Protein AF-0000000079539119 (afdb_homodimer)

pLDDT: mean 82.51, std 23.02, range [19.97, 98.88]

Secondary structure (DSSP, 8-state):
-----------------TT---------------HHHHT-PPPTTEEEEEPP-HHHHTTSSSGGGTTPPPP-----------GGGTT----TTEEEEEEEEEEEEESEEEEEEEP------STT-EEEEEEEEEES-TTS-EEEEEEEEE-HHHHSS---EEEEEEESSTTSS--EETTSSSS-EE--SS--BTPBP-SPPPTTSPPPEEEEEEEE-TTT--EEEEETTTEEEEEE-GGG-SSTTS-EEEEEEEEEEE-TTTTSSSPP---BTTSS-GGGGGGSEEEEEEEEE-SSSSEE--SS-EEEESSTTTSEEEEE---SSS-EEEEEB-SSBTTB-/-----------------TT---------------HHHHT-PPPTTEEEEEPP-HHHHTTSSSGGGTTPPPP-----------GGGTT----TTEEEEEEEEEEEEE-EEEEEEE-------STT-EEEEEEEEEES-TTS-EEEEEEEEE-HHHHSS---EEEEEEESSTTSS--EETTSSSS-EE--SS--BTPBP-SPPPTTSPPPEEEEEEEE-TTT--EEEEETTTEEEEEE-GGG-SSTTS-EEEEEEEEEEE-TTTTSSSPP---BTTSS-GGGGGGSEEEEEEEEE-SSSSEE--SS-EEEESSTTTSEEEEE--SSSS-EEEEEB-SSBTTB-

Sequence (682 aa):
MAPTHNSAKKDLTVGSRTSRYGKKMNESLIVTSQVWQKSGKCAEGTIPVRRIRKRELLKADSVEEYGRKKPSFSHHEHGEVNKNLDSFVQLKNHSKAILFTVGYRYLGGKADLRVCNPFVEKDDEYSTTQVALLTGPHNDFECVQSGWAVNPSVYGDRQTRLFVYWTADGSKETGCFDLTCPGFIQTNNEIALGAAIYPISIPGGLPYVITIYIFKDPCTNNWWMQYGEKTNIGYWPPELFETILYNAQSVEWGGEVYSARVAQTPHTATQMGNGQFASVLDYSSAITRMRIHDNSEALKIPEWTYDFSDEYNCYDVWYMSEYIYDPQFYYGGPGRNPKCPMAPTHNSAKKDLTVGSRTSRYGKKMNESLIVTSQVWQKSGKCAEGTIPVRRIRKRELLKADSVEEYGRKKPSFSHHEHGEVNKNLDSFVQLKNHSKAILFTVGYRYLGGKADLRVCNPFVEKDDEYSTTQVALLTGPHNDFECVQSGWAVNPSVYGDRQTRLFVYWTADGSKETGCFDLTCPGFIQTNNEIALGAAIYPISIPGGLPYVITIYIFKDPCTNNWWMQYGEKTNIGYWPPELFETILYNAQSVEWGGEVYSARVAQTPHTATQMGNGQFASVLDYSSAITRMRIHDNSEALKIPEWTYDFSDEYNCYDVWYMSEYIYDPQFYYGGPGRNPKCP

Organism: Vigna unguiculata (NCBI:txid3917)

Structure (mmCIF, N/CA/C/O backbone):
data_AF-0000000079539119-model_v1
#
loop_
_entity.id
_entity.type
_entity.pdbx_description
1 polymer 'Neprosin PEP catalytic domain-containing protein'
#
loop_
_atom_site.group_PDB
_atom_site.id
_atom_site.type_symbol
_atom_site.label_atom_id
_atom_site.label_alt_id
_atom_site.label_comp_id
_atom_site.label_asym_id
_atom_site.label_entity_id
_atom_site.label_seq_id
_atom_site.pdbx_PDB_ins_code
_atom_site.Cartn_x
_atom_site.Cartn_y
_atom_site.Cartn_z
_atom_site.occupancy
_atom_site.B_iso_or_equiv
_atom_site.auth_seq_id
_atom_site.auth_comp_id
_atom_site.auth_asym_id
_atom_site.auth_atom_id
_atom_site.pdbx_PDB_model_num
ATOM 1 N N . MET A 1 1 ? -31.578 -82.812 -32.719 1 23.38 1 MET A N 1
ATOM 2 C CA . MET A 1 1 ? -31.719 -82.938 -31.281 1 23.38 1 MET A CA 1
ATOM 3 C C . MET A 1 1 ? -30.391 -82.688 -30.578 1 23.38 1 MET A C 1
ATOM 5 O O . MET A 1 1 ? -29.656 -83.625 -30.266 1 23.38 1 MET A O 1
ATOM 9 N N . ALA A 1 2 ? -29.672 -81.625 -31.047 1 27.28 2 ALA A N 1
ATOM 10 C CA . ALA A 1 2 ? -28.281 -81.188 -30.859 1 27.28 2 ALA A CA 1
ATOM 11 C C . ALA A 1 2 ? -28.031 -80.812 -29.406 1 27.28 2 ALA A C 1
ATOM 13 O O . ALA A 1 2 ? -28.734 -79.938 -28.859 1 27.28 2 ALA A O 1
ATOM 14 N N . PRO A 1 3 ? -27.297 -81.75 -28.719 1 23.34 3 PRO A N 1
ATOM 15 C CA . PRO A 1 3 ? -27.297 -81.812 -27.25 1 23.34 3 PRO A CA 1
ATOM 16 C C . PRO A 1 3 ? -26.891 -80.5 -26.594 1 23.34 3 PRO A C 1
ATOM 18 O O . PRO A 1 3 ? -27.75 -79.75 -26.125 1 23.34 3 PRO A O 1
ATOM 21 N N . THR A 1 4 ? -25.688 -80.438 -26.031 1 21.92 4 THR A N 1
ATOM 22 C CA . THR A 1 4 ? -25.281 -80.562 -24.641 1 21.92 4 THR A CA 1
ATOM 23 C C . THR A 1 4 ? -24.891 -79.188 -24.078 1 21.92 4 THR A C 1
ATOM 25 O O . THR A 1 4 ? -25.188 -78.875 -22.938 1 21.92 4 THR A O 1
ATOM 28 N N . HIS A 1 5 ? -23.828 -78.5 -24.609 1 24.95 5 HIS A N 1
ATOM 29 C CA . HIS A 1 5 ? -22.75 -78.062 -23.688 1 24.95 5 HIS A CA 1
ATOM 30 C C . HIS A 1 5 ? -23.156 -76.875 -22.859 1 24.95 5 HIS A C 1
ATOM 32 O O . HIS A 1 5 ? -23.516 -75.812 -23.422 1 24.95 5 HIS A O 1
ATOM 38 N N . ASN A 1 6 ? -23.688 -77.125 -21.656 1 22.7 6 ASN A N 1
ATOM 39 C CA . ASN A 1 6 ? -24.25 -76.25 -20.641 1 22.7 6 ASN A CA 1
ATOM 40 C C . ASN A 1 6 ? -23.219 -75.25 -20.109 1 22.7 6 ASN A C 1
ATOM 42 O O . ASN A 1 6 ? -22.375 -75.625 -19.281 1 22.7 6 ASN A O 1
ATOM 46 N N . SER A 1 7 ? -22.5 -74.5 -20.875 1 25.55 7 SER A N 1
ATOM 47 C CA . SER A 1 7 ? -21.344 -73.688 -20.453 1 25.55 7 SER A CA 1
ATOM 48 C C . SER A 1 7 ? -21.703 -72.75 -19.344 1 25.55 7 SER A C 1
ATOM 50 O O . SER A 1 7 ? -21.125 -71.625 -19.25 1 25.55 7 SER A O 1
ATOM 52 N N . ALA A 1 8 ? -22.766 -73.062 -18.516 1 19.97 8 ALA A N 1
ATOM 53 C CA . ALA A 1 8 ? -23.281 -71.938 -17.797 1 19.97 8 ALA A CA 1
ATOM 54 C C . ALA A 1 8 ? -22.172 -71.188 -17.031 1 19.97 8 ALA A C 1
ATOM 56 O O . ALA A 1 8 ? -21.109 -71.812 -16.781 1 19.97 8 ALA A O 1
ATOM 57 N N . LYS A 1 9 ? -22.75 -70.25 -16.203 1 25.45 9 LYS A N 1
ATOM 58 C CA . LYS A 1 9 ? -22.656 -68.875 -15.578 1 25.45 9 LYS A CA 1
ATOM 59 C C . LYS A 1 9 ? -21.953 -69 -14.234 1 25.45 9 LYS A C 1
ATOM 61 O O . LYS A 1 9 ? -22.125 -68.125 -13.383 1 25.45 9 LYS A O 1
ATOM 66 N N . LYS A 1 10 ? -21.094 -70.125 -14.062 1 22.41 10 LYS A N 1
ATOM 67 C CA . LYS A 1 10 ? -20.828 -70.125 -12.625 1 22.41 10 LYS A CA 1
ATOM 68 C C . LYS A 1 10 ? -20.453 -68.75 -12.094 1 22.41 10 LYS A C 1
ATOM 70 O O . LYS A 1 10 ? -19.766 -68 -12.766 1 22.41 10 LYS A O 1
ATOM 75 N N . ASP A 1 11 ? -21.156 -68.375 -11 1 24.05 11 ASP A N 1
ATOM 76 C CA . ASP A 1 11 ? -21.281 -67.312 -10.016 1 24.05 11 ASP A CA 1
ATOM 77 C C . ASP A 1 11 ? -19.938 -67 -9.336 1 24.05 11 ASP A C 1
ATOM 79 O O . ASP A 1 11 ? -19.578 -67.688 -8.367 1 24.05 11 ASP A O 1
ATOM 83 N N . LEU A 1 12 ? -18.812 -67.25 -10.008 1 23.23 12 LEU A N 1
ATOM 84 C CA . LEU A 1 12 ? -17.672 -67.125 -9.102 1 23.23 12 LEU A CA 1
ATOM 85 C C . LEU A 1 12 ? -17.781 -65.812 -8.312 1 23.23 12 LEU A C 1
ATOM 87 O O . LEU A 1 12 ? -17.812 -64.75 -8.898 1 23.23 12 LEU A O 1
ATOM 91 N N . THR A 1 13 ? -18.531 -65.812 -7.164 1 24.41 13 THR A N 1
ATOM 92 C CA . THR A 1 13 ? -18.578 -64.875 -6.047 1 24.41 13 THR A CA 1
ATOM 93 C C . THR A 1 13 ? -17.172 -64.438 -5.676 1 24.41 13 THR A C 1
ATOM 95 O O . THR A 1 13 ? -16.406 -65.188 -5.055 1 24.41 13 THR A O 1
ATOM 98 N N . VAL A 1 14 ? -16.328 -64.125 -6.617 1 23.69 14 VAL A N 1
ATOM 99 C CA . VAL A 1 14 ? -15.047 -63.625 -6.137 1 23.69 14 VAL A CA 1
ATOM 100 C C . VAL A 1 14 ? -15.273 -62.594 -5.023 1 23.69 14 VAL A C 1
ATOM 102 O O . VAL A 1 14 ? -15.891 -61.531 -5.246 1 23.69 14 VAL A O 1
ATOM 105 N N . GLY A 1 15 ? -15.547 -63.062 -3.768 1 26.33 15 GLY A N 1
ATOM 106 C CA . GLY A 1 15 ? -15.484 -62.312 -2.537 1 26.33 15 GLY A CA 1
ATOM 107 C C . GLY A 1 15 ? -14.32 -61.344 -2.496 1 26.33 15 GLY A C 1
ATOM 108 O O . GLY A 1 15 ? -13.164 -61.75 -2.383 1 26.33 15 GLY A O 1
ATOM 109 N N . SER A 1 16 ? -14.242 -60.406 -3.482 1 25.31 16 SER A N 1
ATOM 110 C CA . SER A 1 16 ? -13.125 -59.469 -3.465 1 25.31 16 SER A CA 1
ATOM 111 C C . SER A 1 16 ? -12.898 -58.906 -2.07 1 25.31 16 SER A C 1
ATOM 113 O O . SER A 1 16 ? -13.797 -58.25 -1.503 1 25.31 16 SER A O 1
ATOM 115 N N . ARG A 1 17 ? -12.148 -59.5 -1.136 1 25.81 17 ARG A N 1
ATOM 116 C CA . ARG A 1 17 ? -11.57 -59.156 0.158 1 25.81 17 ARG A CA 1
ATOM 117 C C . ARG A 1 17 ? -10.914 -57.781 0.118 1 25.81 17 ARG A C 1
ATOM 119 O O . ARG A 1 17 ? -9.773 -57.625 0.551 1 25.81 17 ARG A O 1
ATOM 126 N N . THR A 1 18 ? -11.062 -57.031 -0.873 1 24.89 18 THR A N 1
ATOM 127 C CA . THR A 1 18 ? -10.258 -55.844 -0.815 1 24.89 18 THR A CA 1
ATOM 128 C C . THR A 1 18 ? -10.633 -55 0.406 1 24.89 18 THR A C 1
ATOM 130 O O . THR A 1 18 ? -10.43 -53.781 0.416 1 24.89 18 THR A O 1
ATOM 133 N N . SER A 1 19 ? -11.242 -55.594 1.445 1 25.66 19 SER A N 1
ATOM 134 C CA . SER A 1 19 ? -11.602 -54.781 2.604 1 25.66 19 SER A CA 1
ATOM 135 C C . SER A 1 19 ? -10.375 -54.062 3.191 1 25.66 19 SER A C 1
ATOM 137 O O . SER A 1 19 ? -10.445 -53.5 4.273 1 25.66 19 SER A O 1
ATOM 139 N N . ARG A 1 20 ? -9.219 -54.719 3.027 1 25.58 20 ARG A N 1
ATOM 140 C CA . ARG A 1 20 ? -8.273 -54.531 4.121 1 25.58 20 ARG A CA 1
ATOM 141 C C . ARG A 1 20 ? -8.117 -53.062 4.477 1 25.58 20 ARG A C 1
ATOM 143 O O . ARG A 1 20 ? -9.109 -52.344 4.629 1 25.58 20 ARG A O 1
ATOM 150 N N . TYR A 1 21 ? -6.801 -52.625 4.523 1 24.88 21 TYR A N 1
ATOM 151 C CA . TYR A 1 21 ? -6.184 -51.594 5.344 1 24.88 21 TYR A CA 1
ATOM 152 C C . TYR A 1 21 ? -6.605 -50.219 4.871 1 24.88 21 TYR A C 1
ATOM 154 O O . TYR A 1 21 ? -6.117 -49.719 3.852 1 24.88 21 TYR A O 1
ATOM 162 N N . GLY A 1 22 ? -7.828 -49.969 4.883 1 27.69 22 GLY A N 1
ATOM 163 C CA . GLY A 1 22 ? -8.172 -48.531 4.801 1 27.69 22 GLY A CA 1
ATOM 164 C C . GLY A 1 22 ? -7.316 -47.656 5.707 1 27.69 22 GLY A C 1
ATOM 165 O O . GLY A 1 22 ? -7.68 -47.438 6.859 1 27.69 22 GLY A O 1
ATOM 166 N N . LYS A 1 23 ? -5.969 -47.812 5.688 1 28.41 23 LYS A N 1
ATOM 167 C CA . LYS A 1 23 ? -5.164 -46.906 6.492 1 28.41 23 LYS A CA 1
ATOM 168 C C . LYS A 1 23 ? -5.703 -45.469 6.395 1 28.41 23 LYS A C 1
ATOM 170 O O . LYS A 1 23 ? -5.887 -44.938 5.293 1 28.41 23 LYS A O 1
ATOM 175 N N . LYS A 1 24 ? -6.352 -45.188 7.379 1 32.22 24 LYS A N 1
ATOM 176 C CA . LYS A 1 24 ? -6.582 -43.812 7.789 1 32.22 24 LYS A CA 1
ATOM 177 C C . LYS A 1 24 ? -5.344 -42.969 7.539 1 32.22 24 LYS A C 1
ATOM 179 O O . LYS A 1 24 ? -4.371 -43.031 8.289 1 32.22 24 LYS A O 1
ATOM 184 N N . MET A 1 25 ? -4.812 -42.938 6.309 1 27.56 25 MET A N 1
ATOM 185 C CA . MET A 1 25 ? -3.85 -41.844 6.176 1 27.56 25 MET A CA 1
ATOM 186 C C . MET A 1 25 ? -4.332 -40.625 6.91 1 27.56 25 MET A C 1
ATOM 188 O O . MET A 1 25 ? -5.316 -40 6.508 1 27.56 25 MET A O 1
ATOM 192 N N . ASN A 1 26 ? -4.418 -40.656 8.18 1 29.84 26 ASN A N 1
ATOM 193 C CA . ASN A 1 26 ? -4.391 -39.375 8.914 1 29.84 26 ASN A CA 1
ATOM 194 C C . ASN A 1 26 ? -3.508 -38.344 8.227 1 29.84 26 ASN A C 1
ATOM 196 O O . ASN A 1 26 ? -2.283 -38.375 8.367 1 29.84 26 ASN A O 1
ATOM 200 N N . GLU A 1 27 ? -3.699 -38.094 7.012 1 32.94 27 GLU A N 1
ATOM 201 C CA . GLU A 1 27 ? -3.057 -36.938 6.406 1 32.94 27 GLU A CA 1
ATOM 202 C C . GLU A 1 27 ? -3.047 -35.75 7.367 1 32.94 27 GLU A C 1
ATOM 204 O O . GLU A 1 27 ? -4.078 -35.094 7.582 1 32.94 27 GLU A O 1
ATOM 209 N N . SER A 1 28 ? -2.438 -35.906 8.516 1 33.03 28 SER A N 1
ATOM 210 C CA . SER A 1 28 ? -2.08 -34.75 9.297 1 33.03 28 SER A CA 1
ATOM 211 C C . SER A 1 28 ? -1.723 -33.562 8.398 1 33.03 28 SER A C 1
ATOM 213 O O . SER A 1 28 ? -0.647 -33.531 7.793 1 33.03 28 SER A O 1
ATOM 215 N N . LEU A 1 29 ? -2.623 -33.156 7.617 1 35.28 29 LEU A N 1
ATOM 216 C CA . LEU A 1 29 ? -2.4 -31.844 7.047 1 35.28 29 LEU A CA 1
ATOM 217 C C . LEU A 1 29 ? -1.775 -30.906 8.078 1 35.28 29 LEU A C 1
ATOM 219 O O . LEU A 1 29 ? -2.4 -30.578 9.086 1 35.28 29 LEU A O 1
ATOM 223 N N . ILE A 1 30 ? -0.538 -31.125 8.43 1 34.34 30 ILE A N 1
ATOM 224 C CA . ILE A 1 30 ? 0.166 -30.125 9.227 1 34.34 30 ILE A CA 1
ATOM 225 C C . ILE A 1 30 ? -0.223 -28.734 8.75 1 34.34 30 ILE A C 1
ATOM 227 O O . ILE A 1 30 ? 0.074 -28.344 7.617 1 34.34 30 ILE A O 1
ATOM 231 N N . VAL A 1 31 ? -1.37 -28.328 9.164 1 38.41 31 VAL A N 1
ATOM 232 C CA . VAL A 1 31 ? -1.657 -26.906 9.039 1 38.41 31 VAL A CA 1
ATOM 233 C C . VAL A 1 31 ? -0.436 -26.094 9.461 1 38.41 31 VAL A C 1
ATOM 235 O O . VAL A 1 31 ? -0.007 -26.156 10.617 1 38.41 31 VAL A O 1
ATOM 238 N N . THR A 1 32 ? 0.512 -25.875 8.641 1 38.19 32 THR A N 1
ATOM 239 C CA . THR A 1 32 ? 1.791 -25.203 8.789 1 38.19 32 THR A CA 1
ATOM 240 C C . THR A 1 32 ? 1.591 -23.797 9.359 1 38.19 32 THR A C 1
ATOM 242 O O . THR A 1 32 ? 0.889 -22.969 8.766 1 38.19 32 THR A O 1
ATOM 245 N N . SER A 1 33 ? 1.474 -23.734 10.68 1 42.72 33 SER A N 1
ATOM 246 C CA . SER A 1 33 ? 1.683 -22.422 11.266 1 42.72 33 SER A CA 1
ATOM 247 C C . SER A 1 33 ? 2.887 -21.719 10.641 1 42.72 33 SER A C 1
ATOM 249 O O . SER A 1 33 ? 3.977 -22.297 10.578 1 42.72 33 SER A O 1
ATOM 251 N N . GLN A 1 34 ? 2.686 -21.016 9.648 1 48 34 GLN A N 1
ATOM 252 C CA . GLN A 1 34 ? 3.789 -20.25 9.078 1 48 34 GLN A CA 1
ATOM 253 C C . GLN A 1 34 ? 4.547 -19.484 10.156 1 48 34 GLN A C 1
ATOM 255 O O . GLN A 1 34 ? 3.977 -19.141 11.188 1 48 34 GLN A O 1
ATOM 260 N N . VAL A 1 35 ? 5.773 -19.609 10.188 1 44.38 35 VAL A N 1
ATOM 261 C CA . VAL A 1 35 ? 6.684 -18.984 11.148 1 44.38 35 VAL A CA 1
ATOM 262 C C . VAL A 1 35 ? 6.191 -17.594 11.508 1 44.38 35 VAL A C 1
ATOM 264 O O . VAL A 1 35 ? 6.25 -17.188 12.672 1 44.38 35 VAL A O 1
ATOM 267 N N . TRP A 1 36 ? 5.688 -16.891 10.523 1 45.06 36 TRP A N 1
ATOM 268 C CA . TRP A 1 36 ? 5.273 -15.531 10.867 1 45.06 36 TRP A CA 1
ATOM 269 C C . TRP A 1 36 ? 4.047 -15.555 11.773 1 45.06 36 TRP A C 1
ATOM 271 O O . TRP A 1 36 ? 3.738 -14.555 12.43 1 45.06 36 TRP A O 1
ATOM 281 N N . GLN A 1 37 ? 3.309 -16.656 11.766 1 50.69 37 GLN A N 1
ATOM 282 C CA . GLN A 1 37 ? 2.164 -16.781 12.664 1 50.69 37 GLN A CA 1
ATOM 283 C C . GLN A 1 37 ? 2.617 -16.938 14.117 1 50.69 37 GLN A C 1
ATOM 285 O O . GLN A 1 37 ? 1.853 -16.656 15.039 1 50.69 37 GLN A O 1
ATOM 290 N N . LYS A 1 38 ? 3.812 -17.469 14.172 1 46.75 38 LYS A N 1
ATOM 291 C CA . LYS A 1 38 ? 4.223 -17.781 15.539 1 46.75 38 LYS A CA 1
ATOM 292 C C . LYS A 1 38 ? 4.516 -16.5 16.328 1 46.75 38 LYS A C 1
ATOM 294 O O . LYS A 1 38 ? 4.57 -16.531 17.562 1 46.75 38 LYS A O 1
ATOM 299 N N . SER A 1 39 ? 4.816 -15.469 15.539 1 50.91 39 SER A N 1
ATOM 300 C CA . SER A 1 39 ? 5.453 -14.391 16.297 1 50.91 39 SER A CA 1
ATOM 301 C C . SER A 1 39 ? 4.438 -13.344 16.719 1 50.91 39 SER A C 1
ATOM 303 O O . SER A 1 39 ? 4.805 -12.297 17.266 1 50.91 39 SER A O 1
ATOM 305 N N . GLY A 1 40 ? 3.064 -13.664 16.641 1 64.12 40 GLY A N 1
ATOM 306 C CA . GLY A 1 40 ? 2.066 -12.781 17.234 1 64.12 40 GLY A CA 1
ATOM 307 C C . GLY A 1 40 ? 1.123 -12.18 16.203 1 64.12 40 GLY A C 1
ATOM 308 O O . GLY A 1 40 ? 1.286 -12.398 15.008 1 64.12 40 GLY A O 1
ATOM 309 N N . LYS A 1 41 ? -0.035 -11.859 16.672 1 77.38 41 LYS A N 1
ATOM 310 C CA . LYS A 1 41 ? -1.086 -11.203 15.906 1 77.38 41 LYS A CA 1
ATOM 311 C C . LYS A 1 41 ? -1.035 -9.688 16.078 1 77.38 41 LYS A C 1
ATOM 313 O O . LYS A 1 41 ? -0.591 -9.188 17.109 1 77.38 41 LYS A O 1
ATOM 318 N N . CYS A 1 42 ? -1.268 -9.023 14.93 1 85.38 42 CYS A N 1
ATOM 319 C CA . CYS A 1 42 ? -1.373 -7.574 15.055 1 85.38 42 CYS A CA 1
ATOM 320 C C . CYS A 1 42 ? -2.633 -7.184 15.812 1 85.38 42 CYS A C 1
ATOM 322 O O . CYS A 1 42 ? -3.549 -7.992 15.969 1 85.38 42 CYS A O 1
ATOM 324 N N . ALA A 1 43 ? -2.594 -6 16.312 1 82.75 43 ALA A N 1
ATOM 325 C CA . ALA A 1 43 ? -3.711 -5.477 17.109 1 82.75 43 ALA A CA 1
ATOM 326 C C . ALA A 1 43 ? -4.988 -5.43 16.266 1 82.75 43 ALA A C 1
ATOM 328 O O . ALA A 1 43 ? -4.934 -5.355 15.039 1 82.75 43 ALA A O 1
ATOM 329 N N . GLU A 1 44 ? -6.125 -5.512 17 1 83.62 44 GLU A N 1
ATOM 330 C CA . GLU A 1 44 ? -7.406 -5.355 16.312 1 83.62 44 GLU A CA 1
ATOM 331 C C . GLU A 1 44 ? -7.457 -4.051 15.531 1 83.62 44 GLU A C 1
ATOM 333 O O . GLU A 1 44 ? -6.988 -3.014 16.016 1 83.62 44 GLU A O 1
ATOM 338 N N . GLY A 1 45 ? -7.977 -4.129 14.367 1 85.94 45 GLY A N 1
ATOM 339 C CA . GLY A 1 45 ? -8.07 -2.951 13.523 1 85.94 45 GLY A CA 1
ATOM 340 C C . GLY A 1 45 ? -6.848 -2.746 12.648 1 85.94 45 GLY A C 1
ATOM 341 O O . GLY A 1 45 ? -6.848 -1.891 11.758 1 85.94 45 GLY A O 1
ATOM 342 N N . THR A 1 46 ? -5.781 -3.617 12.977 1 88.56 46 THR A N 1
ATOM 343 C CA . THR A 1 46 ? -4.582 -3.555 12.148 1 88.56 46 THR A CA 1
ATOM 344 C C . THR A 1 46 ? -4.305 -4.906 11.492 1 88.56 46 THR A C 1
ATOM 346 O O . THR A 1 46 ? -4.883 -5.922 11.891 1 88.56 46 THR A O 1
ATOM 349 N N . ILE A 1 47 ? -3.576 -4.914 10.477 1 87.81 47 ILE A N 1
ATOM 350 C CA . ILE A 1 47 ? -3.15 -6.133 9.797 1 87.81 47 ILE A CA 1
ATOM 351 C C . ILE A 1 47 ? -1.627 -6.164 9.703 1 87.81 47 ILE A C 1
ATOM 353 O O . ILE A 1 47 ? -0.983 -5.117 9.617 1 87.81 47 ILE A O 1
ATOM 357 N N . PRO A 1 48 ? -1.085 -7.383 9.766 1 88.25 48 PRO A N 1
ATOM 358 C CA . PRO A 1 48 ? 0.356 -7.488 9.531 1 88.25 48 PRO A CA 1
ATOM 359 C C . PRO A 1 48 ? 0.716 -7.398 8.047 1 88.25 48 PRO A C 1
ATOM 361 O O . PRO A 1 48 ? 0.073 -8.039 7.211 1 88.25 48 PRO A O 1
ATOM 364 N N . VAL A 1 49 ? 1.593 -6.59 7.707 1 89.5 49 VAL A N 1
ATOM 365 C CA . VAL A 1 49 ? 2.145 -6.527 6.355 1 89.5 49 VAL A CA 1
ATOM 366 C C . VAL A 1 49 ? 3.656 -6.727 6.406 1 89.5 49 VAL A C 1
ATOM 368 O O . VAL A 1 49 ? 4.324 -6.234 7.316 1 89.5 49 VAL A O 1
ATOM 371 N N . ARG A 1 50 ? 4.172 -7.484 5.484 1 87.75 50 ARG A N 1
ATOM 372 C CA . ARG A 1 50 ? 5.625 -7.625 5.418 1 87.75 50 ARG A CA 1
ATOM 373 C C . ARG A 1 50 ? 6.297 -6.262 5.258 1 87.75 50 ARG A C 1
ATOM 375 O O . ARG A 1 50 ? 5.871 -5.445 4.438 1 87.75 50 ARG A O 1
ATOM 382 N N . ARG A 1 51 ? 7.34 -6.09 6.016 1 88.62 51 ARG A N 1
ATOM 383 C CA . ARG A 1 51 ? 8.102 -4.848 5.914 1 88.62 51 ARG A CA 1
ATOM 384 C C . ARG A 1 51 ? 8.875 -4.785 4.598 1 88.62 51 ARG A C 1
ATOM 386 O O . ARG A 1 51 ? 9.617 -5.711 4.262 1 88.62 51 ARG A O 1
ATOM 393 N N . ILE A 1 52 ? 8.672 -3.707 3.881 1 89.5 52 ILE A N 1
ATOM 394 C CA . ILE A 1 52 ? 9.422 -3.492 2.648 1 89.5 52 ILE A CA 1
ATOM 395 C C . ILE A 1 52 ? 10.727 -2.764 2.957 1 89.5 52 ILE A C 1
ATOM 397 O O . ILE A 1 52 ? 10.773 -1.929 3.863 1 89.5 52 ILE A O 1
ATOM 401 N N . ARG A 1 53 ? 11.781 -3.09 2.176 1 89.75 53 ARG A N 1
ATOM 402 C CA . ARG A 1 53 ? 13.07 -2.412 2.312 1 89.75 53 ARG A CA 1
ATOM 403 C C . ARG A 1 53 ? 13.32 -1.479 1.135 1 89.75 53 ARG A C 1
ATOM 405 O O . ARG A 1 53 ? 12.812 -1.704 0.035 1 89.75 53 ARG A O 1
ATOM 412 N N . LYS A 1 54 ? 14.188 -0.522 1.431 1 92.19 54 LYS A N 1
ATOM 413 C CA . LYS A 1 54 ? 14.516 0.485 0.427 1 92.19 54 LYS A CA 1
ATOM 414 C C . LYS A 1 54 ? 15.031 -0.165 -0.856 1 92.19 54 LYS A C 1
ATOM 416 O O . LYS A 1 54 ? 14.609 0.206 -1.954 1 92.19 54 LYS A O 1
ATOM 421 N N . ARG A 1 55 ? 15.828 -1.158 -0.782 1 89.38 55 ARG A N 1
ATOM 422 C CA . ARG A 1 55 ? 16.438 -1.8 -1.943 1 89.38 55 ARG A CA 1
ATOM 423 C C . ARG A 1 55 ? 15.375 -2.449 -2.826 1 89.38 55 ARG A C 1
ATOM 425 O O . ARG A 1 55 ? 15.508 -2.463 -4.051 1 89.38 55 ARG A O 1
ATOM 432 N N . GLU A 1 56 ? 14.398 -2.977 -2.207 1 89.88 56 GLU A N 1
ATOM 433 C CA . GLU A 1 56 ? 13.32 -3.607 -2.963 1 89.88 56 GLU A CA 1
ATOM 434 C C . GLU A 1 56 ? 12.508 -2.572 -3.738 1 89.88 56 GLU A C 1
ATOM 436 O O . GLU A 1 56 ? 12.219 -2.766 -4.918 1 89.88 56 GLU A O 1
ATOM 441 N N . LEU A 1 57 ? 12.242 -1.491 -3.031 1 90.19 57 LEU A N 1
ATOM 442 C CA . LEU A 1 57 ? 11.461 -0.417 -3.641 1 90.19 57 LEU A CA 1
ATOM 443 C C . LEU A 1 57 ? 12.188 0.156 -4.855 1 90.19 57 LEU A C 1
ATOM 445 O O . LEU A 1 57 ? 11.562 0.445 -5.875 1 90.19 57 LEU A O 1
ATOM 449 N N . LEU A 1 58 ? 13.453 0.194 -4.809 1 89.5 58 LEU A N 1
ATOM 450 C CA . LEU A 1 58 ? 14.234 0.877 -5.836 1 89.5 58 LEU A CA 1
ATOM 451 C C . LEU A 1 58 ? 14.562 -0.07 -6.984 1 89.5 58 LEU A C 1
ATOM 453 O O . LEU A 1 58 ? 15.109 0.353 -8.008 1 89.5 58 LEU A O 1
ATOM 457 N N . LYS A 1 59 ? 14.219 -1.348 -6.914 1 85.12 59 LYS A N 1
ATOM 458 C CA . LYS A 1 59 ? 14.422 -2.309 -7.996 1 85.12 59 LYS A CA 1
ATOM 459 C C . LYS A 1 59 ? 13.391 -2.123 -9.094 1 85.12 59 LYS A C 1
ATOM 461 O O . LYS A 1 59 ? 13.586 -2.57 -10.227 1 85.12 59 LYS A O 1
ATOM 466 N N . ALA A 1 60 ? 12.312 -1.519 -8.766 1 86.25 60 ALA A N 1
ATOM 467 C CA . ALA A 1 60 ? 11.273 -1.268 -9.758 1 86.25 60 ALA A CA 1
ATOM 468 C C . ALA A 1 60 ? 11.695 -0.167 -10.727 1 86.25 60 ALA A C 1
ATOM 470 O O . ALA A 1 60 ? 12.562 0.654 -10.406 1 86.25 60 ALA A O 1
ATOM 471 N N . ASP A 1 61 ? 11.148 -0.223 -11.961 1 82.19 61 ASP A N 1
ATOM 472 C CA . ASP A 1 61 ? 11.445 0.817 -12.938 1 82.19 61 ASP A CA 1
ATOM 473 C C . ASP A 1 61 ? 11.016 2.191 -12.43 1 82.19 61 ASP A C 1
ATOM 475 O O . ASP A 1 61 ? 11.664 3.197 -12.727 1 82.19 61 ASP A O 1
ATOM 479 N N . SER A 1 62 ? 9.898 2.23 -11.734 1 85.69 62 SER A N 1
ATOM 480 C CA . SER A 1 62 ? 9.422 3.408 -11.016 1 85.69 62 SER A CA 1
ATOM 481 C C . SER A 1 62 ? 8.742 3.023 -9.711 1 85.69 62 SER A C 1
ATOM 483 O O . SER A 1 62 ? 8.289 1.889 -9.547 1 85.69 62 SER A O 1
ATOM 485 N N . VAL A 1 63 ? 8.672 3.92 -8.812 1 86.19 63 VAL A N 1
ATOM 486 C CA . VAL A 1 63 ? 8.086 3.652 -7.504 1 86.19 63 VAL A CA 1
ATOM 487 C C . VAL A 1 63 ? 6.613 3.268 -7.664 1 86.19 63 VAL A C 1
ATOM 489 O O . VAL A 1 63 ? 6.105 2.414 -6.934 1 86.19 63 VAL A O 1
ATOM 492 N N . GLU A 1 64 ? 5.961 3.852 -8.703 1 83 64 GLU A N 1
ATOM 493 C CA . GLU A 1 64 ? 4.547 3.58 -8.953 1 83 64 GLU A CA 1
ATOM 494 C C . GLU A 1 64 ? 4.344 2.168 -9.484 1 83 64 GLU A C 1
ATOM 496 O O . GLU A 1 64 ? 3.262 1.592 -9.336 1 83 64 GLU A O 1
ATOM 501 N N . GLU A 1 65 ? 5.383 1.679 -10.055 1 87.12 65 GLU A N 1
ATOM 502 C CA . GLU A 1 65 ? 5.273 0.365 -10.68 1 87.12 65 GLU A CA 1
ATOM 503 C C . GLU A 1 65 ? 5.707 -0.742 -9.727 1 87.12 65 GLU A C 1
ATOM 505 O O . GLU A 1 65 ? 5.594 -1.927 -10.047 1 87.12 65 GLU A O 1
ATOM 510 N N . TYR A 1 66 ? 6.223 -0.327 -8.555 1 91 66 TYR A N 1
ATOM 511 C CA . TYR A 1 66 ? 6.613 -1.334 -7.574 1 91 66 TYR A CA 1
ATOM 512 C C . TYR A 1 66 ? 5.457 -2.281 -7.273 1 91 66 TYR A C 1
ATOM 514 O O . TYR A 1 66 ? 4.34 -1.84 -6.992 1 91 66 TYR A O 1
ATOM 522 N N . GLY A 1 67 ? 5.652 -3.594 -7.406 1 92.25 67 GLY A N 1
ATOM 523 C CA . GLY A 1 67 ? 4.684 -4.6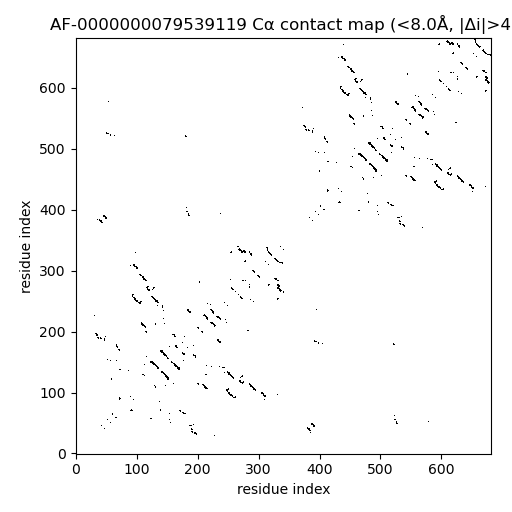17 -7.051 1 92.25 67 GLY A CA 1
ATOM 524 C C . GLY A 1 67 ? 3.777 -5.004 -8.203 1 92.25 67 GLY A C 1
ATOM 525 O O . GLY A 1 67 ? 2.941 -5.898 -8.07 1 92.25 67 GLY A O 1
ATOM 526 N N . ARG A 1 68 ? 3.922 -4.363 -9.305 1 92.25 68 ARG A N 1
ATOM 527 C CA . ARG A 1 68 ? 3.09 -4.695 -10.453 1 92.25 68 ARG A CA 1
ATOM 528 C C . ARG A 1 68 ? 3.822 -5.637 -11.406 1 92.25 68 ARG A C 1
ATOM 530 O O . ARG A 1 68 ? 5.012 -5.461 -11.672 1 92.25 68 ARG A O 1
ATOM 537 N N . LYS A 1 69 ? 3.021 -6.648 -11.844 1 89.44 69 LYS A N 1
ATOM 538 C CA . LYS A 1 69 ? 3.578 -7.488 -12.898 1 89.44 69 LYS A CA 1
ATOM 539 C C . LYS A 1 69 ? 3.814 -6.68 -14.172 1 89.44 69 LYS A C 1
ATOM 541 O O . LYS A 1 69 ? 3.064 -5.75 -14.469 1 89.44 69 LYS A O 1
ATOM 546 N N . LYS A 1 70 ? 4.867 -6.965 -14.883 1 83.06 70 LYS A N 1
ATOM 547 C CA . LYS A 1 70 ? 5.125 -6.277 -16.141 1 83.06 70 LYS A CA 1
ATOM 548 C C . LYS A 1 70 ? 4.148 -6.727 -17.234 1 83.06 70 LYS A C 1
ATOM 550 O O . LYS A 1 70 ? 3.857 -7.918 -17.359 1 83.06 70 LYS A O 1
ATOM 555 N N . PRO A 1 71 ? 3.639 -5.594 -17.875 1 77.06 71 PRO A N 1
ATOM 556 C CA . PRO A 1 71 ? 2.598 -5.934 -18.859 1 77.06 71 PRO A CA 1
ATOM 557 C C . PRO A 1 71 ? 3.125 -6.781 -20.016 1 77.06 71 PRO A C 1
ATOM 559 O O . PRO A 1 71 ? 4.316 -6.73 -20.328 1 77.06 71 PRO A O 1
ATOM 562 N N . SER A 1 72 ? 2.221 -7.648 -20.578 1 60.69 72 SER A N 1
ATOM 563 C CA . SER A 1 72 ? 2.486 -8.578 -21.672 1 60.69 72 SER A CA 1
ATOM 564 C C . SER A 1 72 ? 2.289 -7.906 -23.016 1 60.69 72 SER A C 1
ATOM 566 O O . SER A 1 72 ? 1.2 -7.41 -23.328 1 60.69 72 SER A O 1
ATOM 568 N N . PHE A 1 73 ? 3.17 -6.98 -23.531 1 54.88 73 PHE A N 1
ATOM 569 C CA . PHE A 1 73 ? 2.842 -6.504 -24.875 1 54.88 73 PHE A CA 1
ATOM 570 C C . PHE A 1 73 ? 3.17 -7.559 -25.922 1 54.88 73 PHE A C 1
ATOM 572 O O . PHE A 1 73 ? 4.219 -8.203 -25.859 1 54.88 73 PHE A O 1
ATOM 579 N N . SER A 1 74 ? 2.217 -8.164 -26.453 1 45.62 74 SER A N 1
ATOM 580 C CA . SER A 1 74 ? 2.355 -9.188 -27.484 1 45.62 74 SER A CA 1
ATOM 581 C C . SER A 1 74 ? 2.979 -8.617 -28.75 1 45.62 74 SER A C 1
ATOM 583 O O . SER A 1 74 ? 2.445 -7.672 -29.344 1 45.62 74 SER A O 1
ATOM 585 N N . HIS A 1 75 ? 4.227 -8.414 -28.969 1 38.72 75 HIS A N 1
ATOM 586 C CA . HIS A 1 75 ? 4.605 -8.211 -30.375 1 38.72 75 HIS A CA 1
ATOM 587 C C . HIS A 1 75 ? 4.051 -9.32 -31.266 1 38.72 75 HIS A C 1
ATOM 589 O O . HIS A 1 75 ? 4.195 -9.266 -32.469 1 38.72 75 HIS A O 1
ATOM 595 N N . HIS A 1 76 ? 4.309 -10.633 -30.922 1 37.88 76 HIS A N 1
ATOM 596 C CA . HIS A 1 76 ? 4.449 -11.633 -31.969 1 37.88 76 HIS A CA 1
ATOM 597 C C . HIS A 1 76 ? 3.129 -11.859 -32.688 1 37.88 76 HIS A C 1
ATOM 599 O O . HIS A 1 76 ? 2.059 -11.773 -32.094 1 37.88 76 HIS A O 1
ATOM 605 N N . GLU A 1 77 ? 3.234 -11.82 -34.125 1 36.56 77 GLU A N 1
ATOM 606 C CA . GLU A 1 77 ? 2.578 -12.438 -35.281 1 36.56 77 GLU A CA 1
ATOM 607 C C . GLU A 1 77 ? 2.143 -13.867 -34.969 1 36.56 77 GLU A C 1
ATOM 609 O O . GLU A 1 77 ? 2.908 -14.641 -34.375 1 36.56 77 GLU A O 1
ATOM 614 N N . HIS A 1 78 ? 0.928 -14.242 -34.844 1 34.97 78 HIS A N 1
ATOM 615 C CA . HIS A 1 78 ? 0.225 -15.516 -34.781 1 34.97 78 HIS A CA 1
ATOM 616 C C . HIS A 1 78 ? 0.91 -16.562 -35.656 1 34.97 78 HIS A C 1
ATOM 618 O O . HIS A 1 78 ? 1.018 -16.391 -36.875 1 34.97 78 HIS A O 1
ATOM 624 N N . GLY A 1 79 ? 1.998 -17.172 -35.406 1 32.59 79 GLY A N 1
ATOM 625 C CA . GLY A 1 79 ? 1.989 -18.406 -36.188 1 32.59 79 GLY A CA 1
ATOM 626 C C . GLY A 1 79 ? 0.719 -19.219 -36 1 32.59 79 GLY A C 1
ATOM 627 O O . GLY A 1 79 ? -0.072 -18.938 -35.094 1 32.59 79 GLY A O 1
ATOM 628 N N . GLU A 1 80 ? 0.317 -20.188 -36.969 1 33.16 80 GLU A N 1
ATOM 629 C CA . GLU A 1 80 ? -0.807 -21.062 -37.281 1 33.16 80 GLU A CA 1
ATOM 630 C C . GLU A 1 80 ? -1.183 -21.938 -36.094 1 33.16 80 GLU A C 1
ATOM 632 O O . GLU A 1 80 ? -1.213 -23.156 -36.188 1 33.16 80 GLU A O 1
ATOM 637 N N . VAL A 1 81 ? -0.709 -21.797 -34.906 1 36.59 81 VAL A N 1
ATOM 638 C CA . VAL A 1 81 ? -1.175 -22.938 -34.125 1 36.59 81 VAL A CA 1
ATOM 639 C C . VAL A 1 81 ? -2.699 -23 -34.156 1 36.59 81 VAL A C 1
ATOM 641 O O . VAL A 1 81 ? -3.365 -22.016 -34.469 1 36.59 81 VAL A O 1
ATOM 644 N N . ASN A 1 82 ? -3.363 -24.25 -33.688 1 34 82 ASN A N 1
ATOM 645 C CA . ASN A 1 82 ? -4.754 -24.672 -33.844 1 34 82 ASN A CA 1
ATOM 646 C C . ASN A 1 82 ? -5.715 -23.594 -33.312 1 34 82 ASN A C 1
ATOM 648 O O . ASN A 1 82 ? -5.434 -22.953 -32.281 1 34 82 ASN A O 1
ATOM 652 N N . LYS A 1 83 ? -6.637 -23.047 -34.062 1 39.06 83 LYS A N 1
ATOM 653 C CA . LYS A 1 83 ? -7.727 -22.078 -34.031 1 39.06 83 LYS A CA 1
ATOM 654 C C . LYS A 1 83 ? -8.359 -22.016 -32.656 1 39.06 83 LYS A C 1
ATOM 656 O O . LYS A 1 83 ? -8.836 -20.953 -32.219 1 39.06 83 LYS A O 1
ATOM 661 N N . ASN A 1 84 ? -8.727 -23.094 -32.156 1 36.91 84 ASN A N 1
ATOM 662 C CA . ASN A 1 84 ? -9.57 -23.125 -30.953 1 36.91 84 ASN A CA 1
ATOM 663 C C . ASN A 1 84 ? -8.82 -22.609 -29.734 1 36.91 84 ASN A C 1
ATOM 665 O O . ASN A 1 84 ? -9.438 -22.281 -28.719 1 36.91 84 ASN A O 1
ATOM 669 N N . LEU A 1 85 ? -7.508 -22.922 -29.594 1 41.31 85 LEU A N 1
ATOM 670 C CA . LEU A 1 85 ? -6.691 -22.406 -28.5 1 41.31 85 LEU A CA 1
ATOM 671 C C . LEU A 1 85 ? -6.113 -21.047 -28.859 1 41.31 85 LEU A C 1
ATOM 673 O O . LEU A 1 85 ? -4.992 -20.719 -28.469 1 41.31 85 LEU A O 1
ATOM 677 N N . ASP A 1 86 ? -6.406 -20.5 -29.953 1 39.22 86 ASP A N 1
ATOM 678 C CA . ASP A 1 86 ? -5.98 -19.219 -30.5 1 39.22 86 ASP A CA 1
ATOM 679 C C . ASP A 1 86 ? -5.738 -18.203 -29.391 1 39.22 86 ASP A C 1
ATOM 681 O O . ASP A 1 86 ? -5.094 -17.172 -29.609 1 39.22 86 ASP A O 1
ATOM 685 N N . SER A 1 87 ? -6.453 -18.359 -28.391 1 39.72 87 SER A N 1
ATOM 686 C CA . SER A 1 87 ? -6.605 -17.266 -27.422 1 39.72 87 SER A CA 1
ATOM 687 C C . SER A 1 87 ? -5.41 -17.203 -26.484 1 39.72 87 SER A C 1
ATOM 689 O O . SER A 1 87 ? -5.34 -16.312 -25.625 1 39.72 87 SER A O 1
ATOM 691 N N . PHE A 1 88 ? -4.621 -18.344 -26.406 1 43.59 88 PHE A N 1
ATOM 692 C CA . PHE A 1 88 ? -3.674 -18.141 -25.312 1 43.59 88 PHE A CA 1
ATOM 693 C C . PHE A 1 88 ? -2.42 -17.438 -25.812 1 43.59 88 PHE A C 1
ATOM 695 O O . PHE A 1 88 ? -1.651 -18 -26.594 1 43.59 88 PHE A O 1
ATOM 702 N N . VAL A 1 89 ? -2.5 -16.25 -26.25 1 45.03 89 VAL A N 1
ATOM 703 C CA . VAL A 1 89 ? -1.413 -15.344 -26.609 1 45.03 89 VAL A CA 1
ATOM 704 C C . VAL A 1 89 ? -0.334 -15.383 -25.531 1 45.03 89 VAL A C 1
ATOM 706 O O . VAL A 1 89 ? -0.641 -15.336 -24.328 1 45.03 89 VAL A O 1
ATOM 709 N N . GLN A 1 90 ? 0.858 -15.883 -25.938 1 56.03 90 GLN A N 1
ATOM 710 C CA . GLN A 1 90 ? 2.043 -15.789 -25.094 1 56.03 90 GLN A CA 1
ATOM 711 C C . GLN A 1 90 ? 2.293 -14.344 -24.656 1 56.03 90 GLN A C 1
ATOM 713 O O . GLN A 1 90 ? 2.299 -13.438 -25.484 1 56.03 90 GLN A O 1
ATOM 718 N N . LEU A 1 91 ? 2.174 -14.148 -23.375 1 68.88 91 LEU A N 1
ATOM 719 C CA . LEU A 1 91 ? 2.541 -12.859 -22.797 1 68.88 91 LEU A CA 1
ATOM 720 C C . LEU A 1 91 ? 4.043 -12.617 -22.906 1 68.88 91 LEU A C 1
ATOM 722 O O . LEU A 1 91 ? 4.84 -13.531 -22.672 1 68.88 91 LEU A O 1
ATOM 726 N N . LYS A 1 92 ? 4.34 -11.461 -23.547 1 79.94 92 LYS A N 1
ATOM 727 C CA . LYS A 1 92 ? 5.754 -11.125 -23.672 1 79.94 92 LYS A CA 1
ATOM 728 C C . LYS A 1 92 ? 6.469 -11.273 -22.328 1 79.94 92 LYS A C 1
ATOM 730 O O . LYS A 1 92 ? 5.926 -10.898 -21.281 1 79.94 92 LYS A O 1
ATOM 735 N N . ASN A 1 93 ? 7.586 -12 -22.344 1 91.19 93 ASN A N 1
ATOM 736 C CA . ASN A 1 93 ? 8.516 -12.156 -21.219 1 91.19 93 ASN A CA 1
ATOM 737 C C . ASN A 1 93 ? 7.938 -13.055 -20.141 1 91.19 93 ASN A C 1
ATOM 739 O O . ASN A 1 93 ? 8.461 -13.102 -19.016 1 91.19 93 ASN A O 1
ATOM 743 N N . HIS A 1 94 ? 6.812 -13.617 -20.453 1 92.81 94 HIS A N 1
ATOM 744 C CA . HIS A 1 94 ? 6.23 -14.578 -19.531 1 92.81 94 HIS A CA 1
ATOM 745 C C . HIS A 1 94 ? 6.199 -15.977 -20.125 1 92.81 94 HIS A C 1
ATOM 747 O O . HIS A 1 94 ? 5.973 -16.141 -21.328 1 92.81 94 HIS A O 1
ATOM 753 N N . SER A 1 95 ? 6.473 -16.938 -19.391 1 94.88 95 SER A N 1
ATOM 754 C CA . SER A 1 95 ? 6.293 -18.328 -19.75 1 94.88 95 SER A CA 1
ATOM 755 C C . SER A 1 95 ? 5.41 -19.062 -18.75 1 94.88 95 SER A C 1
ATOM 757 O O . SER A 1 95 ? 5.723 -19.094 -17.547 1 94.88 95 SER A O 1
ATOM 759 N N . LYS A 1 96 ? 4.402 -19.688 -19.25 1 95.12 96 LYS A N 1
ATOM 760 C CA . LYS A 1 96 ? 3.447 -20.359 -18.391 1 95.12 96 LYS A CA 1
ATOM 761 C C . LYS A 1 96 ? 3.453 -21.875 -18.641 1 95.12 96 LYS A C 1
ATOM 763 O O . LYS A 1 96 ? 3.688 -22.312 -19.766 1 95.12 96 LYS A O 1
ATOM 768 N N . ALA A 1 97 ? 3.27 -22.625 -17.641 1 97 97 ALA A N 1
ATOM 769 C CA . ALA A 1 97 ? 2.91 -24.031 -17.625 1 97 97 ALA A CA 1
ATOM 770 C C . ALA A 1 97 ? 1.686 -24.281 -16.75 1 97 97 ALA A C 1
ATOM 772 O O . ALA A 1 97 ? 1.795 -24.344 -15.523 1 97 97 ALA A O 1
ATOM 773 N N . ILE A 1 98 ? 0.512 -24.516 -17.5 1 97 98 ILE A N 1
ATOM 774 C CA . ILE A 1 98 ? -0.717 -24.406 -16.719 1 97 98 ILE A CA 1
ATOM 775 C C . ILE A 1 98 ? -1.69 -25.5 -17.156 1 97 98 ILE A C 1
ATOM 777 O O . ILE A 1 98 ? -1.573 -26.062 -18.25 1 97 98 ILE A O 1
ATOM 781 N N . LEU A 1 99 ? -2.494 -25.875 -16.234 1 96.06 99 LEU A N 1
ATOM 782 C CA . LEU A 1 99 ? -3.773 -26.531 -16.484 1 96.06 99 LEU A CA 1
ATOM 783 C C . LEU A 1 99 ? -4.926 -25.531 -16.375 1 96.06 99 LEU A C 1
ATOM 785 O O . LEU A 1 99 ? -4.934 -24.688 -15.484 1 96.06 99 LEU A O 1
ATOM 789 N N . PHE A 1 100 ? -5.867 -25.594 -17.328 1 95.06 100 PHE A N 1
ATOM 790 C CA . PHE A 1 100 ? -6.941 -24.609 -17.219 1 95.06 100 PHE A CA 1
ATOM 791 C C . PHE A 1 100 ? -8.25 -25.203 -17.75 1 95.06 100 PHE A C 1
ATOM 793 O O . PHE A 1 100 ? -8.258 -26.219 -18.438 1 95.06 100 PHE A O 1
ATOM 800 N N . THR A 1 101 ? -9.289 -24.703 -17.312 1 93 101 THR A N 1
ATOM 801 C CA . THR A 1 101 ? -10.625 -24.969 -17.828 1 93 101 THR A CA 1
ATOM 802 C C . THR A 1 101 ? -11.297 -23.672 -18.281 1 93 101 THR A C 1
ATOM 804 O O . THR A 1 101 ? -10.977 -22.594 -17.797 1 93 101 THR A O 1
ATOM 807 N N . VAL A 1 102 ? -12.094 -23.766 -19.359 1 89.44 102 VAL A N 1
ATOM 808 C CA . VAL A 1 102 ? -12.75 -22.594 -19.938 1 89.44 102 VAL A CA 1
ATOM 809 C C . VAL A 1 102 ? -14.164 -22.953 -20.375 1 89.44 102 VAL A C 1
ATOM 811 O O . VAL A 1 102 ? -14.5 -24.125 -20.516 1 89.44 102 VAL A O 1
ATOM 814 N N . GLY A 1 103 ? -15 -21.906 -20.594 1 81.94 103 GLY A N 1
ATOM 815 C CA . GLY A 1 103 ? -16.25 -22.109 -21.312 1 81.94 103 GLY A CA 1
ATOM 816 C C . GLY A 1 103 ? -17.469 -22.078 -20.406 1 81.94 103 GLY A C 1
ATOM 817 O O . GLY A 1 103 ? -18.594 -22.156 -20.891 1 81.94 103 GLY A O 1
ATOM 818 N N . TYR A 1 104 ? -17.234 -22 -19.141 1 85.88 104 TYR A N 1
ATOM 819 C CA . TYR A 1 104 ? -18.375 -21.938 -18.219 1 85.88 104 TYR A CA 1
ATOM 820 C C . TYR A 1 104 ? -18.25 -20.734 -17.297 1 85.88 104 TYR A C 1
ATOM 822 O O . TYR A 1 104 ? -17.422 -19.844 -17.516 1 85.88 104 TYR A O 1
ATOM 830 N N . ARG A 1 105 ? -19.312 -20.656 -16.438 1 91.38 105 ARG A N 1
ATOM 831 C CA . ARG A 1 105 ? -19.312 -19.625 -15.406 1 91.38 105 ARG A CA 1
ATOM 832 C C . ARG A 1 105 ? -18.688 -20.141 -14.109 1 91.38 105 ARG A C 1
ATOM 834 O O . ARG A 1 105 ? -19.281 -20.984 -13.43 1 91.38 105 ARG A O 1
ATOM 841 N N . TYR A 1 106 ? -17.547 -19.609 -13.789 1 95.31 106 TYR A N 1
ATOM 842 C CA . TYR A 1 106 ? -16.859 -20.094 -12.602 1 95.31 106 TYR A CA 1
ATOM 843 C C . TYR A 1 106 ? -16.938 -19.078 -11.469 1 95.31 106 TYR A C 1
ATOM 845 O O . TYR A 1 106 ? -16.672 -17.891 -11.656 1 95.31 106 TYR A O 1
ATOM 853 N N . LEU A 1 107 ? -17.281 -19.594 -10.305 1 96.38 107 LEU A N 1
ATOM 854 C CA . LEU A 1 107 ? -17.422 -18.75 -9.117 1 96.38 107 LEU A CA 1
ATOM 855 C C . LEU A 1 107 ? -16.312 -19.031 -8.109 1 96.38 107 LEU A C 1
ATOM 857 O O . LEU A 1 107 ? -16.344 -18.516 -6.996 1 96.38 107 LEU A O 1
ATOM 861 N N . GLY A 1 108 ? -15.367 -19.844 -8.477 1 97.31 108 GLY A N 1
ATOM 862 C CA . GLY A 1 108 ? -14.234 -20.078 -7.598 1 97.31 108 GLY A CA 1
ATOM 863 C C . GLY A 1 108 ? -13.297 -21.156 -8.125 1 97.31 108 GLY A C 1
ATOM 864 O O . GLY A 1 108 ? -13.656 -21.922 -9.016 1 97.31 108 GLY A O 1
ATOM 865 N N . GLY A 1 109 ? -12.133 -21.156 -7.684 1 97.88 109 GLY A N 1
ATOM 866 C CA . GLY A 1 109 ? -11.094 -22.141 -7.926 1 97.88 109 GLY A CA 1
ATOM 867 C C . GLY A 1 109 ? -10.273 -22.469 -6.691 1 97.88 109 GLY A C 1
ATOM 868 O O . GLY A 1 109 ? -9.961 -21.578 -5.898 1 97.88 109 GLY A O 1
ATOM 869 N N . LYS A 1 110 ? -10.016 -23.75 -6.516 1 98 110 LYS A N 1
ATOM 870 C CA . LYS A 1 110 ? -9.281 -24.234 -5.352 1 98 110 LYS A CA 1
ATOM 871 C C . LYS A 1 110 ? -8.18 -25.203 -5.766 1 98 110 LYS A C 1
ATOM 873 O O . LYS A 1 110 ? -8.297 -25.891 -6.789 1 98 110 LYS A O 1
ATOM 878 N N . ALA A 1 111 ? -7.121 -25.266 -4.988 1 98.31 111 ALA A N 1
ATOM 879 C CA . ALA A 1 111 ? -6.109 -26.297 -5.219 1 98.31 111 ALA A CA 1
ATOM 880 C C . ALA A 1 111 ? -5.137 -26.391 -4.043 1 98.31 111 ALA A C 1
ATOM 882 O O . ALA A 1 111 ? -5.047 -25.453 -3.236 1 98.31 111 ALA A O 1
ATOM 883 N N . ASP A 1 112 ? -4.512 -27.516 -3.953 1 96.69 112 ASP A N 1
ATOM 884 C CA . ASP A 1 112 ? -3.334 -27.703 -3.111 1 96.69 112 ASP A CA 1
ATOM 885 C C . ASP A 1 112 ? -2.051 -27.516 -3.914 1 96.69 112 ASP A C 1
ATOM 887 O O . ASP A 1 112 ? -1.803 -28.234 -4.883 1 96.69 112 ASP A O 1
ATOM 891 N N . LEU A 1 113 ? -1.299 -26.578 -3.508 1 97.94 113 LEU A N 1
ATOM 892 C CA . LEU A 1 113 ? -0.057 -26.266 -4.203 1 97.94 113 LEU A CA 1
ATOM 893 C C . LEU A 1 113 ? 1.147 -26.797 -3.439 1 97.94 113 LEU A C 1
ATOM 895 O O . LEU A 1 113 ? 1.394 -26.406 -2.299 1 97.94 113 LEU A O 1
ATOM 899 N N . ARG A 1 114 ? 1.865 -27.703 -4.031 1 96.75 114 ARG A N 1
ATOM 900 C CA . ARG A 1 114 ? 3.133 -28.109 -3.434 1 96.75 114 ARG A CA 1
ATOM 901 C C . ARG A 1 114 ? 4.086 -26.938 -3.311 1 96.75 114 ARG A C 1
ATOM 903 O O . ARG A 1 114 ? 4.309 -26.203 -4.281 1 96.75 114 ARG A O 1
ATOM 910 N N . VAL A 1 115 ? 4.625 -26.766 -2.119 1 96.94 115 VAL A N 1
ATOM 911 C CA . VAL A 1 115 ? 5.496 -25.609 -1.887 1 96.94 115 VAL A CA 1
ATOM 912 C C . VAL A 1 115 ? 6.914 -25.938 -2.355 1 96.94 115 VAL A C 1
ATOM 914 O O . VAL A 1 115 ? 7.527 -26.891 -1.88 1 96.94 115 VAL A O 1
ATOM 917 N N . CYS A 1 116 ? 7.371 -25.188 -3.324 1 97.88 116 CYS A N 1
ATOM 918 C CA . CYS A 1 116 ? 8.719 -25.312 -3.865 1 97.88 116 CYS A CA 1
ATOM 919 C C . CYS A 1 116 ? 9.484 -24 -3.727 1 97.88 116 CYS A C 1
ATOM 921 O O . CYS A 1 116 ? 8.938 -23 -3.266 1 97.88 116 CYS A O 1
ATOM 923 N N . ASN A 1 117 ? 10.742 -24.078 -3.953 1 97.75 117 ASN A N 1
ATOM 924 C CA . ASN A 1 117 ? 11.602 -22.906 -3.969 1 97.75 117 ASN A CA 1
ATOM 925 C C . ASN A 1 117 ? 12.516 -22.891 -5.195 1 97.75 117 ASN A C 1
ATOM 927 O O . ASN A 1 117 ? 13.68 -23.281 -5.113 1 97.75 117 ASN A O 1
ATOM 931 N N . PRO A 1 118 ? 11.977 -22.438 -6.293 1 98.75 118 PRO A N 1
ATOM 932 C CA . PRO A 1 118 ? 12.766 -22.406 -7.531 1 98.75 118 PRO A CA 1
ATOM 933 C C . PRO A 1 118 ? 13.945 -21.453 -7.461 1 98.75 118 PRO A C 1
ATOM 935 O O . PRO A 1 118 ? 13.867 -20.406 -6.801 1 98.75 118 PRO A O 1
ATOM 938 N N . PHE A 1 119 ? 15.031 -21.875 -8.195 1 98.56 119 PHE A N 1
ATOM 939 C CA . PHE A 1 119 ? 16.125 -20.953 -8.438 1 98.56 119 PHE A CA 1
ATOM 940 C C . PHE A 1 119 ? 15.688 -19.812 -9.344 1 98.56 119 PHE A C 1
ATOM 942 O O . PHE A 1 119 ? 15.125 -20.047 -10.414 1 98.56 119 PHE A O 1
ATOM 949 N N . VAL A 1 120 ? 15.828 -18.547 -8.953 1 98.69 120 VAL A N 1
ATOM 950 C CA . VAL A 1 120 ? 15.562 -17.359 -9.766 1 98.69 120 VAL A CA 1
ATOM 951 C C . VAL A 1 120 ? 16.875 -16.656 -10.094 1 98.69 120 VAL A C 1
ATOM 953 O O . VAL A 1 120 ? 17.578 -16.172 -9.203 1 98.69 120 VAL A O 1
ATOM 956 N N . GLU A 1 121 ? 17.094 -16.516 -11.352 1 98.62 121 GLU A N 1
ATOM 957 C CA . GLU A 1 121 ? 18.422 -16.141 -11.82 1 98.62 121 GLU A CA 1
ATOM 958 C C . GLU A 1 121 ? 18.703 -14.672 -11.539 1 98.62 121 GLU A C 1
ATOM 960 O O . GLU A 1 121 ? 19.766 -14.336 -11 1 98.62 121 GLU A O 1
ATOM 965 N N . LYS A 1 122 ? 17.828 -13.789 -11.938 1 97.12 122 LYS A N 1
ATOM 966 C CA . LYS A 1 122 ? 18.047 -12.359 -11.781 1 97.12 122 LYS A CA 1
ATOM 967 C C . LYS A 1 122 ? 17.016 -11.742 -10.844 1 97.12 122 LYS A C 1
ATOM 969 O O . LYS A 1 122 ? 15.93 -12.289 -10.672 1 97.12 122 LYS A O 1
ATOM 974 N N . ASP A 1 123 ? 17.312 -10.523 -10.344 1 94.12 123 ASP A N 1
ATOM 975 C CA . ASP A 1 123 ? 16.453 -9.867 -9.367 1 94.12 123 ASP A CA 1
ATOM 976 C C . ASP A 1 123 ? 15.18 -9.336 -10.016 1 94.12 123 ASP A C 1
ATOM 978 O O . ASP A 1 123 ? 14.172 -9.109 -9.344 1 94.12 123 ASP A O 1
ATOM 982 N N . ASP A 1 124 ? 15.242 -9.102 -11.273 1 92.69 124 ASP A N 1
ATOM 983 C CA . ASP A 1 124 ? 14.062 -8.555 -11.945 1 92.69 124 ASP A CA 1
ATOM 984 C C . ASP A 1 124 ? 13.234 -9.672 -12.594 1 92.69 124 ASP A C 1
ATOM 986 O O . ASP A 1 124 ? 12.414 -9.406 -13.469 1 92.69 124 ASP A O 1
ATOM 990 N N . GLU A 1 125 ? 13.523 -10.914 -12.219 1 96.25 125 GLU A N 1
ATOM 991 C CA . GLU A 1 125 ? 12.742 -12.078 -12.633 1 96.25 125 GLU A CA 1
ATOM 992 C C . GLU A 1 125 ? 11.93 -12.633 -11.461 1 96.25 125 GLU A C 1
ATOM 994 O O . GLU A 1 125 ? 12.18 -12.289 -10.305 1 96.25 125 GLU A O 1
ATOM 999 N N . TYR A 1 126 ? 10.891 -13.453 -11.812 1 97.5 126 TYR A N 1
ATOM 1000 C CA . TYR A 1 126 ? 10.18 -14.133 -10.742 1 97.5 126 TYR A CA 1
ATOM 1001 C C . TYR A 1 126 ? 9.578 -15.445 -11.227 1 97.5 126 TYR A C 1
ATOM 1003 O O . TYR A 1 126 ? 9.508 -15.688 -12.43 1 97.5 126 TYR A O 1
ATOM 1011 N N . SER A 1 127 ? 9.25 -16.312 -10.328 1 98.75 127 SER A N 1
ATOM 1012 C CA . SER A 1 127 ? 8.57 -17.578 -10.531 1 98.75 127 SER A CA 1
ATOM 1013 C C . SER A 1 127 ? 7.406 -17.75 -9.555 1 98.75 127 SER A C 1
ATOM 1015 O O . SER A 1 127 ? 7.566 -17.531 -8.352 1 98.75 127 SER A O 1
ATOM 1017 N N . THR A 1 128 ? 6.254 -18.062 -10.109 1 98.69 128 THR A N 1
ATOM 1018 C CA . THR A 1 128 ? 5.074 -18.203 -9.266 1 98.69 128 THR A CA 1
ATOM 1019 C C . THR A 1 128 ? 4.367 -19.531 -9.547 1 98.69 128 THR A C 1
ATOM 1021 O O . THR A 1 128 ? 4.539 -20.109 -10.617 1 98.69 128 THR A O 1
ATOM 1024 N N . THR A 1 129 ? 3.707 -20.047 -8.578 1 98.75 129 THR A N 1
ATOM 1025 C CA . THR A 1 129 ? 2.654 -21.047 -8.672 1 98.75 129 THR A CA 1
ATOM 1026 C C . THR A 1 129 ? 1.341 -20.516 -8.109 1 98.75 129 THR A C 1
ATOM 1028 O O . THR A 1 129 ? 1.318 -19.922 -7.027 1 98.75 129 THR A O 1
ATOM 1031 N N . GLN A 1 130 ? 0.239 -20.75 -8.898 1 98.56 130 GLN A N 1
ATOM 1032 C CA . GLN A 1 130 ? -0.944 -20.016 -8.453 1 98.56 130 GLN A CA 1
ATOM 1033 C C . GLN A 1 130 ? -2.223 -20.703 -8.938 1 98.56 130 GLN A C 1
ATOM 1035 O O . GLN A 1 130 ? -2.186 -21.516 -9.852 1 98.56 130 GLN A O 1
ATOM 1040 N N . VAL A 1 131 ? -3.305 -20.375 -8.25 1 98.62 131 VAL A N 1
ATOM 1041 C CA . VAL A 1 131 ? -4.68 -20.469 -8.727 1 98.62 131 VAL A CA 1
ATOM 1042 C C . VAL A 1 131 ? -5.141 -19.109 -9.25 1 98.62 131 VAL A C 1
ATOM 1044 O O . VAL A 1 131 ? -4.977 -18.094 -8.578 1 98.62 131 VAL A O 1
ATOM 1047 N N . ALA A 1 132 ? -5.68 -19.109 -10.492 1 97.81 132 ALA A N 1
ATOM 1048 C CA . ALA A 1 132 ? -6.094 -17.844 -11.086 1 97.81 132 ALA A CA 1
ATOM 1049 C C . ALA A 1 132 ? -7.488 -17.953 -11.695 1 97.81 132 ALA A C 1
ATOM 1051 O O . ALA A 1 132 ? -7.832 -18.969 -12.305 1 97.81 132 ALA A O 1
ATOM 1052 N N . LEU A 1 133 ? -8.281 -17.016 -11.469 1 96.94 133 LEU A N 1
ATOM 1053 C CA . LEU A 1 133 ? -9.562 -16.828 -12.148 1 96.94 133 LEU A CA 1
ATOM 1054 C C . LEU A 1 133 ? -9.516 -15.633 -13.094 1 96.94 133 LEU A C 1
ATOM 1056 O O . LEU A 1 133 ? -9.086 -14.547 -12.703 1 96.94 133 LEU A O 1
ATOM 1060 N N . LEU A 1 134 ? -9.938 -15.859 -14.344 1 94.19 134 LEU A N 1
ATOM 1061 C CA . LEU A 1 134 ? -9.734 -14.828 -15.352 1 94.19 134 LEU A CA 1
ATOM 1062 C C . LEU A 1 134 ? -10.969 -14.656 -16.219 1 94.19 134 LEU A C 1
ATOM 1064 O O . LEU A 1 134 ? -11.758 -15.594 -16.391 1 94.19 134 LEU A O 1
ATOM 1068 N N . THR A 1 135 ? -11.094 -13.422 -16.688 1 91.94 135 THR A N 1
ATOM 1069 C CA . THR A 1 135 ? -12.016 -13.094 -17.766 1 91.94 135 THR A CA 1
ATOM 1070 C C . THR A 1 135 ? -11.359 -12.141 -18.766 1 91.94 135 THR A C 1
ATOM 1072 O O . THR A 1 135 ? -10.562 -11.281 -18.391 1 91.94 135 THR A O 1
ATOM 1075 N N . GLY A 1 136 ? -11.703 -12.305 -20.062 1 81.06 136 GLY A N 1
ATOM 1076 C CA . GLY A 1 136 ? -11.289 -11.336 -21.062 1 81.06 136 GLY A CA 1
ATOM 1077 C C . GLY A 1 136 ? -10.125 -11.82 -21.906 1 81.06 136 GLY A C 1
ATOM 1078 O O . GLY A 1 136 ? -9.602 -12.914 -21.688 1 81.06 136 GLY A O 1
ATOM 1079 N N . PRO A 1 137 ? -9.844 -10.922 -22.922 1 73.88 137 PRO A N 1
ATOM 1080 C CA . PRO A 1 137 ? -8.75 -11.289 -23.828 1 73.88 137 PRO A CA 1
ATOM 1081 C C . PRO A 1 137 ? -7.379 -11.219 -23.172 1 73.88 137 PRO A C 1
ATOM 1083 O O . PRO A 1 137 ? -7.258 -10.688 -22.062 1 73.88 137 PRO A O 1
ATOM 1086 N N . HIS A 1 138 ? -6.445 -11.625 -23.891 1 66.25 138 HIS A N 1
ATOM 1087 C CA . HIS A 1 138 ? -5.105 -11.82 -23.359 1 66.25 138 HIS A CA 1
ATOM 1088 C C . HIS A 1 138 ? -4.461 -10.492 -22.984 1 66.25 138 HIS A C 1
ATOM 1090 O O . HIS A 1 138 ? -3.672 -10.422 -22.031 1 66.25 138 HIS A O 1
ATOM 1096 N N . ASN A 1 139 ? -4.785 -9.516 -23.641 1 70.88 139 ASN A N 1
ATOM 1097 C CA . ASN A 1 139 ? -4.07 -8.266 -23.422 1 70.88 139 ASN A CA 1
ATOM 1098 C C . ASN A 1 139 ? -4.852 -7.332 -22.5 1 70.88 139 ASN A C 1
ATOM 1100 O O . ASN A 1 139 ? -4.34 -6.285 -22.078 1 70.88 139 ASN A O 1
ATOM 1104 N N . ASP A 1 140 ? -5.977 -7.656 -22.156 1 82.81 140 ASP A N 1
ATOM 1105 C CA . ASP A 1 140 ? -6.797 -6.789 -21.312 1 82.81 140 ASP A CA 1
ATOM 1106 C C . ASP A 1 140 ? -7.66 -7.609 -20.359 1 82.81 140 ASP A C 1
ATOM 1108 O O . ASP A 1 140 ? -8.82 -7.273 -20.125 1 82.81 140 ASP A O 1
ATOM 1112 N N . PHE A 1 141 ? -7.035 -8.641 -19.906 1 87.75 141 PHE A N 1
ATOM 1113 C CA . PHE A 1 141 ? -7.812 -9.547 -19.078 1 87.75 141 PHE A CA 1
ATOM 1114 C C . PHE A 1 141 ? -7.902 -9.016 -17.641 1 87.75 141 PHE A C 1
ATOM 1116 O O . PHE A 1 141 ? -7.055 -8.234 -17.219 1 87.75 141 PHE A O 1
ATOM 1123 N N . GLU A 1 142 ? -8.984 -9.375 -17.016 1 93.5 142 GLU A N 1
ATOM 1124 C CA . GLU A 1 142 ? -9.141 -9.195 -15.578 1 93.5 142 GLU A CA 1
ATOM 1125 C C . GLU A 1 142 ? -8.859 -10.492 -14.828 1 93.5 142 GLU A C 1
ATOM 1127 O O . GLU A 1 142 ? -9.203 -11.578 -15.297 1 93.5 142 GLU A O 1
ATOM 1132 N N . CYS A 1 143 ? -8.164 -10.352 -13.727 1 94.94 143 CYS A N 1
ATOM 1133 C CA . CYS A 1 143 ? -7.691 -11.562 -13.07 1 94.94 143 CYS A CA 1
ATOM 1134 C C . CYS A 1 143 ? -7.52 -11.344 -11.57 1 94.94 143 CYS A C 1
ATOM 1136 O O . CYS A 1 143 ? -7.102 -1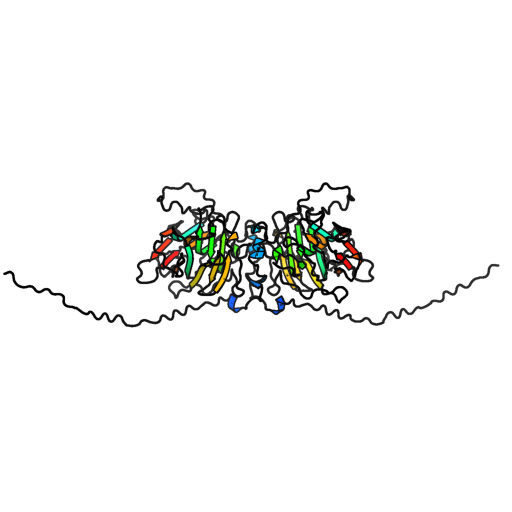0.273 -11.141 1 94.94 143 CYS A O 1
ATOM 1138 N N . VAL A 1 144 ? -7.922 -12.336 -10.805 1 97.81 144 VAL A N 1
ATOM 1139 C CA . VAL A 1 144 ? -7.508 -12.469 -9.414 1 97.81 144 VAL A CA 1
ATOM 1140 C C . VAL A 1 144 ? -6.746 -13.781 -9.234 1 97.81 144 VAL A C 1
ATOM 1142 O O . VAL A 1 144 ? -7.125 -14.812 -9.797 1 97.81 144 VAL A O 1
ATOM 1145 N N . GLN A 1 145 ? -5.648 -13.742 -8.516 1 98.56 145 GLN A N 1
ATOM 1146 C CA . GLN A 1 145 ? -4.848 -14.953 -8.359 1 98.56 145 GLN A CA 1
ATOM 1147 C C . GLN A 1 145 ? -4.129 -14.961 -7.012 1 98.56 145 GLN A C 1
ATOM 1149 O O . GLN A 1 145 ? -3.938 -13.914 -6.395 1 98.56 145 GLN A O 1
ATOM 1154 N N . SER A 1 146 ? -3.783 -16.141 -6.57 1 98.75 146 SER A N 1
ATOM 1155 C CA . SER A 1 146 ? -3.02 -16.328 -5.34 1 98.75 146 SER A CA 1
ATOM 1156 C C . SER A 1 146 ? -2.244 -17.641 -5.371 1 98.75 146 SER A C 1
ATOM 1158 O O . SER A 1 146 ? -2.609 -18.562 -6.102 1 98.75 146 SER A O 1
ATOM 1160 N N . GLY A 1 147 ? -1.221 -17.75 -4.621 1 98.62 147 GLY A N 1
ATOM 1161 C CA . GLY A 1 147 ? -0.307 -18.875 -4.484 1 98.62 147 GLY A CA 1
ATOM 1162 C C . GLY A 1 147 ? 0.992 -18.516 -3.795 1 98.62 147 GLY A C 1
ATOM 1163 O O . GLY A 1 147 ? 0.987 -17.781 -2.793 1 98.62 147 GLY A O 1
ATOM 1164 N N . TRP A 1 148 ? 2.029 -19.125 -4.273 1 98.12 148 TRP A N 1
ATOM 1165 C CA . TRP A 1 148 ? 3.326 -18.719 -3.74 1 98.12 148 TRP A CA 1
ATOM 1166 C C . TRP A 1 148 ? 4.227 -18.188 -4.848 1 98.12 148 TRP A C 1
ATOM 1168 O O . TRP A 1 148 ? 4.07 -18.547 -6.016 1 98.12 148 TRP A O 1
ATOM 1178 N N . ALA A 1 149 ? 5.105 -17.297 -4.5 1 98.44 149 ALA A N 1
ATOM 1179 C CA . ALA A 1 149 ? 5.992 -16.625 -5.449 1 98.44 149 ALA A CA 1
ATOM 1180 C C . ALA A 1 149 ? 7.414 -16.531 -4.898 1 98.44 149 ALA A C 1
ATOM 1182 O O . ALA A 1 149 ? 7.609 -16.359 -3.693 1 98.44 149 ALA A O 1
ATOM 1183 N N . VAL A 1 150 ? 8.359 -16.781 -5.684 1 98.38 150 VAL A N 1
ATOM 1184 C CA . VAL A 1 150 ? 9.727 -16.297 -5.488 1 98.38 150 VAL A CA 1
ATOM 1185 C C . VAL A 1 150 ? 9.984 -15.094 -6.379 1 98.38 150 VAL A C 1
ATOM 1187 O O . VAL A 1 150 ? 10.109 -15.227 -7.598 1 98.38 150 VAL A O 1
ATOM 1190 N N . ASN A 1 151 ? 10.055 -13.93 -5.781 1 97.31 151 ASN A N 1
ATOM 1191 C CA . ASN A 1 151 ? 10.109 -12.656 -6.484 1 97.31 151 ASN A CA 1
ATOM 1192 C C . ASN A 1 151 ? 11.023 -11.664 -5.77 1 97.31 151 ASN A C 1
ATOM 1194 O O . ASN A 1 151 ? 10.555 -10.82 -5 1 97.31 151 ASN A O 1
ATOM 1198 N N . PRO A 1 152 ? 12.305 -11.688 -6.125 1 95.31 152 PRO A N 1
ATOM 1199 C CA . PRO A 1 152 ? 13.242 -10.82 -5.41 1 95.31 152 PRO A CA 1
ATOM 1200 C C . PRO A 1 152 ? 12.953 -9.336 -5.621 1 95.31 152 PRO A C 1
ATOM 1202 O O . PRO A 1 152 ? 13.297 -8.508 -4.773 1 95.31 152 PRO A O 1
ATOM 1205 N N . SER A 1 153 ? 12.305 -9.008 -6.703 1 92.75 153 SER A N 1
ATOM 1206 C CA . SER A 1 153 ? 12.008 -7.602 -6.965 1 92.75 153 SER A CA 1
ATOM 1207 C C . SER A 1 153 ? 10.984 -7.059 -5.973 1 92.75 153 SER A C 1
ATOM 1209 O O . SER A 1 153 ? 11.023 -5.879 -5.617 1 92.75 153 SER A O 1
ATOM 1211 N N . VAL A 1 154 ? 10.078 -7.871 -5.531 1 94.31 154 VAL A N 1
ATOM 1212 C CA . VAL A 1 154 ? 9 -7.441 -4.645 1 94.31 154 VAL A CA 1
ATOM 1213 C C . VAL A 1 154 ? 9.383 -7.719 -3.193 1 94.31 154 VAL A C 1
ATOM 1215 O O . VAL A 1 154 ? 9.109 -6.902 -2.309 1 94.31 154 VAL A O 1
ATOM 1218 N N . TYR A 1 155 ? 10.117 -8.828 -2.953 1 93.19 155 TYR A N 1
ATOM 1219 C CA . TYR A 1 155 ? 10.281 -9.281 -1.577 1 93.19 155 TYR A CA 1
ATOM 1220 C C . TYR A 1 155 ? 11.719 -9.086 -1.102 1 93.19 155 TYR A C 1
ATOM 1222 O O . TYR A 1 155 ? 12.008 -9.211 0.09 1 93.19 155 TYR A O 1
ATOM 1230 N N . GLY A 1 156 ? 12.672 -8.859 -2.027 1 91.56 156 GLY A N 1
ATOM 1231 C CA . GLY A 1 156 ? 14.039 -8.508 -1.665 1 91.56 156 GLY A CA 1
ATOM 1232 C C . GLY A 1 156 ? 14.93 -9.711 -1.452 1 91.56 156 GLY A C 1
ATOM 1233 O O . GLY A 1 156 ? 16.109 -9.57 -1.125 1 91.56 156 GLY A O 1
ATOM 1234 N N . ASP A 1 157 ? 14.328 -10.844 -1.518 1 93.81 157 ASP A N 1
ATOM 1235 C CA . ASP A 1 157 ? 15.094 -12.086 -1.393 1 93.81 157 ASP A CA 1
ATOM 1236 C C . ASP A 1 157 ? 14.477 -13.195 -2.242 1 93.81 157 ASP A C 1
ATOM 1238 O O . ASP A 1 157 ? 13.641 -12.93 -3.105 1 93.81 157 ASP A O 1
ATOM 1242 N N . ARG A 1 158 ? 15.008 -14.383 -2.107 1 97.19 158 ARG A N 1
ATOM 1243 C CA . ARG A 1 158 ? 14.57 -15.484 -2.965 1 97.19 158 ARG A CA 1
ATOM 1244 C C . ARG A 1 158 ? 13.852 -16.562 -2.154 1 97.19 158 ARG A C 1
ATOM 1246 O O . ARG A 1 158 ? 13.992 -17.75 -2.434 1 97.19 158 ARG A O 1
ATOM 1253 N N . GLN A 1 159 ? 13.188 -16.141 -1.141 1 94.81 159 GLN A N 1
ATOM 1254 C CA . GLN A 1 159 ? 12.352 -17.078 -0.392 1 94.81 159 GLN A CA 1
ATOM 1255 C C . GLN A 1 159 ? 10.977 -17.234 -1.039 1 94.81 159 GLN A C 1
ATOM 1257 O O . GLN A 1 159 ? 10.484 -16.297 -1.693 1 94.81 159 GLN A O 1
ATOM 1262 N N . THR A 1 160 ? 10.414 -18.422 -0.829 1 96.69 160 THR A N 1
ATOM 1263 C CA . THR A 1 160 ? 9.047 -18.656 -1.286 1 96.69 160 THR A CA 1
ATOM 1264 C C . THR A 1 160 ? 8.039 -17.984 -0.357 1 96.69 160 THR A C 1
ATOM 1266 O O . THR A 1 160 ? 8.078 -18.188 0.857 1 96.69 160 THR A O 1
ATOM 1269 N N . ARG A 1 161 ? 7.137 -17.188 -1.027 1 95.25 161 ARG A N 1
ATOM 1270 C CA . ARG A 1 161 ? 6.254 -16.391 -0.19 1 95.25 161 ARG A CA 1
ATOM 1271 C C . ARG A 1 161 ? 4.816 -16.453 -0.695 1 95.25 161 ARG A C 1
ATOM 1273 O O . ARG A 1 161 ? 4.578 -16.547 -1.9 1 95.25 161 ARG A O 1
ATOM 1280 N N . LEU A 1 162 ? 3.877 -16.391 0.345 1 96.31 162 LEU A N 1
ATOM 1281 C CA . LEU A 1 162 ? 2.459 -16.297 0.012 1 96.31 162 LEU A CA 1
ATOM 1282 C C . LEU A 1 162 ? 2.145 -14.961 -0.654 1 96.31 162 LEU A C 1
ATOM 1284 O O . LEU A 1 162 ? 2.594 -13.906 -0.191 1 96.31 162 LEU A O 1
ATOM 1288 N N . PHE A 1 163 ? 1.363 -15 -1.803 1 97.62 163 PHE A N 1
ATOM 1289 C CA . PHE A 1 163 ? 1.024 -13.734 -2.439 1 97.62 163 PHE A CA 1
ATOM 1290 C C . PHE A 1 163 ? -0.431 -13.727 -2.891 1 97.62 163 PHE A C 1
ATOM 1292 O O . PHE A 1 163 ? -1.058 -14.781 -3.002 1 97.62 163 PHE A O 1
ATOM 1299 N N . VAL A 1 164 ? -0.976 -12.578 -3.078 1 98.44 164 VAL A N 1
ATOM 1300 C CA . VAL A 1 164 ? -2.164 -12.297 -3.881 1 98.44 164 VAL A CA 1
ATOM 1301 C C . VAL A 1 164 ? -1.817 -11.312 -4.992 1 98.44 164 VAL A C 1
ATOM 1303 O O . VAL A 1 164 ? -0.881 -10.523 -4.859 1 98.44 164 VAL A O 1
ATOM 1306 N N . TYR A 1 165 ? -2.533 -11.414 -6.031 1 98.19 165 TYR A N 1
ATOM 1307 C CA . TYR A 1 165 ? -2.363 -10.5 -7.152 1 98.19 165 TYR A CA 1
ATOM 1308 C C . TYR A 1 165 ? -3.686 -10.273 -7.879 1 98.19 165 TYR A C 1
ATOM 1310 O O . TYR A 1 165 ? -4.566 -11.133 -7.859 1 98.19 165 TYR A O 1
ATOM 1318 N N . TRP A 1 166 ? -3.836 -9.102 -8.492 1 97.06 166 TRP A N 1
ATOM 1319 C CA . TRP A 1 166 ? -5.02 -8.797 -9.297 1 97.06 166 TRP A CA 1
ATOM 1320 C C . TRP A 1 166 ? -4.684 -7.832 -10.422 1 97.06 166 TRP A C 1
ATOM 1322 O O . TRP A 1 166 ? -3.635 -7.184 -10.406 1 97.06 166 TRP A O 1
ATOM 1332 N N . THR A 1 167 ? -5.453 -7.793 -11.422 1 95 167 THR A N 1
ATOM 1333 C CA . THR A 1 167 ? -5.402 -6.777 -12.469 1 95 167 THR A CA 1
ATOM 1334 C C . THR A 1 167 ? -6.762 -6.641 -13.148 1 95 167 THR A C 1
ATOM 1336 O O . THR A 1 167 ? -7.52 -7.609 -13.242 1 95 167 THR A O 1
ATOM 1339 N N . ALA A 1 168 ? -6.984 -5.441 -13.57 1 93.44 168 ALA A N 1
ATOM 1340 C CA . ALA A 1 168 ? -8.227 -5.184 -14.297 1 93.44 168 ALA A CA 1
ATOM 1341 C C . ALA A 1 168 ? -7.957 -4.957 -15.781 1 93.44 168 ALA A C 1
ATOM 1343 O O . ALA A 1 168 ? -8.883 -4.723 -16.562 1 93.44 168 ALA A O 1
ATOM 1344 N N . ASP A 1 169 ? -6.656 -5.035 -16.172 1 91.5 169 ASP A N 1
ATOM 1345 C CA . ASP A 1 169 ? -6.359 -4.66 -17.547 1 91.5 169 ASP A CA 1
ATOM 1346 C C . ASP A 1 169 ? -5.086 -5.344 -18.031 1 91.5 169 ASP A C 1
ATOM 1348 O O . ASP A 1 169 ? -4.285 -4.742 -18.75 1 91.5 169 ASP A O 1
ATOM 1352 N N . GLY A 1 170 ? -4.852 -6.543 -17.531 1 89.31 170 GLY A N 1
ATOM 1353 C CA . GLY A 1 170 ? -3.656 -7.262 -17.938 1 89.31 170 GLY A CA 1
ATOM 1354 C C . GLY A 1 170 ? -2.375 -6.652 -17.406 1 89.31 170 GLY A C 1
ATOM 1355 O O . GLY A 1 170 ? -1.328 -6.719 -18.047 1 89.31 170 GLY A O 1
ATOM 1356 N N . SER A 1 171 ? -2.459 -5.898 -16.297 1 89.94 171 SER A N 1
ATOM 1357 C CA . SER A 1 171 ? -1.355 -5.289 -15.562 1 89.94 171 SER A CA 1
ATOM 1358 C C . SER A 1 171 ? -0.76 -4.117 -16.328 1 89.94 171 SER A C 1
ATOM 1360 O O . SER A 1 171 ? 0.395 -3.746 -16.109 1 89.94 171 SER A O 1
ATOM 1362 N N . LYS A 1 172 ? -1.507 -3.564 -17.297 1 87.94 172 LYS A N 1
ATOM 1363 C CA . LYS A 1 172 ? -1.021 -2.396 -18.016 1 87.94 172 LYS A CA 1
ATOM 1364 C C . LYS A 1 172 ? -0.925 -1.178 -17.109 1 87.94 172 LYS A C 1
ATOM 1366 O O . LYS A 1 172 ? 0.135 -0.558 -17 1 87.94 172 LYS A O 1
ATOM 1371 N N . GLU A 1 173 ? -2.035 -0.927 -16.438 1 88.44 173 GLU A N 1
ATOM 1372 C CA . GLU A 1 173 ? -2.074 0.236 -15.555 1 88.44 173 GLU A CA 1
ATOM 1373 C C . GLU A 1 173 ? -2.516 -0.152 -14.148 1 88.44 173 GLU A C 1
ATOM 1375 O O . GLU A 1 173 ? -2.338 0.618 -13.203 1 88.44 173 GLU A O 1
ATOM 1380 N N . 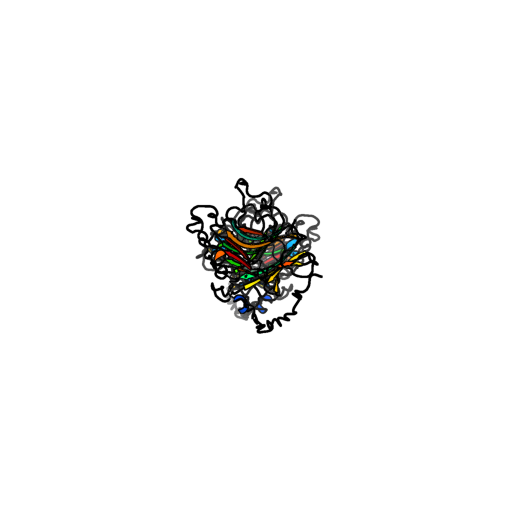THR A 1 174 ? -3.051 -1.357 -14.039 1 91 174 THR A N 1
ATOM 1381 C CA . THR A 1 174 ? -3.588 -1.763 -12.75 1 91 174 THR A CA 1
ATOM 1382 C C . THR A 1 174 ? -2.963 -3.078 -12.289 1 91 174 THR A C 1
ATOM 1384 O O . THR A 1 174 ? -2.445 -3.842 -13.109 1 91 174 THR A O 1
ATOM 1387 N N . GLY A 1 175 ? -3.086 -3.25 -10.945 1 93.31 175 GLY A N 1
ATOM 1388 C CA . GLY A 1 175 ? -2.699 -4.523 -10.359 1 93.31 175 GLY A CA 1
ATOM 1389 C C . GLY A 1 175 ? -1.407 -4.449 -9.57 1 93.31 175 GLY A C 1
ATOM 1390 O O . GLY A 1 175 ? -0.544 -3.617 -9.852 1 93.31 175 GLY A O 1
ATOM 1391 N N . CYS A 1 176 ? -1.323 -5.289 -8.625 1 95.5 176 CYS A N 1
ATOM 1392 C CA . CYS A 1 176 ? -0.113 -5.348 -7.816 1 95.5 176 CYS A CA 1
ATOM 1393 C C . CYS A 1 176 ? -0.077 -6.621 -6.98 1 95.5 176 CYS A C 1
ATOM 1395 O O . CYS A 1 176 ? -1.115 -7.238 -6.738 1 95.5 176 CYS A O 1
ATOM 1397 N N . PHE A 1 177 ? 1.137 -7.023 -6.652 1 97 177 PHE A N 1
ATOM 1398 C CA . PHE A 1 177 ? 1.332 -8.031 -5.617 1 97 177 PHE A CA 1
ATOM 1399 C C . PHE A 1 177 ? 0.921 -7.492 -4.254 1 97 177 PHE A C 1
ATOM 1401 O O . PHE A 1 177 ? 1.307 -6.383 -3.877 1 97 177 PHE A O 1
ATOM 1408 N N . ASP A 1 178 ? 0.082 -8.281 -3.549 1 96.5 178 ASP A N 1
ATOM 1409 C CA . ASP A 1 178 ? -0.215 -8.055 -2.139 1 96.5 178 ASP A CA 1
ATOM 1410 C C . ASP A 1 178 ? -0.801 -6.66 -1.92 1 96.5 178 ASP A C 1
ATOM 1412 O O . ASP A 1 178 ? -1.777 -6.281 -2.57 1 96.5 178 ASP A O 1
ATOM 1416 N N . LEU A 1 179 ? -0.223 -5.973 -0.946 1 94.69 179 LEU A N 1
ATOM 1417 C CA . LEU A 1 179 ? -0.781 -4.676 -0.583 1 94.69 179 LEU A CA 1
ATOM 1418 C C . LEU A 1 179 ? 0.127 -3.545 -1.053 1 94.69 179 LEU A C 1
ATOM 1420 O O . LEU A 1 179 ? 0.17 -2.479 -0.433 1 94.69 179 LEU A O 1
ATOM 1424 N N . THR A 1 180 ? 0.856 -3.803 -2.16 1 94.06 180 THR A N 1
ATOM 1425 C CA . THR A 1 180 ? 1.776 -2.781 -2.648 1 94.06 180 THR A CA 1
ATOM 1426 C C . THR A 1 180 ? 1.022 -1.685 -3.395 1 94.06 180 THR A C 1
ATOM 1428 O O . THR A 1 180 ? 1.604 -0.66 -3.756 1 94.06 180 THR A O 1
ATOM 1431 N N . CYS A 1 181 ? -0.194 -1.808 -3.656 1 92.62 181 CYS A N 1
ATOM 1432 C CA . CYS A 1 181 ? -1.114 -0.791 -4.152 1 92.62 181 CYS A CA 1
ATOM 1433 C C . CYS A 1 181 ? -2.527 -1.037 -3.641 1 92.62 181 CYS A C 1
ATOM 1435 O O . CYS A 1 181 ? -2.822 -2.109 -3.109 1 92.62 181 CYS A O 1
ATOM 1437 N N . PRO A 1 182 ? -3.414 -0.044 -3.812 1 92.69 182 PRO A N 1
ATOM 1438 C CA . PRO A 1 182 ? -4.797 -0.279 -3.383 1 92.69 182 PRO A CA 1
ATOM 1439 C C . PRO A 1 182 ? -5.52 -1.299 -4.258 1 92.69 182 PRO A C 1
ATOM 1441 O O . PRO A 1 182 ? -5.316 -1.327 -5.477 1 92.69 182 PRO A O 1
ATOM 1444 N N . GLY A 1 183 ? -6.383 -2.066 -3.678 1 95.06 183 GLY A N 1
ATOM 1445 C CA . GLY A 1 183 ? -7.188 -3.053 -4.383 1 95.06 183 GLY A CA 1
ATOM 1446 C C . GLY A 1 183 ? -7.672 -4.18 -3.488 1 95.06 183 GLY A C 1
ATOM 1447 O O . GLY A 1 183 ? -8.859 -4.262 -3.178 1 95.06 183 GLY A O 1
ATOM 1448 N N . PHE A 1 184 ? -6.727 -4.988 -3.033 1 97 184 PHE A N 1
ATOM 1449 C CA . PHE A 1 184 ? -7.043 -6.082 -2.119 1 97 184 PHE A CA 1
ATOM 1450 C C . PHE A 1 184 ? -7.297 -5.551 -0.712 1 97 184 PHE A C 1
ATOM 1452 O O . PHE A 1 184 ? -6.531 -4.727 -0.207 1 97 184 PHE A O 1
ATOM 1459 N N . ILE A 1 185 ? -8.398 -5.984 -0.112 1 96.19 185 ILE A N 1
ATOM 1460 C CA . ILE A 1 185 ? -8.734 -5.625 1.262 1 96.19 185 ILE A CA 1
ATOM 1461 C C . ILE A 1 185 ? -8.438 -6.801 2.189 1 96.19 185 ILE A C 1
ATOM 1463 O O . ILE A 1 185 ? -9.188 -7.777 2.221 1 96.19 185 ILE A O 1
ATOM 1467 N N . GLN A 1 186 ? -7.312 -6.688 2.91 1 95.38 186 GLN A N 1
ATOM 1468 C CA . GLN A 1 186 ? -6.996 -7.73 3.881 1 95.38 186 GLN A CA 1
ATOM 1469 C C . GLN A 1 186 ? -7.801 -7.551 5.164 1 95.38 186 GLN A C 1
ATOM 1471 O O . GLN A 1 186 ? -7.875 -6.449 5.707 1 95.38 186 GLN A O 1
ATOM 1476 N N . THR A 1 187 ? -8.422 -8.633 5.66 1 94.12 187 THR A N 1
ATOM 1477 C CA . THR A 1 187 ? -9.234 -8.578 6.871 1 94.12 187 THR A CA 1
ATOM 1478 C C . THR A 1 187 ? -8.586 -9.375 7.996 1 94.12 187 THR A C 1
ATOM 1480 O O . THR A 1 187 ? -8.773 -9.07 9.172 1 94.12 187 THR A O 1
ATOM 1483 N N . ASN A 1 188 ? -7.797 -10.367 7.625 1 91.75 188 ASN A N 1
ATOM 1484 C CA . ASN A 1 188 ? -7.156 -11.234 8.609 1 91.75 188 ASN A CA 1
ATOM 1485 C C . ASN A 1 188 ? -5.969 -10.539 9.273 1 91.75 188 ASN A C 1
ATOM 1487 O O . ASN A 1 188 ? -5.141 -9.93 8.594 1 91.75 188 ASN A O 1
ATOM 1491 N N . ASN A 1 189 ? -5.898 -10.594 10.539 1 88.12 189 ASN A N 1
ATOM 1492 C CA . ASN A 1 189 ? -4.824 -9.891 11.234 1 88.12 189 ASN A CA 1
ATOM 14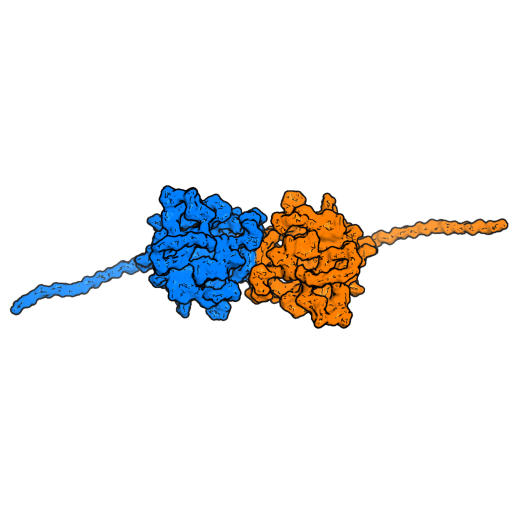93 C C . ASN A 1 189 ? -3.75 -10.859 11.727 1 88.12 189 ASN A C 1
ATOM 1495 O O . ASN A 1 189 ? -2.879 -10.477 12.516 1 88.12 189 ASN A O 1
ATOM 1499 N N . GLU A 1 190 ? -3.797 -12.094 11.273 1 83.94 190 GLU A N 1
ATOM 1500 C CA . GLU A 1 190 ? -2.861 -13.094 11.773 1 83.94 190 GLU A CA 1
ATOM 1501 C C . GLU A 1 190 ? -1.849 -13.492 10.711 1 83.94 190 GLU A C 1
ATOM 1503 O O . GLU A 1 190 ? -0.752 -13.953 11.023 1 83.94 190 GLU A O 1
ATOM 1508 N N . ILE A 1 191 ? -2.287 -13.406 9.516 1 86.75 191 ILE A N 1
ATOM 1509 C CA . ILE A 1 191 ? -1.426 -13.852 8.43 1 86.75 191 ILE A CA 1
ATOM 1510 C C . ILE A 1 191 ? -0.99 -12.648 7.594 1 86.75 191 ILE A C 1
ATOM 1512 O O . ILE A 1 191 ? -1.827 -11.883 7.113 1 86.75 191 ILE A O 1
ATOM 1516 N N . ALA A 1 192 ? 0.331 -12.516 7.438 1 88.88 192 ALA A N 1
ATOM 1517 C CA . ALA A 1 192 ? 0.881 -11.438 6.625 1 88.88 192 ALA A C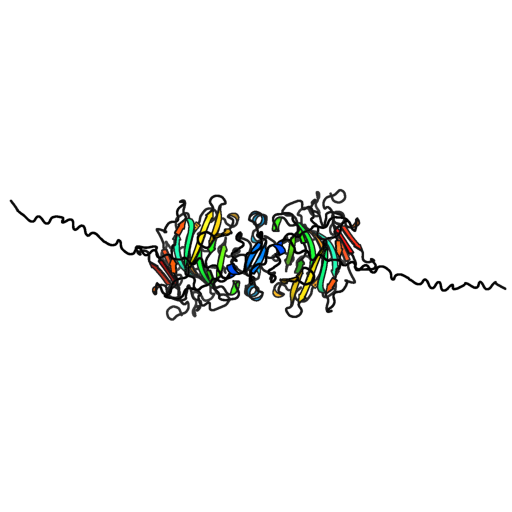A 1
ATOM 1518 C C . ALA A 1 192 ? 1.085 -11.883 5.18 1 88.88 192 ALA A C 1
ATOM 1520 O O . ALA A 1 192 ? 1.777 -12.875 4.922 1 88.88 192 ALA A O 1
ATOM 1521 N N . LEU A 1 193 ? 0.452 -11.188 4.281 1 92.38 193 LEU A N 1
ATOM 1522 C CA . LEU A 1 193 ? 0.826 -11.391 2.887 1 92.38 193 LEU A CA 1
ATOM 1523 C C . LEU A 1 193 ? 2.309 -11.109 2.676 1 92.38 193 LEU A C 1
ATOM 1525 O O . LEU A 1 193 ? 2.863 -10.188 3.279 1 92.38 193 LEU A O 1
ATOM 1529 N N . GLY A 1 194 ? 2.941 -11.945 1.833 1 92.12 194 GLY A N 1
ATOM 1530 C CA . GLY A 1 194 ? 4.367 -11.789 1.599 1 92.12 194 GLY A CA 1
ATOM 1531 C C . GLY A 1 194 ? 5.223 -12.516 2.619 1 92.12 194 GLY A C 1
ATOM 1532 O O . GLY A 1 194 ? 6.453 -12.477 2.549 1 92.12 194 GLY A O 1
ATOM 1533 N N . ALA A 1 195 ? 4.664 -13.172 3.52 1 88.25 195 ALA A N 1
ATOM 1534 C CA . ALA A 1 195 ? 5.418 -13.969 4.488 1 88.25 195 ALA A CA 1
ATOM 1535 C C . ALA A 1 195 ? 6.051 -15.188 3.822 1 88.25 195 ALA A C 1
ATOM 1537 O O . ALA A 1 195 ? 5.441 -15.812 2.953 1 88.25 195 ALA A O 1
ATOM 1538 N N . ALA A 1 196 ? 7.223 -15.5 4.344 1 89.88 196 ALA A N 1
ATOM 1539 C CA . ALA A 1 196 ? 7.906 -16.688 3.824 1 89.88 196 ALA A CA 1
ATOM 1540 C C . ALA A 1 196 ? 7.188 -17.969 4.246 1 89.88 196 ALA A C 1
ATOM 1542 O O . ALA A 1 196 ? 6.715 -18.078 5.379 1 89.88 196 ALA A O 1
ATOM 1543 N N . ILE A 1 197 ? 7.16 -18.844 3.305 1 91.19 197 ILE A N 1
ATOM 1544 C CA . ILE A 1 197 ? 6.512 -20.125 3.568 1 91.19 197 ILE A CA 1
ATOM 1545 C C . ILE A 1 197 ? 7.566 -21.172 3.912 1 91.19 197 ILE A C 1
ATOM 1547 O O . ILE A 1 197 ? 8.578 -21.297 3.219 1 91.19 197 ILE A O 1
ATOM 1551 N N . TYR A 1 198 ? 7.332 -21.859 5 1 87.56 198 TYR A N 1
ATOM 1552 C CA . TYR A 1 198 ? 8.141 -23 5.414 1 87.56 198 TYR A CA 1
ATOM 1553 C C . TYR A 1 198 ? 7.254 -24.125 5.953 1 87.56 198 TYR A C 1
ATOM 1555 O O . TYR A 1 198 ? 6.203 -23.859 6.543 1 87.56 198 TYR A O 1
ATOM 1563 N N . PRO A 1 199 ? 7.691 -25.422 5.797 1 89.12 199 PRO A N 1
ATOM 1564 C CA . PRO A 1 199 ? 8.898 -25.859 5.098 1 89.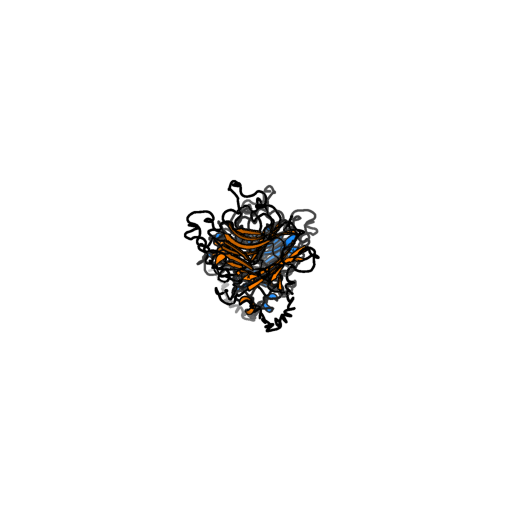12 199 PRO A CA 1
ATOM 1565 C C . PRO A 1 199 ? 8.727 -25.891 3.58 1 89.12 199 PRO A C 1
ATOM 1567 O O . PRO A 1 199 ? 7.629 -25.625 3.076 1 89.12 199 PRO A O 1
ATOM 1570 N N . ILE A 1 200 ? 9.797 -26.078 2.926 1 93 200 ILE A N 1
ATOM 1571 C CA . ILE A 1 200 ? 9.812 -26.328 1.488 1 93 200 ILE A CA 1
ATOM 1572 C C . ILE A 1 200 ? 9.797 -27.828 1.222 1 93 200 ILE A C 1
ATOM 1574 O O . ILE A 1 200 ? 10.492 -28.594 1.897 1 93 200 ILE A O 1
ATOM 1578 N N . SER A 1 201 ? 9.031 -28.234 0.204 1 92.56 201 SER A N 1
ATOM 1579 C CA . SER A 1 201 ? 8.938 -29.656 -0.129 1 92.56 201 SER A CA 1
ATOM 1580 C C . SER A 1 201 ? 10.273 -30.203 -0.615 1 92.56 201 SER A C 1
ATOM 1582 O O . SER A 1 201 ? 10.984 -29.531 -1.372 1 92.56 201 SER A O 1
ATOM 1584 N N . ILE A 1 202 ? 10.539 -31.391 -0.152 1 87.12 202 ILE A N 1
ATOM 1585 C CA . ILE A 1 202 ? 11.719 -32.125 -0.616 1 87.12 202 ILE A CA 1
ATOM 1586 C C . ILE A 1 202 ? 11.336 -33.062 -1.732 1 87.12 202 ILE A C 1
ATOM 1588 O O . ILE A 1 202 ? 10.398 -33.875 -1.584 1 87.12 202 ILE A O 1
ATOM 1592 N N . PRO A 1 203 ? 12.125 -32.938 -2.838 1 87.19 203 PRO A N 1
ATOM 1593 C CA . PRO A 1 203 ? 11.789 -33.844 -3.928 1 87.19 203 PRO A CA 1
ATOM 1594 C C . PRO A 1 203 ? 11.797 -35.312 -3.488 1 87.19 203 PRO A C 1
ATOM 1596 O O . PRO A 1 203 ? 12.75 -35.75 -2.846 1 87.19 203 PRO A O 1
ATOM 1599 N N . GLY A 1 204 ? 10.781 -36.031 -3.846 1 82.56 204 GLY A N 1
ATOM 1600 C CA . GLY A 1 204 ? 10.672 -37.438 -3.506 1 82.56 204 GLY A CA 1
ATOM 1601 C C . GLY A 1 204 ? 10.203 -37.656 -2.082 1 82.56 204 GLY A C 1
ATOM 1602 O O . GLY A 1 204 ? 9.93 -38.812 -1.694 1 82.56 204 GLY A O 1
ATOM 1603 N N . GLY A 1 205 ? 10.156 -36.625 -1.316 1 82.81 205 GLY A N 1
ATOM 1604 C CA . GLY A 1 205 ? 9.719 -36.75 0.064 1 82.81 205 GLY A CA 1
ATOM 1605 C C . GLY A 1 205 ? 8.25 -36.406 0.251 1 82.81 205 GLY A C 1
ATOM 1606 O O . GLY A 1 205 ? 7.496 -36.312 -0.721 1 82.81 205 GLY A O 1
ATOM 1607 N N . LEU A 1 206 ? 7.895 -36.406 1.515 1 79.06 206 LEU A N 1
ATOM 1608 C CA . LEU A 1 206 ? 6.535 -36 1.824 1 79.06 206 LEU A CA 1
ATOM 1609 C C . LEU A 1 206 ? 6.309 -34.531 1.407 1 79.06 206 LEU A C 1
ATOM 1611 O O . LEU A 1 206 ? 7.066 -33.656 1.803 1 79.06 206 LEU A O 1
ATOM 1615 N N . PRO A 1 207 ? 5.297 -34.406 0.579 1 88.25 207 PRO A N 1
ATOM 1616 C CA . PRO A 1 207 ? 5.082 -33.031 0.092 1 88.25 207 PRO A CA 1
ATOM 1617 C C . PRO A 1 207 ? 4.496 -32.125 1.159 1 88.25 207 PRO A C 1
ATOM 1619 O O . PRO A 1 207 ? 3.674 -32.562 1.971 1 88.25 207 PRO A O 1
ATOM 1622 N N . TYR A 1 208 ? 5.004 -30.938 1.193 1 91 208 TYR A N 1
ATOM 1623 C CA . TYR A 1 208 ? 4.348 -29.844 1.903 1 91 208 TYR A CA 1
ATOM 1624 C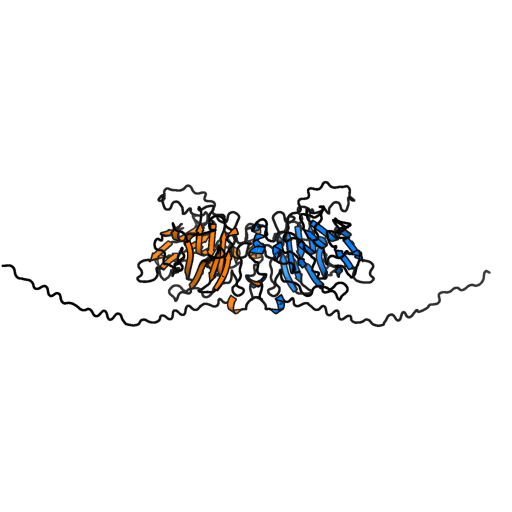 C . TYR A 1 208 ? 3.508 -29 0.951 1 91 208 TYR A C 1
ATOM 1626 O O . TYR A 1 208 ? 4 -28.547 -0.082 1 91 208 TYR A O 1
ATOM 1634 N N . VAL A 1 209 ? 2.207 -28.812 1.337 1 94.44 209 VAL A N 1
ATOM 1635 C CA . VAL A 1 209 ? 1.317 -28.094 0.424 1 94.44 209 VAL A CA 1
ATOM 1636 C C . VAL A 1 209 ? 0.627 -26.953 1.16 1 94.44 209 VAL A C 1
ATOM 1638 O O . VAL A 1 209 ? 0.471 -27 2.383 1 94.44 209 VAL A O 1
ATOM 1641 N N . ILE A 1 210 ? 0.316 -25.938 0.383 1 94.62 210 ILE A N 1
ATOM 1642 C CA . ILE A 1 210 ? -0.629 -24.938 0.858 1 94.62 210 ILE A CA 1
ATOM 1643 C C . ILE A 1 210 ? -1.915 -25 0.037 1 94.62 210 ILE A C 1
ATOM 1645 O O . ILE A 1 210 ? -1.878 -25.297 -1.16 1 94.62 210 ILE A O 1
ATOM 1649 N N . THR A 1 211 ? -2.992 -24.75 0.743 1 96.69 211 THR A N 1
ATOM 1650 C CA . THR A 1 211 ? -4.289 -24.75 0.073 1 96.69 211 THR A CA 1
ATOM 1651 C C . THR A 1 211 ? -4.754 -23.328 -0.21 1 96.69 211 THR A C 1
ATOM 1653 O O . THR A 1 211 ? -4.801 -22.484 0.697 1 96.69 211 THR A O 1
ATOM 1656 N N . ILE A 1 212 ? -5.055 -23.062 -1.503 1 98.06 212 ILE A N 1
ATOM 1657 C CA . ILE A 1 212 ? -5.574 -21.781 -1.939 1 98.06 212 ILE A CA 1
ATOM 1658 C C . ILE A 1 212 ? -6.996 -21.953 -2.473 1 98.06 212 ILE A C 1
ATOM 1660 O O . ILE A 1 212 ? -7.262 -22.844 -3.275 1 98.06 212 ILE A O 1
ATOM 1664 N N . TYR A 1 213 ? -7.848 -21.188 -1.978 1 98.19 213 TYR A N 1
ATOM 1665 C CA . TYR A 1 213 ? -9.219 -21.141 -2.484 1 98.19 213 TYR A CA 1
ATOM 1666 C C . TYR A 1 213 ? -9.664 -19.703 -2.732 1 98.19 213 TYR A C 1
ATOM 1668 O O . TYR A 1 213 ? -9.688 -18.891 -1.811 1 98.19 213 TYR A O 1
ATOM 1676 N N . ILE A 1 214 ? -9.922 -19.391 -4.012 1 98.44 214 ILE A N 1
ATOM 1677 C CA . ILE A 1 214 ? -10.523 -18.109 -4.375 1 98.44 214 ILE A CA 1
ATOM 1678 C C . ILE A 1 214 ? -11.984 -18.312 -4.773 1 98.44 214 ILE A C 1
ATOM 1680 O O . ILE A 1 214 ? -12.289 -19.172 -5.602 1 98.44 214 ILE A O 1
ATOM 1684 N N . PHE A 1 215 ? -12.852 -17.547 -4.191 1 96.88 215 PHE A N 1
ATOM 1685 C CA . PHE A 1 215 ? -14.25 -17.781 -4.496 1 96.88 215 PHE A CA 1
ATOM 1686 C C . PHE A 1 215 ? -15.047 -16.484 -4.441 1 96.88 215 PHE A C 1
ATOM 1688 O O . PHE A 1 215 ? -14.688 -15.562 -3.713 1 96.88 215 PHE A O 1
ATOM 1695 N N . LYS A 1 216 ? -16.125 -16.578 -5.172 1 96.38 216 LYS A N 1
ATOM 1696 C CA . LYS A 1 216 ? -17.047 -15.445 -5.219 1 96.38 216 LYS A CA 1
ATOM 1697 C C . LYS A 1 216 ? -18.078 -15.539 -4.094 1 96.38 216 LYS A C 1
ATOM 1699 O O . LYS A 1 216 ? -18.734 -16.578 -3.932 1 96.38 216 LYS A O 1
ATOM 1704 N N . ASP A 1 217 ? -18.172 -14.5 -3.314 1 94.62 217 ASP A N 1
ATOM 1705 C CA . ASP A 1 217 ? -19.25 -14.406 -2.33 1 94.62 217 ASP A CA 1
ATOM 1706 C C . ASP A 1 217 ? -20.547 -13.961 -2.982 1 94.62 217 ASP A C 1
ATOM 1708 O O . ASP A 1 217 ? -20.672 -12.82 -3.445 1 94.62 217 ASP A O 1
ATOM 1712 N N . PRO A 1 218 ? -21.531 -14.773 -3.008 1 90.44 218 PRO A N 1
ATOM 1713 C CA . PRO A 1 218 ? -22.766 -14.438 -3.725 1 90.44 218 PRO A CA 1
ATOM 1714 C C . PRO A 1 218 ? -23.516 -13.273 -3.088 1 90.44 218 PRO A C 1
ATOM 1716 O O . PRO A 1 218 ? -24.359 -12.648 -3.74 1 90.44 218 PRO A O 1
ATOM 1719 N N . CYS A 1 219 ? -23.297 -12.992 -1.861 1 92.19 219 CYS A N 1
ATOM 1720 C CA . CYS A 1 219 ? -24 -11.914 -1.172 1 92.19 219 CYS A CA 1
ATOM 1721 C C . CYS A 1 219 ? -23.359 -10.562 -1.469 1 92.19 219 CYS A C 1
ATOM 1723 O O . CYS A 1 219 ? -24.047 -9.609 -1.824 1 92.19 219 CYS A O 1
ATOM 1725 N N . THR A 1 220 ? -22.047 -10.492 -1.416 1 94 220 THR A N 1
ATOM 1726 C CA . THR A 1 220 ? -21.359 -9.203 -1.53 1 94 220 THR A CA 1
ATOM 1727 C C . THR A 1 220 ? -20.734 -9.047 -2.912 1 94 220 THR A C 1
ATOM 1729 O O . THR A 1 220 ? -20.328 -7.953 -3.291 1 94 220 THR A O 1
ATOM 1732 N N . ASN A 1 221 ? -20.594 -10.133 -3.633 1 95.06 221 ASN A N 1
ATOM 1733 C CA . ASN A 1 221 ? -19.953 -10.203 -4.941 1 95.06 221 ASN A CA 1
ATOM 1734 C C . ASN A 1 221 ? -18.453 -9.953 -4.848 1 95.06 221 ASN A C 1
ATOM 1736 O O . ASN A 1 221 ? -17.812 -9.625 -5.844 1 95.06 221 ASN A O 1
ATOM 1740 N N . ASN A 1 222 ? -17.906 -9.992 -3.633 1 97.12 222 ASN A N 1
ATOM 1741 C CA . ASN A 1 222 ? -16.469 -9.93 -3.451 1 97.12 222 ASN A CA 1
ATOM 1742 C C . ASN A 1 222 ? -15.789 -11.219 -3.889 1 97.12 222 ASN A C 1
ATOM 1744 O O . ASN A 1 222 ? -16.344 -12.305 -3.734 1 97.12 222 ASN A O 1
ATOM 1748 N N . TRP A 1 223 ? -14.602 -11.094 -4.492 1 98.19 223 TRP A N 1
ATOM 1749 C CA . TRP A 1 223 ? -13.742 -12.258 -4.68 1 98.19 223 TRP A CA 1
ATOM 1750 C C . TRP A 1 223 ? -12.875 -12.508 -3.449 1 98.19 223 TRP A C 1
ATOM 1752 O O . TRP A 1 223 ? -11.922 -11.766 -3.199 1 98.19 223 TRP A O 1
ATOM 1762 N N . TRP A 1 224 ? -13.141 -13.531 -2.727 1 98.19 224 TRP A N 1
ATOM 1763 C CA . TRP A 1 224 ? -12.43 -13.82 -1.486 1 98.19 224 TRP A CA 1
ATOM 1764 C C . TRP A 1 224 ? -11.242 -14.75 -1.743 1 98.19 224 TRP A C 1
ATOM 1766 O O . TRP A 1 224 ? -11.312 -15.625 -2.605 1 98.19 224 TRP A O 1
ATOM 1776 N N . MET A 1 225 ? -10.172 -14.531 -1.027 1 98.38 225 MET A N 1
ATOM 1777 C CA . MET A 1 225 ? -9.031 -15.445 -0.994 1 98.38 225 MET A CA 1
ATOM 1778 C C . MET A 1 225 ? -8.922 -16.141 0.361 1 98.38 225 MET A C 1
ATOM 1780 O O . MET A 1 225 ? -8.789 -15.469 1.392 1 98.38 225 MET A O 1
ATOM 1784 N N . GLN A 1 226 ? -9.016 -17.422 0.345 1 97 226 GLN A N 1
ATOM 1785 C CA . GLN A 1 226 ? -8.922 -18.25 1.541 1 97 226 GLN A CA 1
ATOM 1786 C C . GLN A 1 226 ? -7.637 -19.062 1.547 1 97 226 GLN A C 1
ATOM 1788 O O . GLN A 1 226 ? -7.234 -19.609 0.516 1 97 226 GLN A O 1
ATOM 1793 N N . TYR A 1 227 ? -6.977 -19.016 2.633 1 95.19 227 TYR A N 1
ATOM 1794 C CA . TYR A 1 227 ? -5.777 -19.812 2.875 1 95.19 227 TYR A CA 1
ATOM 1795 C C . TYR A 1 227 ? -6.094 -21.016 3.762 1 95.19 227 TYR A C 1
ATOM 1797 O O . TYR A 1 227 ? -6.676 -20.859 4.84 1 95.19 227 TYR A O 1
ATOM 1805 N N . GLY A 1 228 ? -5.609 -22.141 3.311 1 92.56 228 GLY A N 1
ATOM 1806 C CA . GLY A 1 228 ? -6.016 -23.344 4.031 1 92.56 228 GLY A CA 1
ATOM 1807 C C . GLY A 1 228 ? -7.48 -23.688 3.84 1 92.56 228 GLY A C 1
ATOM 1808 O O . GLY A 1 228 ? -8.07 -23.344 2.811 1 92.56 228 GLY A O 1
ATOM 1809 N N . GLU A 1 229 ? -8 -24.359 4.793 1 91.31 229 GLU A N 1
ATOM 1810 C CA . GLU A 1 229 ? -9.359 -24.859 4.613 1 91.31 229 GLU A CA 1
ATOM 1811 C C . GLU A 1 229 ? -10.391 -23.875 5.145 1 91.31 229 GLU A C 1
ATOM 1813 O O . GLU A 1 229 ? -11.57 -23.938 4.793 1 91.31 229 GLU A O 1
ATOM 1818 N N . LYS A 1 230 ? -9.898 -22.906 5.859 1 90.75 230 LYS A N 1
ATOM 1819 C CA . LYS A 1 230 ? -10.945 -22.141 6.539 1 90.75 230 LYS A CA 1
ATOM 1820 C C . LYS A 1 230 ? -10.539 -20.688 6.711 1 90.75 230 LYS A C 1
ATOM 1822 O O . LYS A 1 230 ? -11.359 -19.844 7.074 1 90.75 230 LYS A O 1
ATOM 1827 N N . THR A 1 231 ? -9.406 -20.312 6.473 1 92.5 231 THR A N 1
ATOM 1828 C CA . THR A 1 231 ? -8.922 -19 6.863 1 92.5 231 THR A CA 1
ATOM 1829 C C . THR A 1 231 ? -9.078 -18 5.719 1 92.5 231 THR A C 1
ATOM 1831 O O . THR A 1 231 ? -8.266 -17.984 4.789 1 92.5 231 THR A O 1
ATOM 1834 N N . ASN A 1 232 ? -10.078 -17.125 5.895 1 96.06 232 ASN A N 1
ATOM 1835 C CA . ASN A 1 232 ? -10.203 -16.031 4.941 1 96.06 232 ASN A CA 1
ATOM 1836 C C . ASN A 1 232 ? -9.18 -14.938 5.203 1 96.06 232 ASN A C 1
ATOM 1838 O O . ASN A 1 232 ? -9.125 -14.383 6.301 1 96.06 232 ASN A O 1
ATOM 1842 N N . ILE A 1 233 ? -8.367 -14.641 4.199 1 96 233 ILE A N 1
ATOM 1843 C CA . ILE A 1 233 ? -7.316 -13.641 4.328 1 96 233 ILE A CA 1
ATOM 1844 C C . ILE A 1 233 ? -7.883 -12.258 4.008 1 96 233 ILE A C 1
ATOM 1846 O O . ILE A 1 233 ? -7.586 -11.281 4.703 1 96 233 ILE A O 1
ATOM 1850 N N . GLY A 1 234 ? -8.648 -12.141 2.914 1 98.06 234 GLY A N 1
ATOM 1851 C CA . GLY A 1 234 ? -9.211 -10.906 2.408 1 98.06 234 GLY A CA 1
ATOM 1852 C C . GLY A 1 234 ? -9.93 -11.07 1.082 1 98.06 234 GLY A C 1
ATOM 1853 O O . GLY A 1 234 ? -10.258 -12.188 0.684 1 98.06 234 GLY A O 1
ATOM 1854 N N . TYR A 1 235 ? -10.258 -9.93 0.493 1 98.44 235 TYR A N 1
ATOM 1855 C CA . TYR A 1 235 ? -11.039 -10.016 -0.739 1 98.44 235 TYR A CA 1
ATOM 1856 C C . TYR A 1 235 ? -10.719 -8.852 -1.669 1 98.44 235 TYR A C 1
ATOM 1858 O O . TYR A 1 235 ? -10.141 -7.852 -1.241 1 98.44 235 TYR A O 1
ATOM 1866 N N . TRP A 1 236 ? -10.984 -9.055 -2.934 1 98 236 TRP A N 1
ATOM 1867 C CA . TRP A 1 236 ? -11.062 -7.992 -3.928 1 98 236 TRP A CA 1
ATOM 1868 C C . TRP A 1 236 ? -12.508 -7.543 -4.133 1 98 236 TRP A C 1
ATOM 1870 O O . TRP A 1 236 ? -13.367 -8.352 -4.477 1 98 236 TRP A O 1
ATOM 1880 N N . PRO A 1 237 ? -12.766 -6.223 -3.953 1 96.5 237 PRO A N 1
ATOM 1881 C CA . PRO A 1 237 ? -14.117 -5.742 -4.223 1 96.5 237 PRO A CA 1
ATOM 1882 C C . PRO A 1 237 ? -14.492 -5.836 -5.699 1 96.5 237 PRO A C 1
ATOM 1884 O O . PRO A 1 237 ? -13.641 -5.652 -6.57 1 96.5 237 PRO A O 1
ATOM 1887 N N . PRO A 1 238 ? -15.789 -6.059 -5.957 1 94.25 238 PRO A N 1
ATOM 1888 C CA . PRO A 1 238 ? -16.188 -6.211 -7.355 1 94.25 238 PRO A CA 1
ATOM 1889 C C . PRO A 1 238 ? -16.016 -4.926 -8.164 1 94.25 238 PRO A C 1
ATOM 1891 O O . PRO A 1 238 ? -15.867 -4.973 -9.383 1 94.25 238 PRO A O 1
ATOM 1894 N N . GLU A 1 239 ? -15.945 -3.756 -7.547 1 93.5 239 GLU A N 1
ATOM 1895 C CA . GLU A 1 239 ? -15.859 -2.453 -8.203 1 93.5 239 GLU A CA 1
ATOM 1896 C C . GLU A 1 239 ? -14.523 -2.277 -8.914 1 93.5 239 GLU A C 1
ATOM 1898 O O . GLU A 1 239 ? -14.359 -1.371 -9.727 1 93.5 239 GLU A O 1
ATOM 1903 N N . LEU A 1 240 ? -13.578 -3.152 -8.555 1 94.44 240 LEU A N 1
ATOM 1904 C CA . LEU A 1 240 ? -12.273 -3.098 -9.203 1 94.44 240 LEU A CA 1
ATOM 1905 C C . LEU A 1 240 ? -12.375 -3.537 -10.664 1 94.44 240 LEU A C 1
ATOM 1907 O O . LEU A 1 240 ? -11.469 -3.271 -11.461 1 94.44 240 LEU A O 1
ATOM 1911 N N . PHE A 1 241 ? -13.508 -4.219 -10.961 1 94.31 241 PHE A N 1
ATOM 1912 C CA . PHE A 1 241 ? -13.531 -4.977 -12.211 1 94.31 241 PHE A CA 1
ATOM 1913 C C . PHE A 1 241 ? -14.734 -4.59 -13.062 1 94.31 241 PHE A C 1
ATOM 1915 O O . PHE A 1 241 ? -15.664 -3.953 -12.57 1 94.31 241 PHE A O 1
ATOM 1922 N N . GLU A 1 242 ? -14.609 -4.922 -14.336 1 90.12 242 GLU A N 1
ATOM 1923 C CA . GLU A 1 242 ? -15.719 -4.727 -15.266 1 90.12 242 GLU A CA 1
ATOM 1924 C C . GLU A 1 242 ? -16.266 -6.062 -15.758 1 90.12 242 GLU A C 1
ATOM 1926 O O . GLU A 1 242 ? -17.484 -6.25 -15.844 1 90.12 242 GLU A O 1
ATOM 1931 N N . THR A 1 243 ? -15.383 -6.984 -16 1 86 243 THR A N 1
ATOM 1932 C CA . THR A 1 243 ? -15.82 -8.195 -16.688 1 86 243 THR A CA 1
ATOM 1933 C C . THR A 1 243 ? -15.867 -9.375 -15.734 1 86 243 THR A C 1
ATOM 1935 O O . THR A 1 243 ? -16.719 -10.258 -15.859 1 86 243 THR A O 1
ATOM 1938 N N . ILE A 1 244 ? -14.977 -9.484 -14.797 1 88.38 244 ILE A N 1
ATOM 1939 C CA . ILE A 1 244 ? -14.953 -10.594 -13.852 1 88.38 244 ILE A CA 1
ATOM 1940 C C . ILE A 1 244 ? -15.852 -10.273 -12.656 1 88.38 244 ILE A C 1
ATOM 1942 O O . ILE A 1 244 ? -15.742 -10.898 -11.602 1 88.38 244 ILE A O 1
ATOM 1946 N N . LEU A 1 245 ? -16.75 -9.305 -12.758 1 84.31 245 LEU A N 1
ATOM 1947 C CA . LEU A 1 245 ? -17.672 -8.789 -11.75 1 84.31 245 LEU A CA 1
ATOM 1948 C C . LEU A 1 245 ? -18.594 -9.891 -11.242 1 84.31 245 LEU A C 1
ATOM 1950 O O . LEU A 1 245 ? -18.844 -9.992 -10.039 1 84.31 245 LEU A O 1
ATOM 1954 N N . TYR A 1 246 ? -19.047 -10.781 -12.195 1 83.62 246 TYR A N 1
ATOM 1955 C CA . TYR A 1 246 ? -20.047 -11.75 -11.758 1 83.62 246 TYR A CA 1
ATOM 1956 C C . TYR A 1 246 ? -19.469 -13.156 -11.734 1 83.62 246 TYR A C 1
ATOM 1958 O O . TYR A 1 246 ? -19.859 -13.977 -10.891 1 83.62 246 TYR A O 1
ATOM 1966 N N . ASN A 1 247 ? -18.656 -13.445 -12.609 1 91.81 247 ASN A N 1
ATOM 1967 C CA . ASN A 1 247 ? -18.016 -14.758 -12.703 1 91.81 247 ASN A CA 1
ATOM 1968 C C . ASN A 1 247 ? -16.734 -14.703 -13.531 1 91.81 247 ASN A C 1
ATOM 1970 O O . ASN A 1 247 ? -16.5 -13.742 -14.258 1 91.81 247 ASN A O 1
ATOM 1974 N N . ALA A 1 248 ? -15.961 -15.703 -13.289 1 95.12 248 ALA A N 1
ATOM 1975 C CA . ALA A 1 248 ? -14.805 -15.898 -14.164 1 95.12 248 ALA A CA 1
ATOM 1976 C C . ALA A 1 248 ? -15.156 -16.797 -15.344 1 95.12 248 ALA A C 1
ATOM 1978 O O . ALA A 1 248 ? -16.109 -17.578 -15.273 1 95.12 248 ALA A O 1
ATOM 1979 N N . GLN A 1 249 ? -14.375 -16.625 -16.438 1 93 249 GLN A N 1
ATOM 1980 C CA . GLN A 1 249 ? -14.586 -17.438 -17.625 1 93 249 GLN A CA 1
ATOM 1981 C C . GLN A 1 249 ? -13.57 -18.578 -17.703 1 93 249 GLN A C 1
ATOM 1983 O O . GLN A 1 249 ? -13.742 -19.516 -18.484 1 93 249 GLN A O 1
ATOM 1988 N N . SER A 1 250 ? -12.586 -18.469 -16.922 1 93.19 250 SER A N 1
ATOM 1989 C CA . SER A 1 250 ? -11.547 -19.5 -16.891 1 93.19 250 SER A CA 1
ATOM 1990 C C . SER A 1 250 ? -10.938 -19.625 -15.492 1 93.19 250 SER A C 1
ATOM 1992 O O . SER A 1 250 ? -10.906 -18.656 -14.734 1 93.19 250 SER A O 1
ATOM 1994 N N . VAL A 1 251 ? -10.57 -20.828 -15.117 1 96.38 251 VAL A N 1
ATOM 1995 C CA . VAL A 1 251 ? -9.742 -21.094 -13.953 1 96.38 251 VAL A CA 1
ATOM 1996 C C . VAL A 1 251 ? -8.422 -21.734 -14.391 1 96.38 251 VAL A C 1
ATOM 1998 O O . VAL A 1 251 ? -8.406 -22.641 -15.211 1 96.38 251 VAL A O 1
ATOM 2001 N N . GLU A 1 252 ? -7.363 -21.172 -13.891 1 96.56 252 GLU A N 1
ATOM 2002 C CA . GLU A 1 252 ? -6.031 -21.656 -14.234 1 96.56 252 GLU A CA 1
ATOM 2003 C C . GLU A 1 252 ? -5.266 -22.094 -13 1 96.56 252 GLU A C 1
ATOM 2005 O O . GLU A 1 252 ? -5.352 -21.469 -11.945 1 96.56 252 GLU A O 1
ATOM 2010 N N . TRP A 1 253 ? -4.555 -23.234 -13.164 1 98.19 253 TRP A N 1
ATOM 2011 C CA . TRP A 1 253 ? -3.607 -23.719 -12.172 1 98.19 253 TRP A CA 1
ATOM 2012 C C . TRP A 1 253 ? -2.23 -23.938 -12.781 1 98.19 253 TRP A C 1
ATOM 2014 O O . TRP A 1 253 ? -2.113 -24.516 -13.867 1 98.19 253 TRP A O 1
ATOM 2024 N N . GLY A 1 254 ? -1.201 -23.453 -12.125 1 98.31 254 GLY A N 1
ATOM 2025 C CA . GLY A 1 254 ? 0.113 -23.781 -12.648 1 98.31 254 GLY A CA 1
ATOM 2026 C C . GLY A 1 254 ? 1.166 -22.734 -12.328 1 98.31 254 GLY A C 1
ATOM 2027 O O . GLY A 1 254 ? 1.03 -21.984 -11.359 1 98.31 254 GLY A O 1
ATOM 2028 N N . GLY A 1 255 ? 2.283 -22.859 -13.039 1 98.31 255 GLY A N 1
ATOM 2029 C CA . GLY A 1 255 ? 3.416 -21.969 -12.805 1 98.31 255 GLY A CA 1
ATOM 2030 C C . GLY A 1 255 ? 3.574 -20.906 -13.883 1 98.31 255 GLY A C 1
ATOM 2031 O O . GLY A 1 255 ? 3.092 -21.078 -15 1 98.31 255 GLY A O 1
ATOM 2032 N N . GLU A 1 256 ? 4.227 -19.859 -13.477 1 96.81 256 GLU A N 1
ATOM 2033 C CA . GLU A 1 256 ? 4.578 -18.75 -14.359 1 96.81 256 GLU A CA 1
ATOM 2034 C C . GLU A 1 256 ? 5.973 -18.219 -14.047 1 96.81 256 GLU A C 1
ATOM 2036 O O . GLU A 1 256 ? 6.344 -18.078 -12.883 1 96.81 256 GLU A O 1
ATOM 2041 N N . VAL A 1 257 ? 6.742 -17.984 -15.086 1 97.69 257 VAL A N 1
ATOM 2042 C CA . VAL A 1 257 ? 8.047 -17.344 -14.961 1 97.69 257 VAL A CA 1
ATOM 2043 C C . VAL A 1 257 ? 8.055 -16.047 -15.766 1 97.69 257 VAL A C 1
ATOM 2045 O O . VAL A 1 257 ? 7.613 -16.016 -16.922 1 97.69 257 VAL A O 1
ATOM 2048 N N . TYR A 1 258 ? 8.492 -15.023 -15.133 1 96.25 258 TYR A N 1
ATOM 2049 C CA . TYR A 1 258 ? 8.781 -13.789 -15.859 1 96.25 258 TYR A CA 1
ATOM 2050 C C . TYR A 1 258 ? 10.281 -13.586 -16.016 1 96.25 258 TYR A C 1
ATOM 2052 O O . TYR A 1 258 ? 11.031 -13.688 -15.031 1 96.25 258 TYR A O 1
ATOM 2060 N N . SER A 1 259 ? 10.703 -13.273 -17.172 1 96.31 259 SER A N 1
ATOM 2061 C CA . SER A 1 259 ? 12.07 -12.883 -17.5 1 96.31 259 SER A CA 1
ATOM 2062 C C . SER A 1 259 ? 12.133 -12.195 -18.859 1 96.31 259 SER A C 1
ATOM 2064 O O . SER A 1 259 ? 11.461 -12.609 -19.812 1 96.31 259 SER A O 1
ATOM 2066 N N . ALA A 1 260 ? 12.969 -11.188 -18.906 1 92.12 260 ALA A N 1
ATOM 2067 C CA . ALA A 1 260 ? 13.188 -10.531 -20.203 1 92.12 260 ALA A CA 1
ATOM 2068 C C . ALA A 1 260 ? 13.844 -11.492 -21.188 1 92.12 260 ALA A C 1
ATOM 2070 O O . ALA A 1 260 ? 13.867 -11.227 -22.391 1 92.12 260 ALA A O 1
ATOM 2071 N N . ARG A 1 261 ? 14.289 -12.664 -20.734 1 95.12 261 ARG A N 1
ATOM 2072 C CA . ARG A 1 261 ? 15.016 -13.609 -21.578 1 95.12 261 ARG A CA 1
ATOM 2073 C C . ARG A 1 261 ? 14.133 -14.797 -21.953 1 95.12 261 ARG A C 1
ATOM 2075 O O . ARG A 1 261 ? 14.609 -15.773 -22.516 1 95.12 261 ARG A O 1
ATOM 2082 N N . VAL A 1 262 ? 12.938 -14.703 -21.578 1 93.94 262 VAL A N 1
ATOM 2083 C CA . VAL A 1 262 ? 11.977 -15.68 -22.078 1 93.94 262 VAL A CA 1
ATOM 2084 C C . VAL A 1 262 ? 11.922 -15.617 -23.609 1 93.94 262 VAL A C 1
ATOM 2086 O O . VAL A 1 262 ? 11.969 -14.539 -24.188 1 93.94 262 VAL A O 1
ATOM 2089 N N . ALA A 1 263 ? 11.898 -16.734 -24.266 1 90.25 263 ALA A N 1
ATOM 2090 C CA . ALA A 1 263 ? 11.844 -16.891 -25.719 1 90.25 263 ALA A CA 1
ATOM 2091 C C . ALA A 1 263 ? 13.109 -16.344 -26.375 1 90.25 263 ALA A C 1
ATOM 2093 O O . ALA A 1 263 ? 13.109 -16.016 -27.562 1 90.25 263 ALA A O 1
ATOM 2094 N N . GLN A 1 264 ? 14.156 -16.188 -25.594 1 92.75 264 GLN A N 1
ATOM 2095 C CA . GLN A 1 264 ? 15.445 -15.727 -26.125 1 92.75 264 GLN A CA 1
ATOM 2096 C C . GLN A 1 264 ? 16.531 -16.766 -25.859 1 92.75 264 GLN A C 1
ATOM 2098 O O . GLN A 1 264 ? 16.375 -17.641 -25.016 1 92.75 264 GLN A O 1
ATOM 2103 N N . THR A 1 265 ? 17.609 -16.688 -26.703 1 95.25 265 THR A N 1
ATOM 2104 C CA . THR A 1 265 ? 18.828 -17.469 -26.484 1 95.25 265 THR A CA 1
ATOM 2105 C C . THR A 1 265 ? 19.984 -16.547 -26.141 1 95.25 265 THR A C 1
ATOM 2107 O O . THR A 1 265 ? 20.312 -15.625 -26.891 1 95.25 265 THR A O 1
ATOM 2110 N N . PRO A 1 266 ? 20.656 -16.656 -25.047 1 97.19 266 PRO A N 1
ATOM 2111 C CA . PRO A 1 266 ? 20.375 -17.703 -24.062 1 97.19 266 PRO A CA 1
ATOM 2112 C C . PRO A 1 266 ? 19.094 -17.438 -23.281 1 97.19 266 PRO A C 1
ATOM 2114 O O . PRO A 1 266 ? 18.766 -16.281 -23 1 97.19 266 PRO A O 1
ATOM 2117 N N . HIS A 1 267 ? 18.422 -18.469 -22.938 1 98 267 HIS A N 1
ATOM 2118 C CA . HIS A 1 267 ? 17.234 -18.391 -22.094 1 98 267 HIS A CA 1
ATOM 2119 C C . HIS A 1 267 ? 17.609 -18.172 -20.625 1 98 267 HIS A C 1
ATOM 2121 O O . HIS A 1 267 ? 18.734 -18.453 -20.219 1 98 267 HIS A O 1
ATOM 2127 N N . THR A 1 268 ? 16.688 -17.719 -19.797 1 98.56 268 THR A N 1
ATOM 2128 C CA . THR A 1 268 ? 16.906 -17.578 -18.375 1 98.56 268 THR A CA 1
ATOM 2129 C C . THR A 1 268 ? 17.062 -18.938 -17.703 1 98.56 268 THR A C 1
ATOM 2131 O O . THR A 1 268 ? 16.453 -19.922 -18.141 1 98.56 268 THR A O 1
ATOM 2134 N N . ALA A 1 269 ? 17.828 -18.984 -16.625 1 98.81 269 ALA A N 1
ATOM 2135 C CA . ALA A 1 269 ? 17.953 -20.188 -15.805 1 98.81 269 ALA A CA 1
ATOM 2136 C C . ALA A 1 269 ? 16.922 -20.172 -14.672 1 98.81 269 ALA A C 1
ATOM 2138 O O . ALA A 1 269 ? 16.922 -21.062 -13.82 1 98.81 269 ALA A O 1
ATOM 2139 N N . THR A 1 270 ? 16.062 -19.094 -14.641 1 98.88 270 THR A N 1
ATOM 2140 C CA . THR A 1 270 ? 14.977 -19.078 -13.664 1 98.88 270 THR A CA 1
ATOM 2141 C C . THR A 1 270 ? 14.078 -20.297 -13.812 1 98.88 270 THR A C 1
ATOM 2143 O O . THR A 1 270 ? 13.539 -20.547 -14.891 1 98.88 270 THR A O 1
ATOM 2146 N N . GLN A 1 271 ? 13.953 -20.984 -12.688 1 98.88 271 GLN A N 1
ATOM 2147 C CA . GLN A 1 271 ? 13.227 -22.25 -12.688 1 98.88 271 GLN A CA 1
ATOM 2148 C C . GLN A 1 271 ? 11.734 -22.031 -12.461 1 98.88 271 GLN A C 1
ATOM 2150 O O . GLN A 1 271 ? 11.336 -21 -11.922 1 98.88 271 GLN A O 1
ATOM 2155 N N . MET A 1 272 ? 10.984 -22.969 -12.953 1 98.81 272 MET A N 1
ATOM 2156 C CA . MET A 1 272 ? 9.57 -23.078 -12.602 1 98.81 272 MET A CA 1
ATOM 2157 C C . MET A 1 272 ? 9.328 -24.266 -11.688 1 98.81 272 MET A C 1
ATOM 2159 O O . MET A 1 272 ? 9.938 -25.328 -11.859 1 98.81 272 MET A O 1
ATOM 2163 N N . GLY A 1 273 ? 8.422 -24.094 -10.727 1 98.5 273 GLY A N 1
ATOM 2164 C CA . GLY A 1 273 ? 8.227 -25.156 -9.758 1 98.5 273 GLY A CA 1
ATOM 2165 C C . GLY A 1 273 ? 9.469 -25.453 -8.93 1 98.5 273 GLY A C 1
ATOM 2166 O O . GLY A 1 273 ? 10.031 -24.547 -8.312 1 98.5 273 GLY A O 1
ATOM 2167 N N . ASN A 1 274 ? 9.898 -26.641 -8.883 1 98 274 ASN A N 1
ATOM 2168 C CA . ASN A 1 274 ? 11.117 -26.984 -8.172 1 98 274 ASN A CA 1
ATOM 2169 C C . ASN A 1 274 ? 12.297 -27.188 -9.125 1 98 274 ASN A C 1
ATOM 2171 O O . ASN A 1 274 ? 13.312 -27.766 -8.742 1 98 274 ASN A O 1
ATOM 2175 N N . GLY A 1 275 ? 12.117 -26.797 -10.383 1 98.5 275 GLY A N 1
ATOM 2176 C CA . GLY A 1 275 ? 13.188 -26.828 -11.359 1 98.5 275 GLY A CA 1
ATOM 2177 C C . GLY A 1 275 ? 13.242 -28.141 -12.133 1 98.5 275 GLY A C 1
ATOM 2178 O O . GLY A 1 275 ? 14.047 -28.281 -13.062 1 98.5 275 GLY A O 1
ATOM 2179 N N . GLN A 1 276 ? 12.398 -29.078 -11.789 1 98.06 276 GLN A N 1
ATOM 2180 C CA . GLN A 1 276 ? 12.344 -30.359 -12.492 1 98.06 276 GLN A CA 1
ATOM 2181 C C . GLN A 1 276 ? 11.211 -30.359 -13.516 1 98.06 276 GLN A C 1
ATOM 2183 O O . GLN A 1 276 ? 10.164 -29.75 -13.297 1 98.06 276 GLN A O 1
ATOM 2188 N N . PHE A 1 277 ? 11.461 -31.094 -14.586 1 98.31 277 PHE A N 1
ATOM 2189 C CA . PHE A 1 277 ? 10.414 -31.281 -15.578 1 98.31 277 PHE A CA 1
ATOM 2190 C C . PHE A 1 277 ? 9.281 -32.125 -15.008 1 98.31 277 PHE A C 1
ATOM 2192 O O . PHE A 1 277 ? 9.508 -33 -14.156 1 98.31 277 PHE A O 1
ATOM 2199 N N . ALA A 1 278 ? 8.086 -31.875 -15.531 1 97.81 278 ALA A N 1
ATOM 2200 C CA . ALA A 1 278 ? 6.898 -32.594 -15.109 1 97.81 278 ALA A CA 1
ATOM 2201 C C . ALA A 1 278 ? 7.039 -34.094 -15.398 1 97.81 278 ALA A C 1
ATOM 2203 O O . ALA A 1 278 ? 6.41 -34.938 -14.742 1 97.81 278 ALA A O 1
ATOM 2204 N N . SER A 1 279 ? 7.828 -34.469 -16.312 1 93.88 279 SER A N 1
ATOM 2205 C CA . SER A 1 279 ? 7.957 -35.844 -16.797 1 93.88 279 SER A CA 1
ATOM 2206 C C . SER A 1 279 ? 8.531 -36.75 -15.727 1 93.88 279 SER A C 1
ATOM 2208 O O . SER A 1 279 ? 8.414 -37.969 -15.82 1 93.88 279 SER A O 1
ATOM 2210 N N . VAL A 1 280 ? 9.094 -36.094 -14.727 1 94.62 280 VAL A N 1
ATOM 2211 C CA . VAL A 1 280 ? 9.648 -36.938 -13.664 1 94.62 280 VAL A CA 1
ATOM 2212 C C . VAL A 1 280 ? 8.602 -37.156 -12.57 1 94.62 280 VAL A C 1
ATOM 2214 O O . VAL A 1 280 ? 8.906 -37.688 -11.508 1 94.62 280 VAL A O 1
ATOM 2217 N N . LEU A 1 281 ? 7.465 -36.625 -12.742 1 91.25 281 LEU A N 1
ATOM 2218 C CA . LEU A 1 281 ? 6.262 -36.875 -11.953 1 91.25 281 LEU A CA 1
ATOM 2219 C C . LEU A 1 281 ? 6.492 -36.5 -10.492 1 91.25 281 LEU A C 1
ATOM 2221 O O . LEU A 1 281 ? 6.82 -35.375 -10.172 1 91.25 281 LEU A O 1
ATOM 2225 N N . ASP A 1 282 ? 6.652 -37.469 -9.562 1 89 282 ASP A N 1
ATOM 2226 C CA . ASP A 1 282 ? 6.633 -37.219 -8.125 1 89 282 ASP A CA 1
ATOM 2227 C C . ASP A 1 282 ? 7.848 -36.406 -7.691 1 89 282 ASP A C 1
ATOM 2229 O O . ASP A 1 282 ? 7.863 -35.844 -6.594 1 89 282 ASP A O 1
ATOM 2233 N N . TYR A 1 283 ? 8.773 -36.312 -8.484 1 94.12 283 TYR A N 1
ATOM 2234 C CA . TYR A 1 283 ? 9.977 -35.562 -8.156 1 94.12 283 TYR A CA 1
ATOM 2235 C C . TYR A 1 283 ? 9.852 -34.125 -8.609 1 94.12 283 TYR A C 1
ATOM 2237 O O . TYR A 1 283 ? 10.688 -33.281 -8.266 1 94.12 283 TYR A O 1
ATOM 2245 N N . SER A 1 284 ? 8.812 -33.812 -9.344 1 95.94 284 SER A N 1
ATOM 2246 C CA . SER A 1 284 ? 8.578 -32.469 -9.828 1 95.94 284 SER A CA 1
ATOM 2247 C C . SER A 1 284 ? 7.562 -31.734 -8.961 1 95.94 284 SER A C 1
ATOM 2249 O O . SER A 1 284 ? 7.137 -32.25 -7.93 1 95.94 284 SER A O 1
ATOM 2251 N N . SER A 1 285 ? 7.312 -30.453 -9.344 1 97.5 285 SER A N 1
ATOM 2252 C CA . SER A 1 285 ? 6.242 -29.703 -8.711 1 97.5 285 SER A CA 1
ATOM 2253 C C . SER A 1 285 ? 4.871 -30.234 -9.117 1 97.5 285 SER A C 1
ATOM 2255 O O . SER A 1 285 ? 4.707 -30.75 -10.227 1 97.5 285 SER A O 1
ATOM 2257 N N . ALA A 1 286 ? 3.934 -30.094 -8.188 1 96.5 286 ALA A N 1
ATOM 2258 C CA . ALA A 1 286 ? 2.611 -30.641 -8.461 1 96.5 286 ALA A CA 1
ATOM 2259 C C . ALA A 1 286 ? 1.514 -29.797 -7.84 1 96.5 286 ALA A C 1
ATOM 2261 O O . ALA A 1 286 ? 1.731 -29.141 -6.812 1 96.5 286 ALA A O 1
ATOM 2262 N N . ILE A 1 287 ? 0.419 -29.766 -8.461 1 97.31 287 ILE A N 1
ATOM 2263 C CA . ILE A 1 287 ? -0.832 -29.219 -7.949 1 97.31 287 ILE A CA 1
ATOM 2264 C C . ILE A 1 287 ? -1.889 -30.312 -7.883 1 97.31 287 ILE A C 1
ATOM 2266 O O . ILE A 1 287 ? -2.086 -31.047 -8.852 1 97.31 287 ILE A O 1
ATOM 2270 N N . THR A 1 288 ? -2.479 -30.453 -6.688 1 94.88 288 THR A N 1
ATOM 2271 C CA . THR A 1 288 ? -3.48 -31.484 -6.469 1 94.88 288 THR A CA 1
ATOM 2272 C C . THR A 1 288 ? -4.781 -30.891 -5.945 1 94.88 288 THR A C 1
ATOM 2274 O O . THR A 1 288 ? -4.84 -29.688 -5.66 1 94.88 288 THR A O 1
ATOM 2277 N N . ARG A 1 289 ? -5.836 -31.656 -5.906 1 95.06 289 ARG A N 1
ATOM 2278 C CA . ARG A 1 289 ? -7.16 -31.297 -5.414 1 95.06 289 ARG A CA 1
ATOM 2279 C C . ARG A 1 289 ? -7.672 -30.031 -6.102 1 95.06 289 ARG A C 1
ATOM 2281 O O . ARG A 1 289 ? -8.148 -29.109 -5.438 1 95.06 289 ARG A O 1
ATOM 2288 N N . MET A 1 290 ? -7.445 -29.984 -7.379 1 96.81 290 MET A N 1
ATOM 2289 C CA . MET A 1 290 ? -8.016 -28.906 -8.172 1 96.81 290 MET A CA 1
ATOM 2290 C C . MET A 1 290 ? -9.531 -29.016 -8.227 1 96.81 290 MET A C 1
ATOM 2292 O O . MET A 1 290 ? -10.078 -30.062 -8.555 1 96.81 290 MET A O 1
ATOM 2296 N N . ARG A 1 291 ? -10.141 -27.938 -7.789 1 96.69 291 ARG A N 1
ATOM 2297 C CA . ARG A 1 291 ? -11.602 -27.891 -7.773 1 96.69 291 ARG A CA 1
ATOM 2298 C C . ARG A 1 291 ? -12.109 -26.594 -8.398 1 96.69 291 ARG A C 1
ATOM 2300 O O . ARG A 1 291 ? -11.422 -25.578 -8.367 1 96.69 291 ARG A O 1
ATOM 2307 N N . ILE A 1 292 ? -13.273 -26.672 -8.93 1 96.19 292 ILE A N 1
ATOM 2308 C CA . ILE A 1 292 ? -13.984 -25.469 -9.383 1 96.19 292 ILE A CA 1
ATOM 2309 C C . ILE A 1 292 ? -15.289 -25.328 -8.594 1 96.19 292 ILE A C 1
ATOM 2311 O O . ILE A 1 292 ? -15.812 -26.312 -8.062 1 96.19 292 ILE A O 1
ATOM 2315 N N . HIS A 1 293 ? -15.586 -24.078 -8.406 1 93.06 293 HIS A N 1
ATOM 2316 C CA . HIS A 1 293 ? -16.891 -23.688 -7.883 1 93.06 293 HIS A CA 1
ATOM 2317 C C . HIS A 1 293 ? -17.734 -23.031 -8.969 1 93.06 293 HIS A C 1
ATOM 2319 O O . HIS A 1 293 ? -17.344 -22.031 -9.562 1 93.06 293 HIS A O 1
ATOM 2325 N N . ASP A 1 294 ? -18.875 -23.672 -9.328 1 85.94 294 ASP A N 1
ATOM 2326 C CA . ASP A 1 294 ? -19.812 -23.078 -10.273 1 85.94 294 ASP A CA 1
ATOM 2327 C C . ASP A 1 294 ? -21.109 -22.688 -9.57 1 85.94 294 ASP A C 1
ATOM 2329 O O . ASP A 1 294 ? -21.109 -22.328 -8.398 1 85.94 294 ASP A O 1
ATOM 2333 N N . ASN A 1 295 ? -22.219 -22.719 -10.258 1 79.56 295 ASN A N 1
ATOM 2334 C CA . ASN A 1 295 ? -23.469 -22.25 -9.664 1 79.56 295 ASN A CA 1
ATOM 2335 C C . ASN A 1 295 ? -23.969 -23.203 -8.594 1 79.56 295 ASN A C 1
ATOM 2337 O O . ASN A 1 295 ? -24.922 -22.906 -7.883 1 79.56 295 ASN A O 1
ATOM 2341 N N . SER A 1 296 ? -23.141 -24.219 -8.438 1 79.94 296 SER A N 1
ATOM 2342 C CA . SER A 1 296 ? -23.547 -25.156 -7.391 1 79.94 296 SER A CA 1
ATOM 2343 C C . SER A 1 296 ? -22.781 -24.891 -6.098 1 79.94 296 SER A C 1
ATOM 2345 O O . SER A 1 296 ? -21.766 -24.203 -6.102 1 79.94 296 SER A O 1
ATOM 2347 N N . GLU A 1 297 ? -23.328 -25.328 -4.945 1 79 297 GLU A N 1
ATOM 2348 C CA . GLU A 1 297 ? -22.703 -25.109 -3.641 1 79 297 GLU A CA 1
ATOM 2349 C C . GLU A 1 297 ? -21.484 -26 -3.445 1 79 297 GLU A C 1
ATOM 2351 O O . GLU A 1 297 ? -20.641 -25.734 -2.604 1 79 297 GLU A O 1
ATOM 2356 N N . ALA A 1 298 ? -21.359 -27.016 -4.273 1 87.44 298 ALA A N 1
ATOM 2357 C CA . ALA A 1 298 ? -20.312 -28.016 -4.043 1 87.44 298 ALA A CA 1
ATOM 2358 C C . ALA A 1 298 ? -19.094 -27.734 -4.922 1 87.44 298 ALA A C 1
ATOM 2360 O O . ALA A 1 298 ? -19.234 -27.312 -6.07 1 87.44 298 ALA A O 1
ATOM 2361 N N . LEU A 1 299 ? -17.953 -27.953 -4.34 1 93.5 299 LEU A N 1
ATOM 2362 C CA . LEU A 1 299 ? -16.719 -27.969 -5.125 1 93.5 299 LEU A CA 1
ATOM 2363 C C . LEU A 1 299 ? -16.641 -29.219 -5.996 1 93.5 299 LEU A C 1
ATOM 2365 O O . LEU A 1 299 ? -16.984 -30.312 -5.543 1 93.5 299 LEU A O 1
ATOM 2369 N N . LYS A 1 300 ? -16.234 -29.047 -7.297 1 92.88 300 LYS A N 1
ATOM 2370 C CA . LYS A 1 300 ? -16.219 -30.141 -8.266 1 92.88 300 LYS A CA 1
ATOM 2371 C C . LYS A 1 300 ? -14.852 -30.281 -8.922 1 92.88 300 LYS A C 1
ATOM 2373 O O . LYS A 1 300 ? -14.117 -29.297 -9.055 1 92.88 300 LYS A O 1
ATOM 2378 N N . ILE A 1 301 ? -14.594 -31.516 -9.281 1 91.94 301 ILE A N 1
ATOM 2379 C CA . ILE A 1 301 ? -13.461 -31.734 -10.18 1 91.94 301 ILE A CA 1
ATOM 2380 C C . ILE A 1 301 ? -13.781 -31.188 -11.57 1 91.94 301 ILE A C 1
ATOM 2382 O O . ILE A 1 301 ? -14.844 -31.484 -12.125 1 91.94 301 ILE A O 1
ATOM 2386 N N . PRO A 1 302 ? -12.953 -30.359 -12.086 1 90.31 302 PRO A N 1
ATOM 2387 C CA . PRO A 1 302 ? -13.266 -29.875 -13.43 1 90.31 302 PRO A CA 1
ATOM 2388 C C . PRO A 1 302 ? -13.305 -30.984 -14.469 1 90.31 302 PRO A C 1
ATOM 2390 O O . PRO A 1 302 ? -12.383 -31.812 -14.523 1 90.31 302 PRO A O 1
ATOM 2393 N N . GLU A 1 303 ? -14.305 -31.031 -15.289 1 84.19 303 GLU A N 1
ATOM 2394 C CA . GLU A 1 303 ? -14.523 -32.125 -16.25 1 84.19 303 GLU A CA 1
ATOM 2395 C C . GLU A 1 303 ? -13.664 -31.922 -17.5 1 84.19 303 GLU A C 1
ATOM 2397 O O . GLU A 1 303 ? -13.117 -32.906 -18.031 1 84.19 303 GLU A O 1
ATOM 2402 N N . TRP A 1 304 ? -13.688 -30.75 -18.031 1 88.12 304 TRP A N 1
ATOM 2403 C CA . TRP A 1 304 ? -12.914 -30.438 -19.234 1 88.12 304 TRP A CA 1
ATOM 2404 C C . TRP A 1 304 ? -11.734 -29.531 -18.906 1 88.12 304 TRP A C 1
ATOM 2406 O O . TRP A 1 304 ? -11.914 -28.375 -18.531 1 88.12 304 TRP A O 1
ATOM 2416 N N . THR A 1 305 ? -10.547 -30.156 -18.969 1 92 305 THR A N 1
ATOM 2417 C CA . THR A 1 305 ? -9.328 -29.406 -18.703 1 92 305 THR A CA 1
ATOM 2418 C C . THR A 1 305 ? -8.359 -29.5 -19.875 1 92 305 THR A C 1
ATOM 2420 O O . THR A 1 305 ? -8.406 -30.469 -20.641 1 92 305 THR A O 1
ATOM 2423 N N . TYR A 1 306 ? -7.637 -28.453 -20 1 91.69 306 TYR A N 1
ATOM 2424 C CA . TYR A 1 306 ? -6.57 -28.406 -21 1 91.69 306 TYR A CA 1
ATOM 2425 C C . TYR A 1 306 ? -5.234 -28.078 -20.344 1 91.69 306 TYR A C 1
ATOM 2427 O O . TYR A 1 306 ? -5.172 -27.266 -19.406 1 91.69 306 TYR A O 1
ATOM 2435 N N . ASP A 1 307 ? -4.195 -28.812 -20.719 1 93.62 307 ASP A N 1
ATOM 2436 C CA . ASP A 1 307 ? -2.857 -28.438 -20.281 1 93.62 307 ASP A CA 1
ATOM 2437 C C . ASP A 1 307 ? -2.131 -27.641 -21.359 1 93.62 307 ASP A C 1
ATOM 2439 O O . ASP A 1 307 ? -2.398 -27.812 -22.547 1 93.62 307 ASP A O 1
ATOM 2443 N N . PHE A 1 308 ? -1.346 -26.766 -20.906 1 91.75 308 PHE A N 1
ATOM 2444 C CA . PHE A 1 308 ? -0.68 -25.859 -21.828 1 91.75 308 PHE A CA 1
ATOM 2445 C C . PHE A 1 308 ? 0.691 -25.453 -21.297 1 91.75 308 PHE A C 1
ATOM 2447 O O . PHE A 1 308 ? 0.876 -25.297 -20.094 1 91.75 308 PHE A O 1
ATOM 2454 N N . SER A 1 309 ? 1.706 -25.359 -22.188 1 94.62 309 SER A N 1
ATOM 2455 C CA . SER A 1 309 ? 3.025 -24.812 -21.891 1 94.62 309 SER A CA 1
ATOM 2456 C C . SER A 1 309 ? 3.473 -23.844 -23 1 94.62 309 SER A C 1
ATOM 2458 O O . SER A 1 309 ? 3.465 -24.203 -24.172 1 94.62 309 SER A O 1
ATOM 2460 N N . ASP A 1 310 ? 3.906 -22.672 -22.609 1 92.19 310 ASP A N 1
ATOM 2461 C CA . ASP A 1 310 ? 4.414 -21.703 -23.562 1 92.19 310 ASP A CA 1
ATOM 2462 C C . ASP A 1 310 ? 5.727 -22.172 -24.188 1 92.19 310 ASP A C 1
ATOM 2464 O O . ASP A 1 310 ? 5.98 -21.938 -25.375 1 92.19 310 ASP A O 1
ATOM 2468 N N . GLU A 1 311 ? 6.566 -22.672 -23.391 1 94.75 311 GLU A N 1
ATOM 2469 C CA . GLU A 1 311 ? 7.891 -23.156 -23.781 1 94.75 311 GLU A CA 1
ATOM 2470 C C . GLU A 1 311 ? 8.164 -24.547 -23.219 1 94.75 311 GLU A C 1
ATOM 2472 O O . GLU A 1 311 ? 8.969 -24.703 -22.297 1 94.75 311 GLU A O 1
ATOM 2477 N N . TYR A 1 312 ? 7.691 -25.531 -23.953 1 96.06 312 TYR A N 1
ATOM 2478 C CA . TYR A 1 312 ? 7.633 -26.891 -23.469 1 96.06 312 TYR A CA 1
ATOM 2479 C C . TYR A 1 312 ? 9.023 -27.422 -23.156 1 96.06 312 TYR A C 1
ATOM 2481 O O . TYR A 1 312 ? 9.211 -28.188 -22.203 1 96.06 312 TYR A O 1
ATOM 2489 N N . ASN A 1 313 ? 9.992 -27.047 -23.953 1 97.38 313 ASN A N 1
ATOM 2490 C CA . ASN A 1 313 ? 11.352 -27.547 -23.75 1 97.38 313 ASN A CA 1
ATOM 2491 C C . ASN A 1 313 ? 12.023 -26.875 -22.562 1 97.38 313 ASN A C 1
ATOM 2493 O O . ASN A 1 313 ? 13.047 -27.359 -22.078 1 97.38 313 ASN A O 1
ATOM 2497 N N . CYS A 1 314 ? 11.523 -25.75 -22.062 1 98.06 314 CYS A N 1
ATOM 2498 C CA . CYS A 1 314 ? 12.055 -25.047 -20.891 1 98.06 314 CYS A CA 1
ATOM 2499 C C . CYS A 1 314 ? 11.281 -25.453 -19.625 1 98.06 314 CYS A C 1
ATOM 2501 O O . CYS A 1 314 ? 11.875 -25.641 -18.562 1 98.06 314 CYS A O 1
ATOM 2503 N N . TYR A 1 315 ? 9.953 -25.453 -19.797 1 98.25 315 TYR A N 1
ATOM 2504 C CA . TYR A 1 315 ? 8.984 -25.781 -18.75 1 98.25 315 TYR A CA 1
ATOM 2505 C C . TYR A 1 315 ? 7.871 -26.672 -19.297 1 98.25 315 TYR A C 1
ATOM 2507 O O . TYR A 1 315 ? 7.078 -26.234 -20.141 1 98.25 315 TYR A O 1
ATOM 2515 N N . ASP A 1 316 ? 7.754 -27.844 -18.797 1 97.94 316 ASP A N 1
ATOM 2516 C CA . ASP A 1 316 ? 6.773 -28.734 -19.422 1 97.94 316 ASP A CA 1
ATOM 2517 C C . ASP A 1 316 ? 5.641 -29.062 -18.438 1 97.94 316 ASP A C 1
ATOM 2519 O O . ASP A 1 316 ? 5.605 -28.547 -17.328 1 97.94 316 ASP A O 1
ATOM 2523 N N . VAL A 1 317 ? 4.641 -29.781 -18.906 1 97.94 317 VAL A N 1
ATOM 2524 C CA . VAL A 1 317 ? 3.438 -30.109 -18.156 1 97.94 317 VAL A CA 1
ATOM 2525 C C . VAL A 1 317 ? 3.098 -31.578 -18.328 1 97.94 317 VAL A C 1
ATOM 2527 O O . VAL A 1 317 ? 3.447 -32.188 -19.328 1 97.94 317 VAL A O 1
ATOM 2530 N N . TRP A 1 318 ? 2.48 -32.156 -17.312 1 96 318 TRP A N 1
ATOM 2531 C CA . TRP A 1 318 ? 1.943 -33.5 -17.344 1 96 318 TRP A CA 1
ATOM 2532 C C . TRP A 1 318 ? 0.692 -33.594 -16.469 1 96 318 TRP A C 1
ATOM 2534 O O . TRP A 1 318 ? 0.766 -33.5 -15.25 1 96 318 TRP A O 1
ATOM 2544 N N . TYR A 1 319 ? -0.402 -33.75 -17.172 1 94.38 319 TYR A N 1
ATOM 2545 C CA . TYR A 1 319 ? -1.668 -33.906 -16.469 1 94.38 319 TYR A CA 1
ATOM 2546 C C . TYR A 1 319 ? -2.051 -35.375 -16.344 1 94.38 319 TYR A C 1
ATOM 2548 O O . TYR A 1 319 ? -2.23 -36.062 -17.359 1 94.38 319 TYR A O 1
ATOM 2556 N N . MET A 1 320 ? -2.133 -35.875 -15.141 1 89.31 320 MET A N 1
ATOM 2557 C CA . MET A 1 320 ? -2.521 -37.281 -14.875 1 89.31 320 MET A CA 1
ATOM 2558 C C . MET A 1 320 ? -3.959 -37.344 -14.375 1 89.31 320 MET A C 1
ATOM 2560 O O . MET A 1 320 ? -4.215 -37.125 -13.188 1 89.31 320 MET A O 1
ATOM 2564 N N . SER A 1 321 ? -4.883 -37.531 -15.289 1 78.75 321 SER A N 1
ATOM 2565 C CA . SER A 1 321 ? -6.305 -37.562 -14.953 1 78.75 321 SER A CA 1
ATOM 2566 C C . SER A 1 321 ? -6.746 -38.938 -14.484 1 78.75 321 SER A C 1
ATOM 2568 O O . SER A 1 321 ? -7.723 -39.062 -13.742 1 78.75 321 SER A O 1
ATOM 2570 N N . GLU A 1 322 ? -6.273 -40.094 -15.102 1 65.44 322 GLU A N 1
ATOM 2571 C CA . GLU A 1 322 ? -6.816 -41.438 -14.945 1 65.44 322 GLU A CA 1
ATOM 2572 C C . GLU A 1 322 ? -6.559 -41.969 -13.539 1 65.44 322 GLU A C 1
ATOM 2574 O O . GLU A 1 322 ? -6.902 -43.125 -13.234 1 65.44 322 GLU A O 1
ATOM 2579 N N . TYR A 1 323 ? -6.105 -41.094 -12.82 1 54.31 323 TYR A N 1
ATOM 2580 C CA . TYR A 1 323 ? -5.832 -41.875 -11.602 1 54.31 323 TYR A CA 1
ATOM 2581 C C . TYR A 1 323 ? -7.125 -42.188 -10.859 1 54.31 323 TYR A C 1
ATOM 2583 O O . TYR A 1 323 ? -8.102 -41.438 -10.953 1 54.31 323 TYR A O 1
ATOM 2591 N N . ILE A 1 324 ? -7.539 -43.438 -10.617 1 55.16 324 ILE A N 1
ATOM 2592 C CA . ILE A 1 324 ? -8.578 -43.938 -9.719 1 55.16 324 ILE A CA 1
ATOM 2593 C C . ILE A 1 324 ? -8.891 -42.906 -8.648 1 55.16 324 ILE A C 1
ATOM 2595 O O . ILE A 1 324 ? -10.047 -42.75 -8.242 1 55.16 324 ILE A O 1
ATOM 2599 N N . TYR A 1 325 ? -7.891 -42 -8.375 1 74.06 325 TYR A N 1
ATOM 2600 C CA . TYR A 1 325 ? -7.98 -41.031 -7.285 1 74.06 325 TYR A CA 1
ATOM 2601 C C . TYR A 1 325 ? -7.969 -39.594 -7.812 1 74.06 325 TYR A C 1
ATOM 2603 O O . TYR A 1 325 ? -8.039 -39.375 -9.023 1 74.06 325 TYR A O 1
ATOM 2611 N N . ASP A 1 326 ? -7.945 -38.5 -7.105 1 86.31 326 ASP A N 1
ATOM 2612 C CA . ASP A 1 326 ? -7.891 -37.062 -7.375 1 86.31 326 ASP A CA 1
ATOM 2613 C C . ASP A 1 326 ? -6.805 -36.75 -8.398 1 86.31 326 ASP A C 1
ATOM 2615 O O . ASP A 1 326 ? -5.668 -37.188 -8.273 1 86.31 326 ASP A O 1
ATOM 2619 N N . PRO A 1 327 ? -7.188 -36.156 -9.641 1 91.81 327 PRO A N 1
ATOM 2620 C CA . PRO A 1 327 ? -6.199 -35.844 -10.672 1 91.81 327 PRO A CA 1
ATOM 2621 C C . PRO A 1 327 ? -5.012 -35.062 -10.125 1 91.81 327 PRO A C 1
ATOM 2623 O O . PRO A 1 327 ? -5.152 -34.312 -9.141 1 91.81 327 PRO A O 1
ATOM 2626 N N . GLN A 1 328 ? -3.805 -35.344 -10.742 1 93.19 328 GLN A N 1
ATOM 2627 C CA . GLN A 1 328 ? -2.58 -34.625 -10.391 1 93.19 328 GLN A CA 1
ATOM 2628 C C . GLN A 1 328 ? -2.012 -33.875 -11.586 1 93.19 328 GLN A C 1
ATOM 2630 O O . GLN A 1 328 ? -1.977 -34.406 -12.703 1 93.19 328 GLN A O 1
ATOM 2635 N N . PHE A 1 329 ? -1.645 -32.688 -11.391 1 96.56 329 PHE A N 1
ATOM 2636 C CA . PHE A 1 329 ? -1.02 -31.875 -12.438 1 96.56 329 PHE A CA 1
ATOM 2637 C C . PHE A 1 329 ? 0.435 -31.578 -12.094 1 96.56 329 PHE A C 1
ATOM 2639 O O . PHE A 1 329 ? 0.716 -30.875 -11.109 1 96.56 329 PHE A O 1
ATOM 2646 N N . TYR A 1 330 ? 1.314 -32.156 -12.859 1 97.25 330 TYR A N 1
ATOM 2647 C CA . TYR A 1 330 ? 2.744 -31.906 -12.711 1 97.25 330 TYR A CA 1
ATOM 2648 C C . TYR A 1 330 ? 3.217 -30.828 -13.688 1 97.25 330 TYR A C 1
ATOM 2650 O O . TYR A 1 330 ? 2.754 -30.781 -14.828 1 97.25 330 TYR A O 1
ATOM 2658 N N . TYR A 1 331 ? 4.109 -30.016 -13.281 1 98.31 331 TYR A N 1
ATOM 2659 C CA . TYR A 1 331 ? 4.629 -28.938 -14.117 1 98.31 331 TYR A CA 1
ATOM 2660 C C . TYR A 1 331 ? 6.02 -28.516 -13.656 1 98.31 331 TYR A C 1
ATOM 2662 O O . TYR A 1 331 ? 6.426 -28.812 -12.531 1 98.31 331 TYR A O 1
ATOM 2670 N N . GLY A 1 332 ? 6.766 -27.891 -14.469 1 98.62 332 GLY A N 1
ATOM 2671 C CA . GLY A 1 332 ? 8.039 -27.328 -14.039 1 98.62 332 GLY A CA 1
ATOM 2672 C C . GLY A 1 332 ? 9.125 -27.438 -15.094 1 98.62 332 GLY A C 1
ATOM 2673 O O . GLY A 1 332 ? 8.859 -27.844 -16.219 1 98.62 332 GLY A O 1
ATOM 2674 N N . GLY A 1 333 ? 10.281 -27.031 -14.68 1 98.75 333 GLY A N 1
ATOM 2675 C CA . GLY A 1 333 ? 11.453 -27.094 -15.547 1 98.75 333 GLY A CA 1
ATOM 2676 C C . GLY A 1 333 ? 12.562 -26.156 -15.117 1 98.75 333 GLY A C 1
ATOM 2677 O O . GLY A 1 333 ? 12.336 -25.234 -14.328 1 98.75 333 GLY A O 1
ATOM 2678 N N . PRO A 1 334 ? 13.688 -26.344 -15.664 1 98.75 334 PRO A N 1
ATOM 2679 C CA . PRO A 1 334 ? 14.883 -25.625 -15.219 1 98.75 334 PRO A CA 1
ATOM 2680 C C . PRO A 1 334 ? 15.062 -24.281 -15.93 1 98.75 334 PRO A C 1
ATOM 2682 O O . PRO A 1 334 ? 15.953 -23.516 -15.57 1 98.75 334 PRO A O 1
ATOM 2685 N N . GLY A 1 335 ? 14.227 -23.938 -16.875 1 98.56 335 GLY A N 1
ATOM 2686 C CA . GLY A 1 335 ? 14.539 -22.812 -17.75 1 98.56 335 GLY A CA 1
ATOM 2687 C C . GLY A 1 335 ? 15.609 -23.141 -18.781 1 98.56 335 GLY A C 1
ATOM 2688 O O . GLY A 1 335 ? 15.477 -24.094 -19.547 1 98.56 335 GLY A O 1
ATOM 2689 N N . ARG A 1 336 ? 16.719 -22.5 -18.672 1 98.62 336 ARG A N 1
ATOM 2690 C CA . ARG A 1 336 ? 17.812 -22.766 -19.594 1 98.62 336 ARG A CA 1
ATOM 2691 C C . ARG A 1 336 ? 18.344 -24.172 -19.422 1 98.62 336 ARG A C 1
ATOM 2693 O O . ARG A 1 336 ? 18.656 -24.594 -18.312 1 98.62 336 ARG A O 1
ATOM 2700 N N . ASN A 1 337 ? 18.484 -24.906 -20.516 1 98.19 337 ASN A N 1
ATOM 2701 C CA . ASN A 1 337 ? 19.016 -26.266 -20.594 1 98.19 337 ASN A CA 1
ATOM 2702 C C . ASN A 1 337 ? 19.406 -26.625 -22.031 1 98.19 337 ASN A C 1
ATOM 2704 O O . ASN A 1 337 ? 19.234 -25.828 -22.938 1 98.19 337 ASN A O 1
ATOM 2708 N N . PRO A 1 338 ? 19.844 -27.828 -22.281 1 97.31 338 PRO A N 1
ATOM 2709 C CA . PRO A 1 338 ? 20.281 -28.172 -23.641 1 97.31 338 PRO A CA 1
ATOM 2710 C C . PRO A 1 338 ? 19.141 -28.109 -24.656 1 97.31 338 PRO A C 1
ATOM 2712 O O . PRO A 1 338 ? 19.375 -27.75 -25.812 1 97.31 338 PRO A O 1
ATOM 2715 N N . LYS A 1 339 ? 17.906 -28.391 -24.297 1 96.81 339 LYS A N 1
ATOM 2716 C CA . LYS A 1 339 ? 16.766 -28.375 -25.203 1 96.81 339 LYS A CA 1
ATOM 2717 C C . LYS A 1 339 ? 16.141 -26.984 -25.297 1 96.81 339 LYS A C 1
ATOM 2719 O O . LYS A 1 339 ? 15.344 -26.719 -26.188 1 96.81 339 LYS A O 1
ATOM 2724 N N . CYS A 1 340 ? 16.578 -26.125 -24.391 1 97.56 340 CYS A N 1
ATOM 2725 C CA . CYS A 1 340 ? 16.141 -24.734 -24.312 1 97.56 340 CYS A CA 1
ATOM 2726 C C . CYS A 1 340 ? 17.312 -23.828 -23.938 1 97.56 340 CYS A C 1
ATOM 2728 O O . CYS A 1 340 ? 17.391 -23.359 -22.812 1 97.56 340 CYS A O 1
ATOM 2730 N N . PRO A 1 341 ? 18.172 -23.672 -25 1 97.06 341 PRO A N 1
ATOM 2731 C CA . PRO A 1 341 ? 19.453 -23.016 -24.688 1 97.06 341 PRO A CA 1
ATOM 2732 C C . PRO A 1 341 ? 19.312 -21.516 -24.453 1 97.06 341 PRO A C 1
ATOM 2734 O O . PRO A 1 341 ? 18.438 -20.875 -25.031 1 97.06 341 PRO A O 1
ATOM 2737 N N . MET B 1 1 ? 23.312 81.25 42.781 1 24.84 1 MET B N 1
ATOM 2738 C CA . MET B 1 1 ? 23.938 80.312 43.719 1 24.84 1 MET B CA 1
ATOM 2739 C C . MET B 1 1 ? 23.141 79 43.844 1 24.84 1 MET B C 1
ATOM 2741 O O . MET B 1 1 ? 22.234 78.938 44.656 1 24.84 1 MET B O 1
ATOM 2745 N N . ALA B 1 2 ? 22.875 78.312 42.75 1 28.45 2 ALA B N 1
ATOM 2746 C CA . ALA B 1 2 ? 21.703 77.438 42.594 1 28.45 2 ALA B CA 1
ATOM 2747 C C . ALA B 1 2 ? 21.875 76.125 43.375 1 28.45 2 ALA B C 1
ATOM 2749 O O . ALA B 1 2 ? 22.984 75.625 43.469 1 28.45 2 ALA B O 1
ATOM 2750 N N . PRO B 1 3 ? 20.938 75.75 44.312 1 30 3 PRO B N 1
ATOM 2751 C CA . PRO B 1 3 ? 20.969 74.625 45.281 1 30 3 PRO B CA 1
ATOM 2752 C C . PRO B 1 3 ? 21.203 73.312 44.656 1 30 3 PRO B C 1
ATOM 2754 O O . PRO B 1 3 ? 20.844 73.062 43.5 1 30 3 PRO B O 1
ATOM 2757 N N . THR B 1 4 ? 22.25 72.562 45.094 1 26.45 4 THR B N 1
ATOM 2758 C CA . THR B 1 4 ? 22.969 71.312 44.781 1 26.45 4 THR B CA 1
ATOM 2759 C C . THR B 1 4 ? 22.109 70.062 45.062 1 26.45 4 THR B C 1
ATOM 2761 O O . THR B 1 4 ? 21.906 69.75 46.219 1 26.45 4 THR B O 1
ATOM 2764 N N . HIS B 1 5 ? 20.906 69.938 44.375 1 25.2 5 HIS B N 1
ATOM 2765 C CA . HIS B 1 5 ? 19.922 68.875 44.688 1 25.2 5 HIS B CA 1
ATOM 2766 C C . HIS B 1 5 ? 20.562 67.5 44.594 1 25.2 5 HIS B C 1
ATOM 2768 O O . HIS B 1 5 ? 21.172 67.188 43.594 1 25.2 5 HIS B O 1
ATOM 2774 N N . ASN B 1 6 ? 21.047 67 45.75 1 24.23 6 ASN B N 1
ATOM 2775 C CA . ASN B 1 6 ? 21.703 65.75 46.125 1 24.23 6 ASN B CA 1
ATOM 2776 C C . ASN B 1 6 ? 20.891 64.562 45.719 1 24.23 6 ASN B C 1
ATOM 2778 O O . ASN B 1 6 ? 19.844 64.25 46.281 1 24.23 6 ASN B O 1
ATOM 2782 N N . SER B 1 7 ? 20.688 64.312 44.438 1 26.27 7 SER B N 1
ATOM 2783 C CA . SER B 1 7 ? 19.812 63.281 43.938 1 26.27 7 SER B CA 1
ATOM 2784 C C . SER B 1 7 ? 20.297 61.906 44.375 1 26.27 7 SER B C 1
ATOM 2786 O O . SER B 1 7 ? 21.422 61.5 44.062 1 26.27 7 SER B O 1
ATOM 2788 N N . ALA B 1 8 ? 19.938 61.531 45.594 1 20.7 8 ALA B N 1
ATOM 2789 C CA . ALA B 1 8 ? 20.172 60.281 46.312 1 20.7 8 ALA B CA 1
ATOM 2790 C C . ALA B 1 8 ? 19.938 59.094 45.375 1 20.7 8 ALA B C 1
ATOM 2792 O O . ALA B 1 8 ? 18.844 58.938 44.812 1 20.7 8 ALA B O 1
ATOM 2793 N N . LYS B 1 9 ? 20.984 58.594 44.844 1 24.14 9 LYS B N 1
ATOM 2794 C CA . LYS B 1 9 ? 21.156 57.375 44.062 1 24.14 9 LYS B CA 1
ATOM 2795 C C . LYS B 1 9 ? 20.734 56.156 44.875 1 24.14 9 LYS B C 1
ATOM 2797 O O . LYS B 1 9 ? 21.516 55.594 45.656 1 24.14 9 LYS B O 1
ATOM 2802 N N . LYS B 1 10 ? 19.625 56.406 45.75 1 25.95 10 LYS B N 1
ATOM 2803 C CA . LYS B 1 10 ? 19.359 55.188 46.531 1 25.95 10 LYS B CA 1
ATOM 2804 C C . LYS B 1 10 ? 19.484 53.938 45.656 1 25.95 10 LYS B C 1
ATOM 2806 O O . LYS B 1 10 ? 18.875 53.844 44.594 1 25.95 10 LYS B O 1
ATOM 2811 N N . ASP B 1 11 ? 20.609 53.281 45.812 1 23.88 11 ASP B N 1
ATOM 2812 C CA . ASP B 1 11 ? 21.047 51.938 45.344 1 23.88 11 ASP B CA 1
ATOM 2813 C C . ASP B 1 11 ? 19.969 50.906 45.594 1 23.88 11 ASP B C 1
ATOM 2815 O O . ASP B 1 11 ? 19.734 50.5 46.75 1 23.88 11 ASP B O 1
ATOM 2819 N N . LEU B 1 12 ? 18.703 51.25 45.312 1 24.25 12 LEU B N 1
ATOM 2820 C CA . LEU B 1 12 ? 17.734 50.219 45.656 1 24.25 12 LEU B CA 1
ATOM 2821 C C . LEU B 1 12 ? 18.203 48.844 45.188 1 24.25 12 LEU B C 1
ATOM 2823 O O . LEU B 1 12 ? 18.375 48.625 43.969 1 24.25 12 LEU B O 1
ATOM 2827 N N . THR B 1 13 ? 19.156 48.219 45.938 1 25.45 13 THR B N 1
ATOM 2828 C CA . THR B 1 13 ? 19.547 46.812 45.844 1 25.45 13 THR B CA 1
ATOM 2829 C C . THR B 1 13 ? 18.312 45.906 45.719 1 25.45 13 THR B C 1
ATOM 2831 O O . THR B 1 13 ? 17.594 45.688 46.688 1 25.45 13 THR B O 1
ATOM 2834 N N . VAL B 1 14 ? 17.344 46.188 44.938 1 25.39 14 VAL B N 1
ATOM 2835 C CA . VAL B 1 14 ? 16.234 45.25 44.844 1 25.39 14 VAL B CA 1
ATOM 2836 C C . VAL B 1 14 ? 16.766 43.844 44.688 1 25.39 14 VAL B C 1
ATOM 2838 O O . VAL B 1 14 ? 17.453 43.531 43.719 1 25.39 14 VAL B O 1
ATOM 2841 N N . GLY B 1 15 ? 17.219 43.219 45.812 1 27.48 15 GLY B N 1
ATOM 2842 C CA . GLY B 1 15 ? 17.469 41.781 45.938 1 27.48 15 GLY B CA 1
ATOM 2843 C C . GLY B 1 15 ? 16.469 40.938 45.219 1 27.48 15 GLY B C 1
ATOM 2844 O O . GLY B 1 15 ? 15.273 40.938 45.531 1 27.48 15 GLY B O 1
ATOM 2845 N N . SER B 1 16 ? 16.562 40.812 43.875 1 26.66 16 SER B N 1
ATOM 2846 C CA . SER B 1 16 ? 15.656 40.062 43 1 26.66 16 SER B CA 1
ATOM 2847 C C . SER B 1 16 ? 15.469 38.625 43.562 1 26.66 16 SER B C 1
ATOM 2849 O O . SER B 1 16 ? 16.422 37.844 43.594 1 26.66 16 SER B O 1
ATOM 2851 N N . ARG B 1 17 ? 14.797 38.344 44.656 1 26.42 17 ARG B N 1
ATOM 2852 C CA . ARG B 1 17 ? 14.352 37.094 45.25 1 26.42 17 ARG B CA 1
ATOM 2853 C C . ARG B 1 17 ? 13.664 36.219 44.188 1 26.42 17 ARG B C 1
ATOM 2855 O O . ARG B 1 17 ? 12.461 35.969 44.281 1 26.42 17 ARG B O 1
ATOM 2862 N N . THR B 1 18 ? 13.797 36.406 42.969 1 25.66 18 THR B N 1
ATOM 2863 C CA . THR B 1 18 ? 13.047 35.562 42.031 1 25.66 18 THR B CA 1
ATOM 2864 C C . THR B 1 18 ? 13.453 34.094 42.219 1 25.66 18 THR B C 1
ATOM 2866 O O . THR B 1 18 ? 13.211 33.281 41.312 1 25.66 18 THR B O 1
ATOM 2869 N N . SER B 1 19 ? 14.086 33.719 43.281 1 26.33 19 SER B N 1
ATOM 2870 C CA . SER B 1 19 ? 14.508 32.312 43.375 1 26.33 19 SER B CA 1
ATOM 2871 C C . SER B 1 19 ? 13.312 31.375 43.312 1 26.33 19 SER B C 1
ATOM 2873 O O . SER B 1 19 ? 13.438 30.172 43.594 1 26.33 19 SER B O 1
ATOM 2875 N N . ARG B 1 20 ? 12.156 31.828 43.719 1 26.58 20 ARG B N 1
ATOM 2876 C CA . ARG B 1 20 ? 11.25 30.859 44.344 1 26.58 20 ARG B CA 1
ATOM 2877 C C . ARG B 1 20 ? 11.109 29.625 43.438 1 26.58 20 ARG B C 1
ATOM 2879 O O . ARG B 1 20 ? 11.617 29.594 42.312 1 26.58 20 ARG B O 1
ATOM 2886 N N . TYR B 1 21 ? 9.805 29.156 43.312 1 25.84 21 TYR B N 1
ATOM 2887 C CA . TYR B 1 21 ? 9.297 27.812 43.094 1 25.84 21 TYR B CA 1
ATOM 2888 C C . TYR B 1 21 ? 9.625 27.359 41.656 1 25.84 21 TYR B C 1
ATOM 2890 O O . TYR B 1 21 ? 9.039 27.844 40.688 1 25.84 21 TYR B O 1
ATOM 2898 N N . GLY B 1 22 ? 10.836 27.219 41.375 1 28.05 22 GLY B N 1
ATOM 2899 C CA . GLY B 1 22 ? 11.164 26.391 40.219 1 28.05 22 GLY B CA 1
ATOM 2900 C C . GLY B 1 22 ? 10.344 25.109 40.156 1 28.05 22 GLY B C 1
ATOM 2901 O O . GLY B 1 22 ? 10.75 24.078 40.688 1 28.05 22 GLY B O 1
ATOM 2902 N N . LYS B 1 23 ? 9 25.188 40.375 1 28.59 23 LYS B N 1
ATOM 2903 C CA . LYS B 1 23 ? 8.227 23.969 40.188 1 28.59 23 LYS B CA 1
ATOM 2904 C C . LYS B 1 23 ? 8.688 23.203 38.938 1 28.59 23 LYS B C 1
ATOM 2906 O O . LYS B 1 23 ? 8.742 23.781 37.875 1 28.59 23 LYS B O 1
ATOM 2911 N N . LYS B 1 24 ? 9.43 22.312 39.281 1 32.25 24 LYS B N 1
ATOM 2912 C CA . LYS B 1 24 ? 9.625 21.156 38.375 1 32.25 24 LYS B CA 1
ATOM 2913 C C . LYS B 1 24 ? 8.328 20.797 37.656 1 32.25 24 LYS B C 1
ATOM 2915 O O . LYS B 1 24 ? 7.422 20.219 38.281 1 32.25 24 LYS B O 1
ATOM 2920 N N . MET B 1 25 ? 7.707 21.734 36.938 1 27.56 25 MET B N 1
ATOM 2921 C CA . MET B 1 25 ? 6.691 21.141 36.094 1 27.56 25 MET B CA 1
ATOM 2922 C C . MET B 1 25 ? 7.164 19.797 35.531 1 27.56 25 MET B C 1
ATOM 2924 O O . MET B 1 25 ? 8.094 19.734 34.719 1 27.56 25 MET B O 1
ATOM 2928 N N . ASN B 1 26 ? 7.336 18.828 36.344 1 29.69 26 ASN B N 1
ATOM 2929 C CA . ASN B 1 26 ? 7.289 17.469 35.812 1 29.69 26 ASN B CA 1
ATOM 2930 C C . ASN B 1 26 ? 6.309 17.359 34.656 1 29.69 26 ASN B C 1
ATOM 2932 O O . ASN B 1 26 ? 5.102 17.219 34.875 1 29.69 26 ASN B O 1
ATOM 2936 N N . GLU B 1 27 ? 6.391 18.172 33.719 1 33.06 27 GLU B N 1
ATOM 2937 C CA . GLU B 1 27 ? 5.66 17.906 32.469 1 33.06 27 GLU B CA 1
ATOM 2938 C C . GLU B 1 27 ? 5.664 16.422 32.156 1 33.06 27 GLU B C 1
ATOM 2940 O O . GLU B 1 27 ? 6.676 15.883 31.688 1 33.06 27 GLU B O 1
ATOM 2945 N N . SER B 1 28 ? 5.152 15.617 33.031 1 32.62 28 SER B N 1
ATOM 2946 C CA . SER B 1 28 ? 4.801 14.258 32.625 1 32.62 28 SER B CA 1
ATOM 2947 C C . SER B 1 28 ? 4.301 14.227 31.188 1 32.62 28 SER B C 1
ATOM 2949 O O . SER B 1 28 ? 3.164 14.617 30.906 1 32.62 28 SER B O 1
ATOM 2951 N N . LEU B 1 29 ? 5.086 14.68 30.297 1 35.91 29 LEU B N 1
ATOM 2952 C CA . LEU B 1 29 ? 4.75 14.273 28.938 1 35.91 29 LEU B CA 1
ATOM 2953 C C . LEU B 1 29 ? 4.219 12.844 28.922 1 35.91 29 LEU B C 1
ATOM 2955 O O . LEU B 1 29 ? 4.953 11.898 29.188 1 35.91 29 LEU B O 1
ATOM 2959 N N . ILE B 1 30 ? 3.047 12.633 29.422 1 34.56 30 ILE B N 1
ATOM 2960 C CA . ILE B 1 30 ? 2.393 11.344 29.203 1 34.56 30 ILE B CA 1
ATOM 2961 C C . ILE B 1 30 ? 2.672 10.852 27.797 1 34.56 30 ILE B C 1
ATOM 2963 O O . ILE B 1 30 ? 2.232 11.469 26.812 1 34.56 30 ILE B O 1
ATOM 2967 N N . VAL B 1 31 ? 3.838 10.375 27.609 1 38.56 31 VAL B N 1
ATOM 2968 C CA . VAL B 1 31 ? 4.047 9.578 26.391 1 38.56 31 VAL B CA 1
ATOM 2969 C C . VAL B 1 31 ? 2.852 8.656 26.172 1 38.56 31 VAL B C 1
ATOM 2971 O O . VAL B 1 31 ? 2.584 7.766 26.984 1 38.56 31 VAL B O 1
ATOM 2974 N N . THR B 1 32 ? 1.76 9.133 25.672 1 37.97 32 THR B N 1
ATOM 2975 C CA . THR B 1 32 ? 0.482 8.484 25.406 1 37.97 32 THR B CA 1
ATOM 2976 C C . THR B 1 32 ? 0.683 7.223 24.578 1 37.97 32 THR B C 1
ATOM 2978 O O . THR B 1 32 ? 1.229 7.281 23.469 1 37.97 32 THR B O 1
ATOM 2981 N N . SER B 1 33 ? 1 6.152 25.25 1 43.28 33 SER B N 1
ATOM 2982 C CA . SER B 1 33 ? 0.806 4.879 24.562 1 43.28 33 SER B CA 1
ATOM 2983 C C . SER B 1 33 ? -0.495 4.875 23.766 1 43.28 33 SER B C 1
ATOM 2985 O O . SER B 1 33 ? -1.562 5.168 24.312 1 43.28 33 SER B O 1
ATOM 2987 N N . GLN B 1 34 ? -0.453 5.27 22.609 1 48.12 34 GLN B N 1
ATOM 2988 C CA . GLN B 1 34 ? -1.653 5.203 21.781 1 48.12 34 GLN B CA 1
ATOM 2989 C C . GLN B 1 34 ? -2.314 3.832 21.875 1 48.12 34 GLN B C 1
ATOM 2991 O O . GLN B 1 34 ? -1.643 2.832 22.141 1 48.12 34 GLN B O 1
ATOM 2996 N N . VAL B 1 35 ? -3.539 3.811 22.125 1 43.88 35 VAL B N 1
ATOM 2997 C CA . VAL B 1 35 ? -4.367 2.617 22.281 1 43.88 35 VAL B CA 1
ATOM 2998 C C . VAL B 1 35 ? -3.871 1.521 21.344 1 43.88 35 VAL B C 1
ATOM 3000 O O . VAL B 1 35 ? -3.816 0.348 21.719 1 43.88 35 VAL B O 1
ATOM 3003 N N . TRP B 1 36 ? -3.475 1.902 20.156 1 45.06 36 TRP B N 1
ATOM 3004 C CA . TRP B 1 36 ? -3.07 0.845 19.234 1 45.06 36 TRP B CA 1
ATOM 3005 C C . TRP B 1 36 ? -1.75 0.22 19.672 1 45.06 36 TRP B C 1
ATOM 3007 O O . TRP B 1 36 ? -1.396 -0.873 19.219 1 45.06 36 TRP B O 1
ATOM 3017 N N . GLN B 1 37 ? -0.982 0.966 20.484 1 51.53 37 GLN B N 1
ATOM 3018 C CA . GLN B 1 37 ? 0.249 0.383 21 1 51.53 37 GLN B CA 1
ATOM 3019 C C . GLN B 1 37 ? -0.05 -0.689 22.047 1 51.53 37 GLN B C 1
ATOM 3021 O O . GLN B 1 37 ? 0.77 -1.58 22.281 1 51.53 37 GLN B O 1
ATOM 3026 N N . LYS B 1 38 ? -1.211 -0.479 22.641 1 47.12 38 LYS B N 1
ATOM 3027 C CA . LYS B 1 38 ? -1.469 -1.37 23.766 1 47.12 38 LYS B CA 1
ATOM 3028 C C . LYS B 1 38 ? -1.823 -2.775 23.281 1 47.12 38 LYS B C 1
ATOM 3030 O O . LYS B 1 38 ? -1.744 -3.736 24.047 1 47.12 38 LYS B O 1
ATOM 3035 N N . SER B 1 39 ? -2.326 -2.787 22.047 1 51.09 39 SER B N 1
ATOM 3036 C CA . SER B 1 39 ? -3.006 -4.043 21.75 1 51.09 39 SER B CA 1
ATOM 3037 C C . SER B 1 39 ? -2.062 -5.039 21.078 1 51.09 39 SER B C 1
ATOM 3039 O O . SER B 1 39 ? -2.49 -6.109 20.641 1 51.09 39 SER B O 1
ATOM 3041 N N . GLY B 1 40 ? -0.677 -4.75 21.109 1 64.62 40 GLY B N 1
ATOM 3042 C CA . GLY B 1 40 ? 0.275 -5.758 20.656 1 64.62 40 GLY B CA 1
ATOM 3043 C C . GLY B 1 40 ? 1.132 -5.297 19.5 1 64.62 40 GLY B C 1
ATOM 3044 O O . GLY B 1 40 ? 0.946 -4.191 18.984 1 64.62 40 GLY B O 1
ATOM 3045 N N . LYS B 1 41 ? 2.277 -5.875 19.438 1 77.25 41 LYS B N 1
ATOM 3046 C CA . LYS B 1 41 ? 3.238 -5.645 18.359 1 77.25 41 LYS B CA 1
ATOM 3047 C C . LYS B 1 41 ? 3.135 -6.723 17.297 1 77.25 41 LYS B C 1
ATOM 3049 O O . LYS B 1 41 ? 2.758 -7.859 17.578 1 77.25 41 LYS B O 1
ATOM 3054 N N . CYS B 1 42 ? 3.229 -6.227 16.047 1 85.31 42 CYS B N 1
ATOM 3055 C CA . CYS B 1 42 ? 3.277 -7.219 14.977 1 85.31 42 CYS B CA 1
ATOM 3056 C C . CYS B 1 42 ? 4.582 -8.008 15.031 1 85.31 42 CYS B C 1
ATOM 3058 O O . CYS B 1 42 ? 5.543 -7.59 15.68 1 85.31 42 CYS B O 1
ATOM 3060 N N . ALA B 1 43 ? 4.535 -9.125 14.422 1 82.81 43 ALA B N 1
ATOM 3061 C CA . ALA B 1 43 ? 5.691 -10.023 14.398 1 82.81 43 ALA B CA 1
ATOM 3062 C C . ALA B 1 43 ? 6.891 -9.344 13.742 1 82.81 43 ALA B C 1
ATOM 3064 O O . ALA B 1 43 ? 6.73 -8.43 12.93 1 82.81 43 ALA B O 1
ATOM 3065 N N . GLU B 1 44 ? 8.094 -9.828 14.156 1 83.69 44 GLU B N 1
ATOM 3066 C CA . GLU B 1 44 ? 9.305 -9.336 13.508 1 83.69 44 GLU B CA 1
ATOM 3067 C C . GLU B 1 44 ? 9.234 -9.531 12 1 83.69 44 GLU B C 1
ATOM 3069 O O . GLU B 1 44 ? 8.766 -10.562 11.516 1 83.69 44 GLU B O 1
ATOM 3074 N N . GLY B 1 45 ? 9.656 -8.539 11.297 1 85.94 45 GLY B N 1
ATOM 3075 C CA . GLY B 1 45 ? 9.633 -8.602 9.852 1 85.94 45 GLY B CA 1
ATOM 3076 C C . GLY B 1 45 ? 8.336 -8.094 9.25 1 85.94 45 GLY B C 1
ATOM 3077 O O . GLY B 1 45 ? 8.227 -7.938 8.031 1 85.94 45 GLY B O 1
ATOM 3078 N N . THR B 1 46 ? 7.336 -7.863 10.227 1 88.44 46 THR B N 1
ATOM 3079 C CA . THR B 1 46 ? 6.07 -7.301 9.766 1 88.44 46 THR B CA 1
ATOM 3080 C C . THR B 1 46 ? 5.793 -5.961 10.445 1 88.44 46 THR B C 1
ATOM 3082 O O . THR B 1 46 ? 6.457 -5.609 11.43 1 88.44 46 THR B O 1
ATOM 3085 N N . ILE B 1 47 ? 4.969 -5.191 9.898 1 87.69 47 ILE B N 1
ATOM 3086 C CA . ILE B 1 47 ? 4.539 -3.924 10.477 1 87.69 47 ILE B CA 1
ATOM 3087 C C . ILE B 1 47 ? 3.016 -3.889 10.562 1 87.69 47 ILE B C 1
ATOM 3089 O O . ILE B 1 47 ? 2.324 -4.5 9.742 1 87.69 47 ILE B O 1
ATOM 3093 N N . PRO B 1 48 ? 2.537 -3.215 11.602 1 88.12 48 PRO B N 1
ATOM 3094 C CA . PRO B 1 48 ? 1.088 -3.018 11.664 1 88.12 48 PRO B CA 1
ATOM 3095 C C . PRO B 1 48 ? 0.6 -1.927 10.711 1 88.12 48 PRO B C 1
ATOM 3097 O O . PRO B 1 48 ? 1.193 -0.847 10.648 1 88.12 48 PRO B O 1
ATOM 3100 N N . VAL B 1 49 ? -0.337 -2.199 9.93 1 89.44 49 VAL B N 1
ATOM 3101 C CA . VAL B 1 49 ? -1.002 -1.201 9.102 1 89.44 49 VAL B CA 1
ATOM 3102 C C . VAL B 1 49 ? -2.496 -1.176 9.414 1 89.44 49 VAL B C 1
ATOM 3104 O O . VAL B 1 49 ? -3.105 -2.223 9.648 1 89.44 49 VAL B O 1
ATOM 3107 N N . ARG B 1 50 ? -3.053 -0.001 9.492 1 87.88 50 ARG B N 1
ATOM 3108 C CA . ARG B 1 50 ? -4.5 0.078 9.68 1 87.88 50 ARG B CA 1
ATOM 3109 C C . ARG B 1 50 ? -5.234 -0.673 8.578 1 87.88 50 ARG B C 1
ATOM 3111 O O . ARG B 1 50 ? -4.918 -0.521 7.395 1 87.88 50 ARG B O 1
ATOM 3118 N N . ARG B 1 51 ? -6.227 -1.421 8.992 1 88.75 51 ARG B N 1
ATOM 3119 C CA . ARG B 1 51 ? -7.039 -2.15 8.023 1 88.75 51 ARG B CA 1
ATOM 3120 C C . ARG B 1 51 ? -7.93 -1.2 7.23 1 88.75 51 ARG B C 1
ATOM 3122 O O . ARG B 1 51 ? -8.664 -0.4 7.812 1 88.75 51 ARG B O 1
ATOM 3129 N N . ILE B 1 52 ? -7.828 -1.302 5.922 1 89.75 52 ILE B N 1
ATOM 3130 C CA . ILE B 1 52 ? -8.688 -0.502 5.059 1 89.75 52 ILE B CA 1
ATOM 3131 C C . ILE B 1 52 ? -10 -1.25 4.801 1 89.75 52 ILE B C 1
ATOM 3133 O O . ILE B 1 52 ? -10.008 -2.48 4.723 1 89.75 52 ILE B O 1
ATOM 3137 N N . ARG B 1 53 ? -11.094 -0.472 4.664 1 90 53 ARG B N 1
ATOM 3138 C CA . ARG B 1 53 ? -12.398 -1.05 4.332 1 90 53 ARG B CA 1
ATOM 3139 C C . ARG B 1 53 ? -12.789 -0.718 2.898 1 90 53 ARG B C 1
ATOM 3141 O O . ARG B 1 53 ? -12.367 0.305 2.354 1 90 53 ARG B O 1
ATOM 3148 N N . LYS B 1 54 ? -13.672 -1.576 2.402 1 92.25 54 LYS B N 1
ATOM 3149 C CA . LYS B 1 54 ? -14.133 -1.431 1.022 1 92.25 54 LYS B CA 1
ATOM 3150 C C . LYS B 1 54 ? -14.719 -0.045 0.783 1 92.25 54 LYS B C 1
ATOM 3152 O O . LYS B 1 54 ? -14.414 0.601 -0.222 1 92.25 54 LYS B O 1
ATOM 3157 N N . ARG B 1 55 ? -15.469 0.477 1.683 1 89.44 55 ARG B N 1
ATOM 3158 C CA . ARG B 1 55 ? -16.141 1.759 1.519 1 89.44 55 ARG B CA 1
ATOM 3159 C C . ARG B 1 55 ? -15.141 2.898 1.386 1 89.44 55 ARG B C 1
ATOM 3161 O O . ARG B 1 55 ? -15.375 3.859 0.652 1 89.44 55 ARG B O 1
ATOM 3168 N N . GLU B 1 56 ? -14.086 2.787 2.096 1 90 56 GLU B N 1
ATOM 3169 C CA . GLU B 1 56 ? -13.047 3.814 2.027 1 90 56 GLU B CA 1
ATOM 3170 C C . GLU B 1 56 ? -12.352 3.807 0.671 1 90 56 GLU B C 1
ATOM 3172 O O . GLU B 1 56 ? -12.148 4.863 0.066 1 90 56 GLU B O 1
ATOM 3177 N N . LEU B 1 57 ? -12.07 2.594 0.243 1 90.25 57 LEU B N 1
ATOM 3178 C CA . LEU B 1 57 ? -11.391 2.434 -1.04 1 90.25 57 LEU B CA 1
ATOM 3179 C C . LEU B 1 57 ? -12.242 2.988 -2.176 1 90.25 57 LEU B C 1
ATOM 3181 O O . LEU B 1 57 ? -11.727 3.633 -3.09 1 90.25 57 LEU B O 1
ATOM 3185 N N . LEU B 1 58 ? -13.5 2.871 -2.074 1 89.56 58 LEU B N 1
ATOM 3186 C CA . LEU B 1 58 ? -14.391 3.213 -3.178 1 89.56 58 LEU B CA 1
ATOM 3187 C C . LEU B 1 58 ? -14.781 4.684 -3.123 1 89.56 58 LEU B C 1
ATOM 3189 O O . LEU B 1 58 ? -15.438 5.191 -4.039 1 89.56 58 LEU B O 1
ATOM 3193 N N . LYS B 1 59 ? -14.391 5.445 -2.104 1 85.19 59 LYS B N 1
ATOM 3194 C CA . LYS B 1 59 ? -14.656 6.875 -2.006 1 85.19 59 LYS B CA 1
ATOM 3195 C C . LYS B 1 59 ? -13.719 7.672 -2.916 1 85.19 59 LYS B C 1
ATOM 3197 O O . LYS B 1 59 ? -14 8.82 -3.248 1 85.19 59 LYS B O 1
ATOM 3202 N N . ALA B 1 60 ? -12.648 7.078 -3.271 1 86.38 60 ALA B N 1
ATOM 3203 C CA . ALA B 1 60 ? -11.711 7.75 -4.168 1 86.38 60 ALA B CA 1
ATOM 3204 C C . ALA B 1 60 ? -12.25 7.805 -5.59 1 86.38 60 ALA B C 1
ATOM 3206 O O . ALA B 1 60 ? -13.117 7.004 -5.965 1 86.38 60 ALA B O 1
ATOM 3207 N N . ASP B 1 61 ? -11.805 8.828 -6.359 1 82.25 61 ASP B N 1
ATOM 3208 C CA . ASP B 1 61 ? -12.219 8.938 -7.754 1 82.25 61 ASP B CA 1
ATOM 3209 C C . ASP B 1 61 ? -11.797 7.703 -8.547 1 82.25 61 ASP B C 1
ATOM 3211 O O . ASP B 1 61 ? -12.5 7.289 -9.477 1 82.25 61 ASP B O 1
ATOM 3215 N N . SER B 1 62 ? -10.633 7.176 -8.234 1 85.62 62 SER B N 1
ATOM 3216 C CA . SER B 1 62 ? -10.141 5.902 -8.75 1 85.62 62 SER B CA 1
ATOM 3217 C C . SER B 1 62 ? -9.328 5.152 -7.695 1 85.62 62 SER B C 1
ATOM 3219 O O . SER B 1 62 ? -8.82 5.754 -6.75 1 85.62 62 SER B O 1
ATOM 3221 N N . VAL B 1 63 ? -9.219 3.9 -7.852 1 86.12 63 VAL B N 1
ATOM 3222 C CA . VAL B 1 63 ? -8.516 3.07 -6.883 1 86.12 63 VAL B CA 1
ATOM 3223 C C . VAL B 1 63 ? -7.051 3.498 -6.812 1 86.12 63 VAL B C 1
ATOM 3225 O O . VAL B 1 63 ? -6.445 3.482 -5.734 1 86.12 63 VAL B O 1
ATOM 3228 N N . GLU B 1 64 ? -6.516 3.975 -7.969 1 82.81 64 GLU B N 1
ATOM 3229 C CA . GLU B 1 64 ? -5.121 4.398 -8.031 1 82.81 64 GLU B CA 1
ATOM 3230 C C . GLU B 1 64 ? -4.902 5.707 -7.277 1 82.81 64 GLU B C 1
ATOM 3232 O O . GLU B 1 64 ? -3.791 5.996 -6.836 1 82.81 64 GLU B O 1
ATOM 3237 N N . GLU B 1 65 ? -5.965 6.41 -7.137 1 87.12 65 GLU B N 1
ATOM 3238 C CA . GLU B 1 65 ? -5.855 7.723 -6.508 1 87.12 65 GLU B CA 1
ATOM 3239 C C . GLU B 1 65 ? -6.16 7.645 -5.016 1 87.12 65 GLU B C 1
ATOM 3241 O O . GLU B 1 65 ? -6.023 8.641 -4.297 1 87.12 65 GLU B O 1
ATOM 3246 N N . TYR B 1 66 ? -6.59 6.445 -4.582 1 90.94 66 TYR B N 1
ATOM 3247 C CA . TYR B 1 66 ? -6.855 6.289 -3.158 1 90.94 66 TYR B CA 1
ATOM 3248 C C . TYR B 1 66 ? -5.641 6.691 -2.328 1 90.94 66 TYR B C 1
ATOM 3250 O O . TYR B 1 66 ? -4.523 6.238 -2.592 1 90.94 66 TYR B O 1
ATOM 3258 N N . GLY B 1 67 ? -5.793 7.602 -1.362 1 92.25 67 GLY B N 1
ATOM 3259 C CA . GLY B 1 67 ? -4.754 8 -0.426 1 92.25 67 GLY B CA 1
ATOM 3260 C C . GLY B 1 67 ? -3.939 9.188 -0.91 1 92.25 67 GLY B C 1
ATOM 3261 O O . GLY B 1 67 ? -3.068 9.688 -0.191 1 92.25 67 GLY B O 1
ATOM 3262 N N . ARG B 1 68 ? -4.203 9.641 -2.082 1 92.38 68 ARG B N 1
ATOM 3263 C CA . ARG B 1 68 ? -3.463 10.781 -2.605 1 92.38 68 ARG B CA 1
ATOM 3264 C C . ARG B 1 68 ? -4.23 12.078 -2.387 1 92.38 68 ARG B C 1
ATOM 3266 O O . ARG B 1 68 ? -5.449 12.125 -2.58 1 92.38 68 ARG B O 1
ATOM 3273 N N . LYS B 1 69 ? -3.428 13.086 -1.939 1 89.44 69 LYS B N 1
ATOM 3274 C CA . LYS B 1 69 ? -4.039 14.414 -1.889 1 89.44 69 LYS B CA 1
ATOM 3275 C C . LYS B 1 69 ? -4.418 14.898 -3.285 1 89.44 69 LYS B C 1
ATOM 3277 O O . LYS B 1 69 ? -3.736 14.586 -4.262 1 89.44 69 LYS B O 1
ATOM 3282 N N . LYS B 1 70 ? -5.523 15.578 -3.414 1 83.25 70 LYS B N 1
ATOM 3283 C CA . LYS B 1 70 ? -5.922 16.125 -4.711 1 83.25 70 LYS B CA 1
ATOM 3284 C C . LYS B 1 70 ? -5.023 17.297 -5.113 1 83.25 70 LYS B C 1
ATOM 3286 O O . LYS B 1 70 ? -4.695 18.141 -4.285 1 83.25 70 LYS B O 1
ATOM 3291 N N . PRO B 1 71 ? -4.609 17.125 -6.453 1 76.88 71 PRO B N 1
ATOM 3292 C CA . PRO B 1 71 ? -3.646 18.141 -6.879 1 76.88 71 PRO B CA 1
ATOM 3293 C C . PRO B 1 71 ? -4.246 19.547 -6.898 1 76.88 71 PRO B C 1
ATOM 3295 O O . PRO B 1 71 ? -5.461 19.703 -7.027 1 76.88 71 PRO B O 1
ATOM 3298 N N . SER B 1 72 ? -3.359 20.594 -6.664 1 60.06 72 SER B N 1
ATOM 3299 C CA . SER B 1 72 ? -3.684 22.016 -6.59 1 60.06 72 SER B CA 1
ATOM 3300 C C . SER B 1 72 ? -3.658 22.656 -7.973 1 60.06 72 SER B C 1
ATOM 3302 O O . SER B 1 72 ? -2.631 22.641 -8.656 1 60.06 72 SER B O 1
ATOM 3304 N N . PHE B 1 73 ? -4.609 22.422 -8.945 1 54.66 73 PHE B N 1
ATOM 3305 C CA . PHE B 1 73 ? -4.422 23.188 -10.172 1 54.66 73 PHE B CA 1
ATOM 3306 C C . PHE B 1 73 ? -4.797 24.641 -9.969 1 54.66 73 PHE B C 1
ATOM 3308 O O . PHE B 1 73 ? -5.805 24.938 -9.32 1 54.66 73 PHE B O 1
ATOM 3315 N N . SER B 1 74 ? -3.881 25.469 -9.836 1 45.25 74 SER B N 1
ATOM 3316 C CA . SER B 1 74 ? -4.086 26.906 -9.672 1 45.25 74 SER B CA 1
ATOM 3317 C C . SER B 1 74 ? -4.801 27.5 -10.875 1 45.25 74 SER B C 1
ATOM 3319 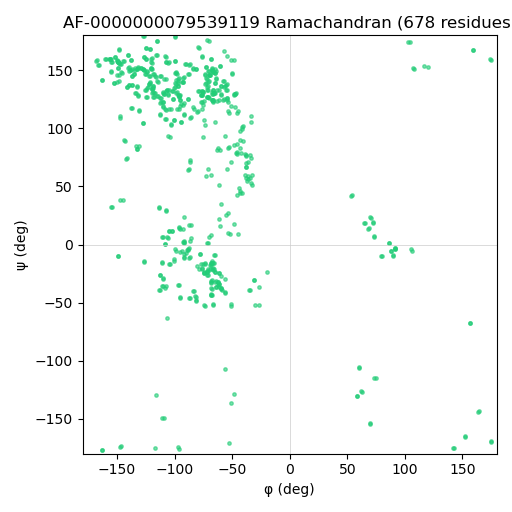O O . SER B 1 74 ? -4.312 27.406 -12.008 1 45.25 74 SER B O 1
ATOM 3321 N N . HIS B 1 75 ? -6.059 27.484 -11.117 1 38.19 75 HIS B N 1
ATOM 3322 C CA . HIS B 1 75 ? -6.539 28.422 -12.117 1 38.19 75 HIS B CA 1
ATOM 3323 C C . HIS B 1 75 ? -6.039 29.844 -11.828 1 38.19 75 HIS B C 1
ATOM 3325 O O . HIS B 1 75 ? -6.281 30.766 -12.602 1 38.19 75 HIS B O 1
ATOM 3331 N N . HIS B 1 76 ? -6.223 30.359 -10.57 1 37.44 76 HIS B N 1
ATOM 3332 C CA . HIS B 1 76 ? -6.406 31.797 -10.414 1 37.44 76 HIS B CA 1
ATOM 3333 C C . HIS B 1 76 ? -5.141 32.562 -10.797 1 37.44 76 HIS B C 1
ATOM 3335 O O . HIS B 1 76 ? -4.031 32.062 -10.578 1 37.44 76 HIS B O 1
ATOM 3341 N N . GLU B 1 77 ? -5.355 33.625 -11.695 1 36.34 77 GLU B N 1
ATOM 3342 C CA . GLU B 1 77 ? -4.762 34.938 -11.969 1 36.34 77 GLU B CA 1
ATOM 3343 C C . GLU B 1 77 ? -4.262 35.594 -10.688 1 36.34 77 GLU B C 1
ATOM 3345 O O . GLU B 1 77 ? -4.984 35.625 -9.688 1 36.34 77 GLU B O 1
ATOM 3350 N N . HIS B 1 78 ? -3.035 35.688 -10.359 1 34.91 78 HIS B N 1
ATOM 3351 C CA . HIS B 1 78 ? -2.309 36.438 -9.352 1 34.91 78 HIS B CA 1
ATOM 3352 C C . HIS B 1 78 ? -2.961 37.812 -9.125 1 34.91 78 HIS B C 1
ATOM 3354 O O . HIS B 1 78 ? -3.068 38.625 -10.047 1 34.91 78 HIS B O 1
ATOM 3360 N N . GLY B 1 79 ? -4.008 38.031 -8.461 1 32.22 79 GLY B N 1
ATOM 3361 C CA . GLY B 1 79 ? -3.982 39.406 -8.023 1 32.22 79 GLY B CA 1
ATOM 3362 C C . GLY B 1 79 ? -2.668 39.812 -7.379 1 32.22 79 GLY B C 1
ATOM 3363 O O . GLY B 1 79 ? -1.845 38.938 -7.059 1 32.22 79 GLY B O 1
ATOM 3364 N N . GLU B 1 80 ? -2.283 41.188 -7.289 1 32.81 80 GLU B N 1
ATOM 3365 C CA . GLU B 1 80 ? -1.143 42.031 -6.898 1 32.81 80 GLU B CA 1
ATOM 3366 C C . GLU B 1 80 ? -0.647 41.656 -5.504 1 32.81 80 GLU B C 1
ATOM 3368 O O . GLU B 1 80 ? -0.673 42.469 -4.59 1 32.81 80 GLU B O 1
ATOM 3373 N N . VAL B 1 81 ? -1.032 40.625 -4.832 1 36 81 VAL B N 1
ATOM 3374 C CA . VAL B 1 81 ? -0.443 40.719 -3.502 1 36 81 VAL B CA 1
ATOM 3375 C C . VAL B 1 81 ? 1.072 40.875 -3.617 1 36 81 VAL B C 1
ATOM 3377 O O . VAL B 1 81 ? 1.661 40.531 -4.641 1 36 81 VAL B O 1
ATOM 3380 N N . ASN B 1 82 ? 1.825 41.375 -2.445 1 33.78 82 ASN B N 1
ATOM 3381 C CA . ASN B 1 82 ? 3.221 41.781 -2.365 1 33.78 82 ASN B CA 1
ATOM 3382 C C . ASN B 1 82 ? 4.156 40.719 -2.934 1 33.78 82 ASN B C 1
ATOM 3384 O O . ASN B 1 82 ? 3.947 39.531 -2.725 1 33.78 82 ASN B O 1
ATOM 3388 N N . LYS B 1 83 ? 4.945 40.969 -3.967 1 38.69 83 LYS B N 1
ATOM 3389 C CA . LYS B 1 83 ? 5.984 40.375 -4.789 1 38.69 83 LYS B CA 1
ATOM 3390 C C . LYS B 1 83 ? 6.754 39.312 -4 1 38.69 83 LYS B C 1
ATOM 3392 O O . LYS B 1 83 ? 7.215 38.312 -4.57 1 38.69 83 LYS B O 1
ATOM 3397 N N . ASN B 1 84 ? 7.219 39.656 -2.877 1 36.34 84 ASN B N 1
ATOM 3398 C CA . ASN B 1 84 ? 8.188 38.812 -2.182 1 36.34 84 ASN B CA 1
ATOM 3399 C C . ASN B 1 84 ? 7.551 37.5 -1.691 1 36.34 84 ASN B C 1
ATOM 3401 O O . ASN B 1 84 ? 8.258 36.562 -1.339 1 36.34 84 ASN B O 1
ATOM 3405 N N . LEU B 1 85 ? 6.262 37.562 -1.224 1 40.62 85 LEU B N 1
ATOM 3406 C CA . LEU B 1 85 ? 5.57 36.344 -0.808 1 40.62 85 LEU B CA 1
ATOM 3407 C C . LEU B 1 85 ? 4.914 35.656 -2 1 40.62 85 LEU B C 1
ATOM 3409 O O . LEU B 1 85 ? 3.824 35.094 -1.873 1 40.62 85 LEU B O 1
ATOM 3413 N N . ASP B 1 86 ? 5.094 36.094 -3.158 1 38.62 86 ASP B N 1
ATOM 3414 C CA . ASP B 1 86 ? 4.594 35.625 -4.441 1 38.62 86 ASP B CA 1
ATOM 3415 C C . ASP B 1 86 ? 4.406 34.094 -4.426 1 38.62 86 ASP B C 1
ATOM 3417 O O . ASP B 1 86 ? 3.73 33.531 -5.293 1 38.62 86 ASP B O 1
ATOM 3421 N N . SER B 1 87 ? 5.191 33.469 -3.689 1 39.69 87 SER B N 1
ATOM 3422 C CA . SER B 1 87 ? 5.402 32.031 -3.857 1 39.69 87 SER B CA 1
ATOM 3423 C C . SER B 1 87 ? 4.266 31.234 -3.232 1 39.69 87 SER B C 1
ATOM 3425 O O . SER B 1 87 ? 4.234 30.016 -3.338 1 39.69 87 SER B O 1
ATOM 3427 N N . PHE B 1 88 ? 3.508 31.906 -2.256 1 43.44 88 PHE B N 1
ATOM 3428 C CA . PHE B 1 88 ? 2.627 30.922 -1.637 1 43.44 88 PHE B CA 1
ATOM 3429 C C . PHE B 1 88 ? 1.315 30.812 -2.404 1 43.44 88 PHE B C 1
ATOM 3431 O O . PHE B 1 88 ? 0.506 31.734 -2.4 1 43.44 88 PHE B O 1
ATOM 3438 N N . VAL B 1 89 ? 1.326 30.391 -3.598 1 44.94 89 VAL B N 1
ATOM 3439 C CA . VAL B 1 89 ? 0.202 30.062 -4.469 1 44.94 89 VAL B CA 1
ATOM 3440 C C . VAL B 1 89 ? -0.821 29.219 -3.707 1 44.94 89 VAL B C 1
ATOM 3442 O O . VAL B 1 89 ? -0.459 28.266 -3.014 1 44.94 89 VAL B O 1
ATOM 3445 N N . GLN B 1 90 ? -2 29.828 -3.492 1 55.91 90 GLN B N 1
ATOM 3446 C CA . GLN B 1 90 ? -3.154 29.094 -2.979 1 55.91 90 GLN B CA 1
ATOM 3447 C C . GLN B 1 90 ? -3.443 27.859 -3.82 1 55.91 90 GLN B C 1
ATOM 3449 O O . GLN B 1 90 ? -3.525 27.938 -5.047 1 55.91 90 GLN B O 1
ATOM 3454 N N . LEU B 1 91 ? -3.246 26.719 -3.205 1 69 91 LEU B N 1
ATOM 3455 C CA . LEU B 1 91 ? -3.633 25.453 -3.83 1 69 91 LEU B CA 1
ATOM 3456 C C . LEU B 1 91 ? -5.148 25.359 -3.955 1 69 91 LEU B C 1
ATOM 3458 O O . LEU B 1 91 ? -5.879 25.703 -3.023 1 69 91 LEU B O 1
ATOM 3462 N N . LYS B 1 92 ? -5.551 25.141 -5.238 1 80.06 92 LYS B N 1
ATOM 3463 C CA . LYS B 1 92 ? -6.988 24.969 -5.449 1 80.06 92 LYS B CA 1
ATOM 3464 C C . LYS B 1 92 ? -7.586 23.984 -4.445 1 80.06 92 LYS B C 1
ATOM 3466 O O . LYS B 1 92 ? -6.984 22.953 -4.148 1 80.06 92 LYS B O 1
ATOM 3471 N N . ASN B 1 93 ? -8.664 24.422 -3.809 1 91.38 93 ASN B N 1
ATOM 3472 C CA . ASN B 1 93 ? -9.492 23.609 -2.918 1 91.38 93 ASN B CA 1
ATOM 3473 C C . ASN B 1 93 ? -8.781 23.344 -1.594 1 91.38 93 ASN B C 1
ATOM 3475 O O . ASN B 1 93 ? -9.195 22.469 -0.829 1 91.38 93 ASN B O 1
ATOM 3479 N N . HIS B 1 94 ? -7.672 24 -1.447 1 93 94 HIS B N 1
ATOM 3480 C CA . HIS B 1 94 ? -6.965 23.891 -0.175 1 93 94 HIS B CA 1
ATOM 3481 C C . HIS B 1 94 ? -6.934 25.234 0.551 1 93 94 HIS B C 1
ATOM 3483 O O . HIS B 1 94 ? -6.816 26.281 -0.083 1 93 94 HIS B O 1
ATOM 3489 N N . SER B 1 95 ? -7.09 25.219 1.775 1 94.94 95 SER B N 1
ATOM 3490 C CA . SER B 1 95 ? -6.883 26.391 2.635 1 94.94 95 SER B CA 1
ATOM 3491 C C . SER B 1 95 ? -5.883 26.078 3.748 1 94.94 95 SER B C 1
ATOM 3493 O O . SER B 1 95 ? -6.086 25.141 4.531 1 94.94 95 SER B O 1
ATOM 3495 N N . LYS B 1 96 ? -4.902 26.906 3.836 1 95.31 96 LYS B N 1
ATOM 3496 C CA . LYS B 1 96 ? -3.85 26.688 4.824 1 95.31 96 LYS B CA 1
ATOM 3497 C C . LYS B 1 96 ? -3.807 27.812 5.844 1 95.31 96 LYS B C 1
ATOM 3499 O O . LYS B 1 96 ? -4.117 28.969 5.52 1 95.31 96 LYS B O 1
ATOM 3504 N N . ALA B 1 97 ? -3.5 27.516 7.035 1 97.06 97 ALA B N 1
ATOM 3505 C CA . ALA B 1 97 ? -3.08 28.406 8.117 1 97.06 97 ALA B CA 1
ATOM 3506 C C . ALA B 1 97 ? -1.773 27.922 8.742 1 97.06 97 ALA B C 1
ATOM 3508 O O . ALA B 1 97 ? -1.771 27 9.555 1 97.06 97 ALA B O 1
ATOM 3509 N N . ILE B 1 98 ? -0.662 28.703 8.352 1 97.06 98 ILE B N 1
ATOM 3510 C CA . ILE B 1 98 ? 0.624 28.078 8.648 1 97.06 98 ILE B CA 1
ATOM 3511 C C . ILE B 1 98 ? 1.604 29.125 9.164 1 97.06 98 ILE B C 1
ATOM 3513 O O . ILE B 1 98 ? 1.415 30.328 8.93 1 97.06 98 ILE B O 1
ATOM 3517 N N . LEU B 1 99 ? 2.506 28.672 9.938 1 96.19 99 LEU B N 1
ATOM 3518 C CA . LEU B 1 99 ? 3.785 29.328 10.188 1 96.19 99 LEU B CA 1
ATOM 3519 C C . LEU B 1 99 ? 4.898 28.672 9.375 1 96.19 99 LEU B C 1
ATOM 3521 O O . LEU B 1 99 ? 4.945 27.453 9.25 1 96.19 99 LEU B O 1
ATOM 3525 N N . PHE B 1 100 ? 5.746 29.484 8.742 1 95.12 100 PHE B N 1
ATOM 3526 C CA . PHE B 1 100 ? 6.785 28.844 7.949 1 95.12 100 PHE B CA 1
ATOM 3527 C C . PHE B 1 100 ? 8.07 29.672 7.969 1 95.12 100 PHE B C 1
ATOM 3529 O O . PHE B 1 100 ? 8.055 30.844 8.336 1 95.12 100 PHE B O 1
ATOM 3536 N N . THR B 1 101 ? 9.125 29.078 7.754 1 93.06 101 THR B N 1
ATOM 3537 C CA . THR B 1 101 ? 10.422 29.703 7.527 1 93.06 101 THR B CA 1
ATOM 3538 C C . THR B 1 101 ? 10.992 29.297 6.172 1 93.06 101 THR B C 1
ATOM 3540 O O . THR B 1 101 ? 10.656 28.234 5.648 1 93.06 101 THR B O 1
ATOM 3543 N N . VAL B 1 102 ? 11.695 30.219 5.512 1 89.5 102 VAL B N 1
ATOM 3544 C CA . VAL B 1 102 ? 12.242 29.984 4.18 1 89.5 102 VAL B CA 1
ATOM 3545 C C . VAL B 1 102 ? 13.633 30.594 4.07 1 89.5 102 VAL B C 1
ATOM 3547 O O . VAL B 1 102 ? 14.008 31.453 4.883 1 89.5 102 VAL B O 1
ATOM 3550 N N . GLY B 1 103 ? 14.391 30.156 3.049 1 81.56 103 GLY B N 1
ATOM 3551 C CA . GLY B 1 103 ? 15.578 30.891 2.648 1 81.56 103 GLY B CA 1
ATOM 3552 C C . GLY B 1 103 ? 16.859 30.234 3.08 1 81.56 103 GLY B C 1
ATOM 3553 O O . GLY B 1 103 ? 17.953 30.688 2.74 1 81.56 103 GLY B O 1
ATOM 3554 N N . TYR B 1 104 ? 16.75 29.172 3.807 1 85.56 104 TYR B N 1
ATOM 3555 C CA . TYR B 1 104 ? 17.953 28.453 4.227 1 85.56 104 TYR B CA 1
ATOM 3556 C C . TYR B 1 104 ? 17.859 26.984 3.871 1 85.56 104 TYR B C 1
ATOM 3558 O O . TYR B 1 104 ? 16.984 26.578 3.096 1 85.56 104 TYR B O 1
ATOM 3566 N N . ARG B 1 105 ? 19 26.297 4.25 1 91.25 105 ARG B N 1
ATOM 3567 C CA . ARG B 1 105 ? 19.047 24.859 4.078 1 91.25 105 ARG B CA 1
ATOM 3568 C C . ARG B 1 105 ? 18.562 24.141 5.34 1 91.25 105 ARG B C 1
ATOM 3570 O O . ARG B 1 105 ? 19.25 24.156 6.363 1 91.25 105 ARG B O 1
ATOM 3577 N N . TYR B 1 106 ? 17.438 23.5 5.215 1 95.25 106 TYR B N 1
ATOM 3578 C CA . TYR B 1 106 ? 16.859 22.844 6.387 1 95.25 106 TYR B CA 1
ATOM 3579 C C . TYR B 1 106 ? 17 21.328 6.293 1 95.25 106 TYR B C 1
ATOM 3581 O O . TYR B 1 106 ? 16.672 20.734 5.262 1 95.25 106 TYR B O 1
ATOM 3589 N N . LEU B 1 107 ? 17.469 20.75 7.387 1 96.38 107 LEU B N 1
ATOM 3590 C CA . LEU B 1 107 ? 17.672 19.312 7.445 1 96.38 107 LEU B CA 1
ATOM 3591 C C . LEU B 1 107 ? 16.672 18.641 8.383 1 96.38 107 LEU B C 1
ATOM 3593 O O . LEU B 1 107 ? 16.766 17.438 8.656 1 96.38 107 LEU B O 1
ATOM 3597 N N . GLY B 1 108 ? 15.734 19.391 8.867 1 97.31 108 GLY B N 1
ATOM 3598 C CA . GLY B 1 108 ? 14.688 18.812 9.703 1 97.31 108 GLY B CA 1
ATOM 3599 C C . GLY B 1 108 ? 13.758 19.844 10.297 1 97.31 108 GLY B C 1
ATOM 3600 O O . GLY B 1 108 ? 14.07 21.047 10.32 1 97.31 108 GLY B O 1
ATOM 3601 N N . GLY B 1 109 ? 12.641 19.453 10.68 1 97.88 109 GLY B N 1
ATOM 3602 C CA . GLY B 1 109 ? 11.625 20.219 11.391 1 97.88 109 GLY B CA 1
ATOM 3603 C C . GLY B 1 109 ? 10.93 19.422 12.477 1 97.88 109 GLY B C 1
ATOM 3604 O O . GLY B 1 109 ? 10.648 18.234 12.297 1 97.88 109 GLY B O 1
ATOM 3605 N N . LYS B 1 110 ? 10.742 20.062 13.609 1 97.94 110 LYS B N 1
ATOM 3606 C CA . LYS B 1 110 ? 10.133 19.422 14.773 1 97.94 110 LYS B CA 1
ATOM 3607 C C . LYS B 1 110 ? 9.047 20.297 15.375 1 97.94 110 LYS B C 1
ATOM 3609 O O . LYS B 1 110 ? 9.102 21.531 15.266 1 97.94 110 LYS B O 1
ATOM 3614 N N . ALA B 1 111 ? 8.07 19.688 15.992 1 98.31 111 ALA B N 1
ATOM 3615 C CA . ALA B 1 111 ? 7.086 20.469 16.734 1 98.31 111 ALA B CA 1
ATOM 3616 C C . ALA B 1 111 ? 6.223 19.562 17.609 1 98.31 111 ALA B C 1
ATOM 3618 O O . ALA B 1 111 ? 6.16 18.359 17.391 1 98.31 111 ALA B O 1
ATOM 3619 N N . ASP B 1 112 ? 5.652 20.172 18.609 1 96.69 112 ASP B N 1
ATOM 3620 C CA . ASP B 1 112 ? 4.559 19.578 19.375 1 96.69 112 ASP B CA 1
ATOM 3621 C C . ASP B 1 112 ? 3.203 20.031 18.828 1 96.69 112 ASP B C 1
ATOM 3623 O O . ASP B 1 112 ? 2.902 21.219 18.828 1 96.69 112 ASP B O 1
ATOM 3627 N N . LEU B 1 113 ? 2.447 19.094 18.438 1 97.88 113 LEU B N 1
ATOM 3628 C CA . LEU B 1 113 ? 1.138 19.391 17.859 1 97.88 113 LEU B CA 1
ATOM 3629 C C . LEU B 1 113 ? 0.026 19.078 18.859 1 97.88 113 LEU B C 1
ATOM 3631 O O . LEU B 1 113 ? -0.137 17.922 19.266 1 97.88 113 LEU B O 1
ATOM 3635 N N . ARG B 1 114 ? -0.699 20.078 19.266 1 96.69 114 ARG B N 1
ATOM 3636 C CA . ARG B 1 114 ? -1.89 19.812 20.062 1 96.69 114 ARG B CA 1
ATOM 3637 C C . ARG B 1 114 ? -2.877 18.938 19.297 1 96.69 114 ARG B C 1
ATOM 3639 O O . ARG B 1 114 ? -3.219 19.234 18.141 1 96.69 114 ARG B O 1
ATOM 3646 N N . VAL B 1 115 ? -3.316 17.875 19.938 1 96.94 115 VAL B N 1
ATOM 3647 C CA . VAL B 1 115 ? -4.211 16.938 19.266 1 96.94 115 VAL B CA 1
ATOM 3648 C C . VAL B 1 115 ? -5.648 17.438 19.344 1 96.94 115 VAL B C 1
ATOM 3650 O O . VAL B 1 115 ? -6.18 17.641 20.438 1 96.94 115 VAL B O 1
ATOM 3653 N N . CYS B 1 116 ? -6.227 17.719 18.203 1 97.88 116 CYS B N 1
ATOM 3654 C CA . CYS B 1 116 ? -7.609 18.172 18.094 1 97.88 116 CYS B CA 1
ATOM 3655 C C . CYS B 1 116 ? -8.422 17.219 17.219 1 97.88 116 CYS B C 1
ATOM 3657 O O . CYS B 1 116 ? -7.875 16.25 16.672 1 97.88 116 CYS B O 1
ATOM 3659 N N . ASN B 1 117 ? -9.688 17.391 17.25 1 97.75 117 ASN B N 1
ATOM 3660 C CA . ASN B 1 117 ? -10.602 16.625 16.391 1 97.75 117 ASN B CA 1
ATOM 3661 C C . ASN B 1 117 ? -11.609 17.547 15.711 1 97.75 117 ASN B C 1
ATOM 3663 O O . ASN B 1 117 ? -12.75 17.672 16.172 1 97.75 117 ASN B O 1
ATOM 3667 N N . PRO B 1 118 ? -11.195 18.156 14.633 1 98.69 118 PRO B N 1
ATOM 3668 C CA . PRO B 1 118 ? -12.086 19.078 13.922 1 98.69 118 PRO B CA 1
ATOM 3669 C C . PRO B 1 118 ? -13.297 18.375 13.32 1 98.69 118 PRO B C 1
ATOM 3671 O O . PRO B 1 118 ? -13.203 17.219 12.906 1 98.69 118 PRO B O 1
ATOM 3674 N N . PHE B 1 119 ? -14.43 19.172 13.297 1 98.56 119 PHE B N 1
ATOM 3675 C CA . PHE B 1 119 ? -15.578 18.734 12.516 1 98.56 119 PHE B CA 1
ATOM 3676 C C . PHE B 1 119 ? -15.266 18.766 11.023 1 98.56 119 PHE B C 1
ATOM 3678 O O . PHE B 1 119 ? -14.773 19.766 10.5 1 98.56 119 PHE B O 1
ATOM 3685 N N . VAL B 1 120 ? -15.43 17.656 10.289 1 98.69 120 VAL B N 1
ATOM 3686 C CA . VAL B 1 120 ? -15.289 17.562 8.836 1 98.69 120 VAL B CA 1
ATOM 3687 C C . VAL B 1 120 ? -16.656 17.344 8.195 1 98.69 120 VAL B C 1
ATOM 3689 O O . VAL B 1 120 ? -17.297 16.312 8.438 1 98.69 120 VAL B O 1
ATOM 3692 N N . GLU B 1 121 ? -16.969 18.234 7.328 1 98.62 121 GLU B N 1
ATOM 3693 C CA . GLU B 1 121 ? -18.344 18.328 6.859 1 98.62 121 GLU B CA 1
ATOM 3694 C C . GLU B 1 121 ? -18.672 17.172 5.91 1 98.62 121 GLU B C 1
ATOM 3696 O O . GLU B 1 121 ? -19.703 16.5 6.07 1 98.62 121 GLU B O 1
ATOM 3701 N N . LYS B 1 122 ? -17.875 16.984 4.898 1 97.19 122 LYS B N 1
ATOM 3702 C CA . LYS B 1 122 ? -18.141 15.961 3.893 1 97.19 122 LYS B CA 1
ATOM 3703 C C . LYS B 1 122 ? -17.062 14.883 3.9 1 97.19 122 LYS B C 1
ATOM 3705 O O . LYS B 1 122 ? -15.938 15.141 4.336 1 97.19 122 LYS B O 1
ATOM 3710 N N . ASP B 1 123 ? -17.359 13.727 3.283 1 94.19 123 ASP B N 1
ATOM 3711 C CA . ASP B 1 123 ? -16.453 12.586 3.299 1 94.19 123 ASP B CA 1
ATOM 3712 C C . ASP B 1 123 ? -15.258 12.82 2.371 1 94.19 123 ASP B C 1
ATOM 3714 O O . ASP B 1 123 ? -14.211 12.188 2.518 1 94.19 123 ASP B O 1
ATOM 3718 N N . ASP B 1 124 ? -15.445 13.648 1.412 1 92.69 124 ASP B N 1
ATOM 3719 C CA . ASP B 1 124 ? -14.344 13.891 0.476 1 92.69 124 ASP B CA 1
ATOM 3720 C C . ASP B 1 124 ? -13.531 15.117 0.88 1 92.69 124 ASP B C 1
ATOM 3722 O O . ASP B 1 124 ? -12.789 15.672 0.069 1 92.69 124 ASP B O 1
ATOM 3726 N N . GLU B 1 125 ? -13.742 15.594 2.109 1 96.25 125 GLU B N 1
ATOM 3727 C CA . GLU B 1 125 ? -12.953 16.672 2.697 1 96.25 125 GLU B CA 1
ATOM 3728 C C . GLU B 1 125 ? -12.023 16.141 3.785 1 96.25 125 GLU B C 1
ATOM 3730 O O . GLU B 1 125 ? -12.18 15.008 4.246 1 96.25 125 GLU B O 1
ATOM 3735 N N . TYR B 1 126 ? -10.984 16.953 4.113 1 97.56 126 TYR B N 1
ATOM 3736 C CA . TYR B 1 126 ? -10.156 16.562 5.242 1 97.56 126 TYR B CA 1
ATOM 3737 C C . TYR B 1 126 ? -9.539 17.781 5.918 1 97.56 126 TYR B C 1
ATOM 3739 O O . TYR B 1 126 ? -9.562 18.891 5.363 1 97.56 126 TYR B O 1
ATOM 3747 N N . SER B 1 127 ? -9.094 17.625 7.121 1 98.75 127 SER B N 1
ATOM 3748 C CA . SER B 1 127 ? -8.367 18.609 7.93 1 98.75 127 SER B CA 1
ATOM 3749 C C . SER B 1 127 ? -7.121 18 8.555 1 98.75 127 SER B C 1
ATOM 3751 O O . SER B 1 127 ? -7.184 16.922 9.148 1 98.75 127 SER B O 1
ATOM 3753 N N . THR B 1 128 ? -6.016 18.672 8.359 1 98.75 128 THR B N 1
ATOM 3754 C CA . THR B 1 128 ? -4.762 18.156 8.891 1 98.75 128 THR B CA 1
ATOM 3755 C C . THR B 1 128 ? -4.027 19.219 9.695 1 98.75 128 THR B C 1
ATOM 3757 O O . THR B 1 128 ? -4.27 20.422 9.516 1 98.75 128 THR B O 1
ATOM 3760 N N . THR B 1 129 ? -3.254 18.812 10.641 1 98.75 129 THR B N 1
ATOM 3761 C CA . THR B 1 129 ? -2.168 19.562 11.266 1 98.75 129 THR B CA 1
ATOM 3762 C C . THR B 1 129 ? -0.836 18.844 11.07 1 98.75 129 THR B C 1
ATOM 3764 O O . THR B 1 129 ? -0.747 17.625 11.273 1 98.75 129 THR B O 1
ATOM 3767 N N . GLN B 1 130 ? 0.2 19.641 10.68 1 98.56 130 GLN B N 1
ATOM 3768 C CA . GLN B 1 130 ? 1.385 18.891 10.281 1 98.56 130 GLN B CA 1
ATOM 3769 C C . GLN B 1 130 ? 2.645 19.734 10.406 1 98.56 130 GLN B C 1
ATOM 3771 O O . GLN B 1 130 ? 2.564 20.969 10.484 1 98.56 130 GLN B O 1
ATOM 3776 N N . VAL B 1 131 ? 3.764 19.047 10.484 1 98.62 131 VAL B N 1
ATOM 3777 C CA . VAL B 1 131 ? 5.098 19.531 10.141 1 98.62 131 VAL B CA 1
ATOM 3778 C C . VAL B 1 131 ? 5.453 19.125 8.719 1 98.62 131 VAL B C 1
ATOM 3780 O O . VAL B 1 131 ? 5.309 17.953 8.352 1 98.62 131 VAL B O 1
ATOM 3783 N N . ALA B 1 132 ? 5.875 20.125 7.91 1 97.81 132 ALA B N 1
ATOM 3784 C CA . ALA B 1 132 ? 6.18 19.812 6.516 1 97.81 132 ALA B CA 1
ATOM 3785 C C . ALA B 1 132 ? 7.523 20.406 6.102 1 97.81 132 ALA B C 1
ATOM 3787 O O . ALA B 1 132 ? 7.855 21.531 6.492 1 97.81 132 ALA B O 1
ATOM 3788 N N . LEU B 1 133 ? 8.297 19.688 5.434 1 96.94 133 LEU B N 1
ATOM 3789 C CA . LEU B 1 133 ? 9.508 20.156 4.766 1 96.94 133 LEU B CA 1
ATOM 3790 C C . LEU B 1 133 ? 9.32 20.156 3.252 1 96.94 133 LEU B C 1
ATOM 3792 O O . LEU B 1 133 ? 8.883 19.156 2.674 1 96.94 133 LEU B O 1
ATOM 3796 N N . LEU B 1 134 ? 9.656 21.297 2.617 1 94.19 134 LEU B N 1
ATOM 3797 C CA . LEU B 1 134 ? 9.312 21.438 1.206 1 94.19 134 LEU B CA 1
ATOM 3798 C C . LEU B 1 134 ? 10.469 22.062 0.431 1 94.19 134 LEU B C 1
ATOM 3800 O O . LEU B 1 134 ? 11.273 22.812 0.997 1 94.19 134 LEU B O 1
ATOM 3804 N N . THR B 1 135 ? 10.5 21.656 -0.839 1 91.88 135 THR B N 1
ATOM 3805 C CA . THR B 1 135 ? 11.312 22.344 -1.843 1 91.88 135 THR B CA 1
ATOM 3806 C C . THR B 1 135 ? 10.539 22.5 -3.146 1 91.88 135 THR B C 1
ATOM 3808 O O . THR B 1 135 ? 9.766 21.625 -3.529 1 91.88 135 THR B O 1
ATOM 3811 N N . GLY B 1 136 ? 10.766 23.641 -3.84 1 81.12 136 GLY B N 1
ATOM 3812 C CA . GLY B 1 136 ? 10.227 23.797 -5.18 1 81.12 136 GLY B CA 1
ATOM 3813 C C . GLY B 1 136 ? 9.016 24.719 -5.227 1 81.12 136 GLY B C 1
ATOM 3814 O O . GLY B 1 136 ? 8.562 25.203 -4.191 1 81.12 136 GLY B O 1
ATOM 3815 N N . PRO B 1 137 ? 8.617 24.938 -6.531 1 73.81 137 PRO B N 1
ATOM 3816 C CA . PRO B 1 137 ? 7.48 25.844 -6.707 1 73.81 137 PRO B CA 1
ATOM 3817 C C . PRO B 1 137 ? 6.16 25.219 -6.254 1 73.81 137 PRO B C 1
ATOM 3819 O O . PRO B 1 137 ? 6.102 24.016 -5.98 1 73.81 137 PRO B O 1
ATOM 3822 N N . HIS B 1 138 ? 5.188 26 -6.316 1 66.19 138 HIS B N 1
ATOM 3823 C CA . HIS B 1 138 ? 3.9 25.656 -5.723 1 66.19 138 HIS B CA 1
ATOM 3824 C C . HIS B 1 138 ? 3.24 24.516 -6.477 1 66.19 138 HIS B C 1
ATOM 3826 O O . HIS B 1 138 ? 2.529 23.703 -5.879 1 66.19 138 HIS B O 1
ATOM 3832 N N . ASN B 1 139 ? 3.465 24.438 -7.66 1 70.56 139 ASN B N 1
ATOM 3833 C CA . ASN B 1 139 ? 2.721 23.453 -8.438 1 70.56 139 ASN B CA 1
ATOM 3834 C C . ASN B 1 139 ? 3.545 22.188 -8.672 1 70.56 139 ASN B C 1
ATOM 3836 O O . ASN B 1 139 ? 3.045 21.219 -9.234 1 70.56 139 ASN B O 1
ATOM 3840 N N . ASP B 1 140 ? 4.691 22.172 -8.266 1 82.81 140 ASP B N 1
ATOM 3841 C CA . ASP B 1 140 ? 5.551 21.016 -8.508 1 82.81 140 ASP B CA 1
ATOM 3842 C C . ASP B 1 140 ? 6.531 20.812 -7.355 1 82.81 140 ASP B C 1
ATOM 3844 O O . ASP B 1 140 ? 7.695 20.469 -7.578 1 82.81 140 ASP B O 1
ATOM 3848 N N . PHE B 1 141 ? 5.996 21.062 -6.223 1 87.81 141 PHE B N 1
ATOM 3849 C CA . PHE B 1 141 ? 6.883 21 -5.062 1 87.81 141 PHE B CA 1
ATOM 3850 C C . PHE B 1 141 ? 7.066 19.547 -4.605 1 87.81 141 PHE B C 1
ATOM 3852 O O . PHE B 1 141 ? 6.227 18.703 -4.875 1 87.81 141 PHE B O 1
ATOM 3859 N N . GLU B 1 142 ? 8.211 19.328 -4.027 1 93.56 142 GLU B N 1
ATOM 3860 C CA . GLU B 1 142 ? 8.477 18.094 -3.295 1 93.56 142 GLU B CA 1
ATOM 3861 C C . GLU B 1 142 ? 8.312 18.297 -1.791 1 93.56 142 GLU B C 1
ATOM 3863 O O . GLU B 1 142 ? 8.656 19.344 -1.262 1 93.56 142 GLU B O 1
ATOM 3868 N N . CYS B 1 143 ? 7.711 17.312 -1.162 1 94.88 143 CYS B N 1
ATOM 3869 C CA . CYS B 1 143 ? 7.352 17.531 0.233 1 94.88 143 CYS B CA 1
ATOM 3870 C C . CYS B 1 143 ? 7.297 16.219 1.001 1 94.88 143 CYS B C 1
ATOM 3872 O O . CYS B 1 143 ? 6.875 15.195 0.461 1 94.88 143 CYS B O 1
ATOM 3874 N N . VAL B 1 144 ? 7.797 16.25 2.209 1 97.81 144 VAL B N 1
ATOM 3875 C CA . VAL B 1 144 ? 7.508 15.234 3.211 1 97.81 144 VAL B CA 1
ATOM 3876 C C . VAL B 1 144 ? 6.824 15.875 4.418 1 97.81 144 VAL B C 1
ATOM 3878 O O . VAL B 1 144 ? 7.195 16.969 4.84 1 97.81 144 VAL B O 1
ATOM 3881 N N . GLN B 1 145 ? 5.797 15.242 4.922 1 98.56 145 GLN B N 1
ATOM 3882 C CA . GLN B 1 145 ? 5.066 15.836 6.035 1 98.56 145 GLN B CA 1
ATOM 3883 C C . GLN B 1 145 ? 4.465 14.766 6.938 1 98.56 145 GLN B C 1
ATOM 3885 O O . GLN B 1 145 ? 4.285 13.617 6.512 1 98.56 145 GLN B O 1
ATOM 3890 N N . SER B 1 146 ? 4.203 15.125 8.164 1 98.75 146 SER B N 1
ATOM 3891 C CA . SER B 1 146 ? 3.559 14.25 9.141 1 98.75 146 SER B CA 1
ATOM 3892 C C . SER B 1 146 ? 2.84 15.062 10.211 1 98.75 146 SER B C 1
ATOM 3894 O O . SER B 1 146 ? 3.178 16.219 10.453 1 98.75 146 SER B O 1
ATOM 3896 N N . GLY B 1 147 ? 1.894 14.5 10.852 1 98.62 147 GLY B N 1
ATOM 3897 C CA . GLY B 1 147 ? 1.043 15.055 11.891 1 98.62 147 GLY B CA 1
ATOM 3898 C C . GLY B 1 147 ? -0.207 14.227 12.141 1 98.62 147 GLY B C 1
ATOM 3899 O O . GLY B 1 147 ? -0.147 13 12.195 1 98.62 147 GLY B O 1
ATOM 3900 N N . TRP B 1 148 ? -1.257 14.938 12.422 1 98.19 148 TRP B N 1
ATOM 3901 C CA . TRP B 1 148 ? -2.52 14.219 12.547 1 98.19 148 TRP B CA 1
ATOM 3902 C C . TRP B 1 148 ? -3.535 14.711 11.523 1 98.19 148 TRP B C 1
ATOM 3904 O O . TRP B 1 148 ? -3.463 15.859 11.078 1 98.19 148 TRP B O 1
ATOM 3914 N N . ALA B 1 149 ? -4.422 13.852 11.117 1 98.44 149 ALA B N 1
ATOM 3915 C CA . ALA B 1 149 ? -5.418 14.148 10.086 1 98.44 149 ALA B CA 1
ATOM 3916 C C . ALA B 1 149 ? -6.789 13.602 10.484 1 98.44 149 ALA B C 1
ATOM 3918 O O . ALA B 1 149 ? -6.887 12.539 11.109 1 98.44 149 ALA B O 1
ATOM 3919 N N . VAL B 1 150 ? -7.785 14.336 10.273 1 98.38 150 VAL B N 1
ATOM 3920 C CA . VAL B 1 150 ? -9.148 13.828 10.141 1 98.38 150 VAL B CA 1
ATOM 3921 C C . VAL B 1 150 ? -9.531 13.758 8.664 1 98.38 150 VAL B C 1
ATOM 3923 O O . VAL B 1 150 ? -9.766 14.789 8.023 1 98.38 150 VAL B O 1
ATOM 3926 N N . ASN B 1 151 ? -9.602 12.578 8.133 1 97.38 151 ASN B N 1
ATOM 3927 C CA . ASN B 1 151 ? -9.773 12.328 6.703 1 97.38 151 ASN B CA 1
ATOM 3928 C C . ASN B 1 151 ? -10.656 11.117 6.445 1 97.38 151 ASN B C 1
ATOM 3930 O O . ASN B 1 151 ? -10.156 10.016 6.219 1 97.38 151 ASN B O 1
ATOM 3934 N N . PRO B 1 152 ? -11.961 11.359 6.348 1 95.38 152 PRO B N 1
ATOM 3935 C CA . PRO B 1 152 ? -12.867 10.219 6.191 1 95.38 152 PRO B CA 1
ATOM 3936 C C . PRO B 1 152 ? -12.656 9.484 4.871 1 95.38 152 PRO B C 1
ATOM 3938 O O . PRO B 1 152 ? -12.961 8.289 4.773 1 95.38 152 PRO B O 1
ATOM 3941 N N . SER B 1 153 ? -12.117 10.156 3.896 1 92.81 153 SER B N 1
ATOM 3942 C CA . SER B 1 153 ? -11.906 9.508 2.609 1 92.81 153 SER B CA 1
ATOM 3943 C C . SER B 1 153 ? -10.828 8.438 2.703 1 92.81 153 SER B C 1
ATOM 3945 O O . SER B 1 153 ? -10.875 7.43 1.993 1 92.81 153 SER B O 1
ATOM 3947 N N . VAL B 1 154 ? -9.852 8.617 3.539 1 94.44 154 VAL B N 1
ATOM 3948 C CA . VAL B 1 154 ? -8.727 7.703 3.65 1 94.44 154 VAL B CA 1
ATOM 3949 C C . VAL B 1 154 ? -8.969 6.723 4.797 1 94.44 154 VAL B C 1
ATOM 3951 O O . VAL B 1 154 ? -8.656 5.535 4.68 1 94.44 154 VAL B O 1
ATOM 3954 N N . TYR B 1 155 ? -9.633 7.195 5.879 1 93.25 155 TYR B N 1
ATOM 3955 C CA . TYR B 1 155 ? -9.648 6.391 7.094 1 93.25 155 TYR B CA 1
ATOM 3956 C C . TYR B 1 155 ? -11.047 5.836 7.355 1 93.25 155 TYR B C 1
ATOM 3958 O O . TYR B 1 155 ? -11.227 4.973 8.219 1 93.25 155 TYR B O 1
ATOM 3966 N N . GLY B 1 156 ? -12.094 6.375 6.684 1 91.69 156 GLY B N 1
ATOM 3967 C CA . GLY B 1 156 ? -13.43 5.816 6.75 1 91.69 156 GLY B CA 1
ATOM 3968 C C . GLY B 1 156 ? -14.25 6.359 7.902 1 91.69 156 GLY B C 1
ATOM 3969 O O . GLY B 1 156 ? -15.398 5.965 8.094 1 91.69 156 GLY B O 1
ATOM 3970 N N . ASP B 1 157 ? -13.609 7.137 8.703 1 93.94 157 ASP B N 1
ATOM 3971 C CA . ASP B 1 157 ? -14.305 7.773 9.812 1 93.94 157 ASP B CA 1
ATOM 3972 C C . ASP B 1 157 ? -13.727 9.156 10.109 1 93.94 157 ASP B C 1
ATOM 3974 O O . ASP B 1 157 ? -12.977 9.703 9.297 1 93.94 157 ASP B O 1
ATOM 3978 N N . ARG B 1 158 ? -14.188 9.766 11.164 1 97.25 158 ARG B N 1
ATOM 3979 C CA . ARG B 1 158 ? -13.781 11.133 11.461 1 97.25 158 ARG B CA 1
ATOM 3980 C C . ARG B 1 158 ? -12.945 11.195 12.734 1 97.25 158 ARG B C 1
ATOM 3982 O O . ARG B 1 158 ? -13.047 12.156 13.508 1 97.25 158 ARG B O 1
ATOM 3989 N N . GLN B 1 159 ? -12.219 10.172 12.984 1 95 159 GLN B N 1
ATOM 3990 C CA . GLN B 1 159 ? -11.281 10.195 14.109 1 95 159 GLN B CA 1
ATOM 3991 C C . GLN B 1 159 ? -9.969 10.859 13.703 1 95 159 GLN B C 1
ATOM 3993 O O . GLN B 1 159 ? -9.578 10.82 12.539 1 95 159 GLN B O 1
ATOM 3998 N N . THR B 1 160 ? -9.328 11.453 14.719 1 96.69 160 THR B N 1
ATOM 3999 C CA . THR B 1 160 ? -8 12.008 14.5 1 96.69 160 THR B CA 1
ATOM 4000 C C . THR B 1 160 ? -6.949 10.906 14.453 1 96.69 160 THR B C 1
ATOM 4002 O O . THR B 1 160 ? -6.867 10.078 15.367 1 96.69 160 THR B O 1
ATOM 4005 N N . ARG B 1 161 ? -6.145 10.977 13.344 1 95.31 161 ARG B N 1
ATOM 4006 C CA . ARG B 1 161 ? -5.223 9.859 13.156 1 95.31 161 ARG B CA 1
ATOM 4007 C C . ARG B 1 161 ? -3.834 10.352 12.766 1 95.31 161 ARG B C 1
ATOM 4009 O O . ARG B 1 161 ? -3.701 11.367 12.078 1 95.31 161 ARG B O 1
ATOM 4016 N N . LEU B 1 162 ? -2.809 9.539 13.281 1 96.25 162 LEU B N 1
ATOM 4017 C CA . LEU B 1 162 ? -1.432 9.805 12.875 1 96.25 162 LEU B CA 1
ATOM 4018 C C . LEU B 1 162 ? -1.235 9.516 11.391 1 96.25 162 LEU B C 1
ATOM 4020 O O . LEU B 1 162 ? -1.686 8.477 10.891 1 96.25 162 LEU B O 1
ATOM 4024 N N . PHE B 1 163 ? -0.565 10.469 10.648 1 97.62 163 PHE B N 1
ATOM 4025 C CA . PHE B 1 163 ? -0.331 10.195 9.234 1 97.62 163 PHE B CA 1
ATOM 4026 C C . PHE B 1 163 ? 1.079 10.609 8.836 1 97.62 163 PHE B C 1
ATOM 4028 O O . PHE B 1 163 ? 1.732 11.383 9.539 1 97.62 163 PHE B O 1
ATOM 4035 N N . VAL B 1 164 ? 1.562 10.062 7.77 1 98.44 164 VAL B N 1
ATOM 4036 C CA . VAL B 1 164 ? 2.66 10.57 6.957 1 98.44 164 VAL B CA 1
ATOM 4037 C C . VAL B 1 164 ? 2.178 10.82 5.527 1 98.44 164 VAL B C 1
ATOM 4039 O O . VAL B 1 164 ? 1.226 10.18 5.07 1 98.44 164 VAL B O 1
ATOM 4042 N N . TYR B 1 165 ? 2.805 11.727 4.902 1 98.19 165 TYR B N 1
ATOM 4043 C CA . TYR B 1 165 ? 2.502 12.023 3.508 1 98.19 165 TYR B CA 1
ATOM 4044 C C . TYR B 1 165 ? 3.746 12.508 2.77 1 98.19 165 TYR B C 1
ATOM 4046 O O . TYR B 1 165 ? 4.66 13.062 3.381 1 98.19 165 TYR B O 1
ATOM 4054 N N . TRP B 1 166 ? 3.795 12.266 1.451 1 97.06 166 TRP B N 1
ATOM 4055 C CA . TRP B 1 166 ? 4.895 12.75 0.623 1 97.06 166 TRP B CA 1
ATOM 4056 C C . TRP B 1 166 ? 4.422 13.023 -0.801 1 97.06 166 TRP B C 1
ATOM 4058 O O . TRP B 1 166 ? 3.355 12.562 -1.209 1 97.06 166 TRP B O 1
ATOM 4068 N N . THR B 1 167 ? 5.094 13.812 -1.507 1 95.06 167 THR B N 1
ATOM 4069 C CA . THR B 1 167 ? 4.91 14.008 -2.941 1 95.06 167 THR B CA 1
ATOM 4070 C C . THR B 1 167 ? 6.195 14.516 -3.588 1 95.06 167 THR B C 1
ATOM 4072 O O . THR B 1 167 ? 6.984 15.219 -2.951 1 95.06 167 THR B O 1
ATOM 4075 N N . ALA B 1 168 ? 6.34 14.117 -4.809 1 93.44 168 ALA B N 1
ATOM 4076 C CA . ALA B 1 168 ? 7.5 14.578 -5.566 1 93.44 168 ALA B CA 1
ATOM 4077 C C . ALA B 1 168 ? 7.094 15.586 -6.633 1 93.44 168 ALA B C 1
ATOM 4079 O O . ALA B 1 168 ? 7.941 16.078 -7.379 1 93.44 168 ALA B O 1
ATOM 4080 N N . ASP B 1 169 ? 5.77 15.875 -6.695 1 91.5 169 ASP B N 1
ATOM 4081 C CA . ASP B 1 169 ? 5.336 16.719 -7.809 1 91.5 169 ASP B CA 1
ATOM 4082 C C . ASP B 1 169 ? 4.055 17.469 -7.461 1 91.5 169 ASP B C 1
ATOM 4084 O O . ASP B 1 169 ? 3.174 17.625 -8.305 1 91.5 169 ASP B O 1
ATOM 4088 N N . GLY B 1 170 ? 3.922 17.797 -6.191 1 89.31 170 GLY B N 1
ATOM 4089 C CA . GLY B 1 170 ? 2.729 18.516 -5.777 1 89.31 170 GLY B CA 1
ATOM 4090 C C . GLY B 1 170 ? 1.476 17.672 -5.812 1 89.31 170 GLY B C 1
ATOM 4091 O O . GLY B 1 170 ? 0.38 18.172 -6.07 1 89.31 170 GLY B O 1
ATOM 4092 N N . SER B 1 171 ? 1.613 16.344 -5.738 1 89.94 171 SER B N 1
ATOM 4093 C CA . SER B 1 171 ? 0.554 15.344 -5.676 1 89.94 171 SER B CA 1
ATOM 4094 C C . SER B 1 171 ? -0.154 15.195 -7.02 1 89.94 171 SER B C 1
ATOM 4096 O O . SER B 1 171 ? -1.3 14.75 -7.078 1 89.94 171 SER B O 1
ATOM 4098 N N . LYS B 1 172 ? 0.483 15.633 -8.102 1 87.88 172 LYS B N 1
ATOM 4099 C CA . LYS B 1 172 ? -0.109 15.461 -9.422 1 87.88 172 LYS B CA 1
ATOM 4100 C C . LYS B 1 172 ? -0.178 13.984 -9.812 1 87.88 172 LYS B C 1
ATOM 4102 O O . LYS B 1 172 ? -1.248 13.477 -10.156 1 87.88 172 LYS B O 1
ATOM 4107 N N . GLU B 1 173 ? 0.971 13.359 -9.68 1 88.31 173 GLU B N 1
ATOM 4108 C CA . GLU B 1 173 ? 1.035 11.945 -10.055 1 88.31 173 GLU B CA 1
ATOM 4109 C C . GLU B 1 173 ? 1.604 11.102 -8.914 1 88.31 173 GLU B C 1
ATOM 4111 O O . GLU B 1 173 ? 1.469 9.875 -8.922 1 88.31 173 GLU B O 1
ATOM 4116 N N . THR B 1 174 ? 2.203 11.781 -7.957 1 91 174 THR B N 1
ATOM 4117 C CA . THR B 1 174 ? 2.861 11.039 -6.887 1 91 174 THR B CA 1
ATOM 4118 C C . THR B 1 174 ? 2.332 11.469 -5.523 1 91 174 THR B C 1
ATOM 4120 O O . THR B 1 174 ? 1.787 12.57 -5.383 1 91 174 THR B O 1
ATOM 4123 N N . GLY B 1 175 ? 2.572 10.531 -4.574 1 93.25 175 GLY B N 1
ATOM 4124 C CA . GLY B 1 175 ? 2.289 10.852 -3.184 1 93.25 175 GLY B CA 1
ATOM 4125 C C . GLY B 1 175 ? 1.069 10.133 -2.641 1 93.25 175 GLY B C 1
ATOM 4126 O O . GLY B 1 175 ? 0.146 9.812 -3.393 1 93.25 175 GLY B O 1
ATOM 4127 N N . CYS B 1 176 ? 1.112 9.906 -1.389 1 95.44 176 CYS B N 1
ATOM 4128 C CA . CYS B 1 176 ? -0.019 9.258 -0.739 1 95.44 176 CYS B CA 1
ATOM 4129 C C . CYS B 1 176 ? 0.073 9.383 0.777 1 95.44 176 CYS B C 1
ATOM 4131 O O . CYS B 1 176 ? 1.153 9.625 1.319 1 95.44 176 CYS B O 1
ATOM 4133 N N . PHE B 1 177 ? -1.093 9.328 1.397 1 97 177 PHE B N 1
ATOM 4134 C CA . PHE B 1 177 ? -1.15 9.141 2.842 1 97 177 PHE B CA 1
ATOM 4135 C C . PHE B 1 177 ? -0.646 7.754 3.227 1 97 177 PHE B C 1
ATOM 4137 O O . PHE B 1 177 ? -1.041 6.754 2.623 1 97 177 PHE B O 1
ATOM 4144 N N . ASP B 1 178 ? 0.284 7.734 4.199 1 96.5 178 ASP B N 1
ATOM 4145 C CA . ASP B 1 178 ? 0.695 6.504 4.863 1 96.5 178 ASP B CA 1
ATOM 4146 C C . ASP B 1 178 ? 1.24 5.492 3.859 1 96.5 178 ASP B C 1
ATOM 4148 O O . ASP B 1 178 ? 2.139 5.809 3.076 1 96.5 178 ASP B O 1
ATOM 4152 N N . LEU B 1 179 ? 0.72 4.281 3.977 1 94.62 179 LEU B N 1
ATOM 4153 C CA . LEU B 1 179 ? 1.259 3.217 3.137 1 94.62 179 LEU B CA 1
ATOM 4154 C C . LEU B 1 179 ? 0.272 2.84 2.035 1 94.62 179 LEU B C 1
ATOM 4156 O O . LEU B 1 179 ? 0.248 1.693 1.583 1 94.62 179 LEU B O 1
ATOM 4160 N N . THR B 1 180 ? -0.542 3.828 1.617 1 94.06 180 THR B N 1
ATOM 4161 C CA . THR B 1 180 ? -1.542 3.533 0.597 1 94.06 180 THR B CA 1
ATOM 4162 C C . THR B 1 180 ? -0.901 3.469 -0.786 1 94.06 180 THR B C 1
ATOM 4164 O O . THR B 1 180 ? -1.553 3.09 -1.762 1 94.06 180 THR B O 1
ATOM 4167 N N . CYS B 1 181 ? 0.288 3.805 -0.953 1 92.62 181 CYS B N 1
ATOM 4168 C CA . CYS B 1 181 ? 1.116 3.602 -2.137 1 92.62 181 CYS B CA 1
ATOM 4169 C C . CYS B 1 181 ? 2.578 3.406 -1.752 1 92.62 181 CYS B C 1
ATOM 4171 O O . CYS B 1 181 ? 2.965 3.666 -0.61 1 92.62 181 CYS B O 1
ATOM 4173 N N . PRO B 1 182 ? 3.404 2.963 -2.713 1 92.69 182 PRO B N 1
ATOM 4174 C CA . PRO B 1 182 ? 4.824 2.826 -2.385 1 92.69 182 PRO B CA 1
ATOM 4175 C C . PRO B 1 182 ? 5.516 4.172 -2.189 1 92.69 182 PRO B C 1
ATOM 4177 O O . PRO B 1 182 ? 5.215 5.137 -2.9 1 92.69 182 PRO B O 1
ATOM 4180 N N . GLY B 1 183 ? 6.453 4.23 -1.305 1 95.06 183 GLY B N 1
ATOM 4181 C CA . GLY B 1 183 ? 7.234 5.426 -1.041 1 95.06 183 GLY B CA 1
ATOM 4182 C C . GLY B 1 183 ? 7.844 5.445 0.349 1 95.06 183 GLY B C 1
ATOM 4183 O O . GLY B 1 183 ? 9.062 5.305 0.501 1 95.06 183 GLY B O 1
ATOM 4184 N N . PHE B 1 184 ? 6.984 5.551 1.345 1 97 184 PHE B N 1
ATOM 4185 C CA . PHE B 1 184 ? 7.422 5.527 2.734 1 97 184 PHE B CA 1
ATOM 4186 C C . PHE B 1 184 ? 7.773 4.109 3.166 1 97 184 PHE B C 1
ATOM 4188 O O . PHE B 1 184 ? 7.016 3.17 2.904 1 97 184 PHE B O 1
ATOM 4195 N N . ILE B 1 185 ? 8.945 3.957 3.779 1 96.12 185 ILE B N 1
ATOM 4196 C CA . ILE B 1 185 ? 9.375 2.67 4.312 1 96.12 185 ILE B CA 1
ATOM 4197 C C . ILE B 1 185 ? 9.211 2.662 5.832 1 96.12 185 ILE B C 1
ATOM 4199 O O . ILE B 1 185 ? 10.008 3.271 6.551 1 96.12 185 ILE B O 1
ATOM 4203 N N . GLN B 1 186 ? 8.156 1.981 6.293 1 95.31 186 GLN B N 1
ATOM 4204 C CA . GLN B 1 186 ? 7.965 1.855 7.734 1 95.31 186 GLN B CA 1
ATOM 4205 C C . GLN B 1 186 ? 8.867 0.771 8.312 1 95.31 186 GLN B C 1
ATOM 4207 O O . GLN B 1 186 ? 8.938 -0.338 7.781 1 95.31 186 GLN B O 1
ATOM 4212 N N . THR B 1 187 ? 9.578 1.081 9.406 1 94 187 THR B N 1
ATOM 4213 C CA . THR B 1 187 ? 10.484 0.132 10.039 1 94 187 THR B CA 1
ATOM 4214 C C . THR B 1 187 ? 9.969 -0.279 11.414 1 94 187 THR B C 1
ATOM 4216 O O . THR B 1 187 ? 10.242 -1.386 11.883 1 94 187 THR B O 1
ATOM 4219 N N . ASN B 1 188 ? 9.195 0.597 12.023 1 91.75 188 ASN B N 1
ATOM 4220 C CA . ASN B 1 188 ? 8.672 0.341 13.367 1 91.75 188 ASN B CA 1
ATOM 4221 C C . ASN B 1 188 ? 7.523 -0.658 13.344 1 91.75 188 ASN B C 1
ATOM 4223 O O . ASN B 1 188 ? 6.613 -0.542 12.516 1 91.75 188 ASN B O 1
ATOM 4227 N N . ASN B 1 189 ? 7.559 -1.616 14.18 1 87.94 189 ASN B N 1
ATOM 4228 C CA . ASN B 1 189 ? 6.516 -2.639 14.156 1 87.94 189 ASN B CA 1
ATOM 4229 C C . ASN B 1 189 ? 5.535 -2.461 15.312 1 87.94 189 ASN B C 1
ATOM 4231 O O . ASN B 1 189 ? 4.711 -3.34 15.57 1 87.94 189 ASN B O 1
ATOM 4235 N N . GLU B 1 190 ? 5.594 -1.343 15.992 1 83.94 190 GLU B N 1
ATOM 4236 C CA . GLU B 1 190 ? 4.754 -1.152 17.172 1 83.94 190 GLU B CA 1
ATOM 4237 C C . GLU B 1 190 ? 3.672 -0.107 16.906 1 83.94 190 GLU B C 1
ATOM 4239 O O . GLU B 1 190 ? 2.637 -0.096 17.578 1 83.94 190 GLU B O 1
ATOM 4244 N N . ILE B 1 191 ? 3.984 0.771 16.047 1 86.62 191 ILE B N 1
ATOM 4245 C CA . ILE B 1 191 ? 3.055 1.865 15.797 1 86.62 191 ILE B CA 1
ATOM 4246 C C . ILE B 1 191 ? 2.49 1.747 14.383 1 86.62 191 ILE B C 1
ATOM 4248 O O . ILE B 1 191 ? 3.244 1.662 13.414 1 86.62 191 ILE B O 1
ATOM 4252 N N . ALA B 1 192 ? 1.154 1.74 14.312 1 88.88 192 ALA B N 1
ATOM 4253 C CA . ALA B 1 192 ? 0.484 1.677 13.016 1 88.88 192 ALA B CA 1
ATOM 4254 C C . ALA B 1 192 ? 0.168 3.076 12.492 1 88.88 192 ALA B C 1
ATOM 4256 O O . ALA B 1 192 ? -0.515 3.855 13.164 1 88.88 192 ALA B O 1
ATOM 4257 N N . LEU B 1 193 ? 0.707 3.379 11.352 1 92.5 193 LEU B N 1
ATOM 4258 C CA . LEU B 1 193 ? 0.225 4.578 10.68 1 92.5 193 LEU B CA 1
ATOM 4259 C C . LEU B 1 193 ? -1.28 4.508 10.445 1 92.5 193 LEU B C 1
ATOM 4261 O O . LEU B 1 193 ? -1.813 3.439 10.141 1 92.5 193 LEU B O 1
ATOM 4265 N N . GLY B 1 194 ? -1.956 5.664 10.633 1 92.19 194 GLY B N 1
ATOM 4266 C CA . GLY B 1 194 ? -3.402 5.691 10.492 1 92.19 194 GLY B CA 1
ATOM 4267 C C . GLY B 1 194 ? -4.137 5.305 11.758 1 92.19 194 GLY B C 1
ATOM 4268 O O . GLY B 1 194 ? -5.371 5.277 11.781 1 92.19 194 GLY B O 1
ATOM 4269 N N . ALA B 1 195 ? -3.473 5.027 12.781 1 88.25 195 ALA B N 1
ATOM 4270 C CA . ALA B 1 195 ? -4.113 4.727 14.062 1 88.25 195 ALA B CA 1
ATOM 4271 C C . ALA B 1 195 ? -4.742 5.98 14.664 1 88.25 195 ALA B C 1
ATOM 4273 O O . ALA B 1 195 ? -4.184 7.074 14.57 1 88.25 195 ALA B O 1
ATOM 4274 N N . ALA B 1 196 ? -5.852 5.723 15.336 1 89.94 196 ALA B N 1
ATOM 4275 C CA . ALA B 1 196 ? -6.523 6.836 16 1 89.94 196 ALA B CA 1
ATOM 4276 C C . ALA B 1 196 ? -5.715 7.324 17.203 1 89.94 196 ALA B C 1
ATOM 4278 O O . ALA B 1 196 ? -5.137 6.52 17.938 1 89.94 196 ALA B O 1
ATOM 4279 N N . ILE B 1 197 ? -5.715 8.602 17.312 1 91.25 197 ILE B N 1
ATOM 4280 C CA . ILE B 1 197 ? -4.996 9.211 18.422 1 91.25 197 ILE B CA 1
ATOM 4281 C C . ILE B 1 197 ? -5.973 9.547 19.547 1 91.25 197 ILE B C 1
ATOM 4283 O O . ILE B 1 197 ? -7.035 10.125 19.312 1 91.25 197 ILE B O 1
ATOM 4287 N N . TYR B 1 198 ? -5.613 9.148 20.719 1 87.06 198 TYR B N 1
ATOM 4288 C CA . TYR B 1 198 ? -6.328 9.492 21.938 1 87.06 198 TYR B CA 1
ATOM 4289 C C . TYR B 1 198 ? -5.355 9.805 23.078 1 87.06 198 TYR B C 1
ATOM 4291 O O . TYR B 1 198 ? -4.266 9.227 23.141 1 87.06 198 TYR B O 1
ATOM 4299 N N . PRO B 1 199 ? -5.746 10.703 24.016 1 89 199 PRO B N 1
ATOM 4300 C CA . PRO B 1 199 ? -6.984 11.484 24.047 1 89 199 PRO B CA 1
ATOM 4301 C C . PRO B 1 199 ? -6.941 12.695 23.125 1 89 199 PRO B C 1
ATOM 4303 O O . PRO B 1 199 ? -5.906 12.969 22.5 1 89 199 PRO B O 1
ATOM 4306 N N . ILE B 1 200 ? -8.055 13.281 22.953 1 92.94 200 ILE B N 1
ATOM 4307 C CA . ILE B 1 200 ? -8.188 14.555 22.266 1 92.94 200 ILE B CA 1
ATOM 4308 C C . ILE B 1 200 ? -8.133 15.695 23.281 1 92.94 200 ILE B C 1
ATOM 4310 O O . ILE B 1 200 ? -8.734 15.617 24.344 1 92.94 200 ILE B O 1
ATOM 4314 N N . SER B 1 201 ? -7.434 16.781 22.906 1 92.44 201 SER B N 1
ATOM 4315 C CA . SER B 1 201 ? -7.309 17.922 23.812 1 92.44 201 SER B CA 1
ATOM 4316 C C . SER B 1 201 ? -8.664 18.594 24.062 1 92.44 201 SER B C 1
ATOM 4318 O O . SER B 1 201 ? -9.461 18.734 23.125 1 92.44 201 SER B O 1
ATOM 4320 N N . ILE B 1 202 ? -8.836 18.938 25.297 1 87.06 202 ILE B N 1
ATOM 4321 C CA . ILE B 1 202 ? -10.023 19.703 25.672 1 87.06 202 ILE B CA 1
ATOM 4322 C C . ILE B 1 202 ? -9.688 21.188 25.719 1 87.06 202 ILE B C 1
ATOM 4324 O O . ILE B 1 202 ? -8.711 21.594 26.344 1 87.06 202 ILE B O 1
ATOM 4328 N N . PRO B 1 203 ? -10.57 21.922 24.984 1 87 203 PRO B N 1
ATOM 4329 C CA . PRO B 1 203 ? -10.297 23.359 25 1 87 203 PRO B CA 1
ATOM 4330 C C . PRO B 1 203 ? -10.211 23.922 26.422 1 87 203 PRO B C 1
ATOM 4332 O O . PRO B 1 203 ? -11.078 23.656 27.25 1 87 203 PRO B O 1
ATOM 4335 N N . GLY B 1 204 ? -9.203 24.688 26.672 1 82.5 204 GLY B N 1
ATOM 4336 C CA . GLY B 1 204 ? -9.016 25.297 27.969 1 82.5 204 GLY B CA 1
ATOM 4337 C C . GLY B 1 204 ? -8.414 24.359 29 1 82.5 204 GLY B C 1
ATOM 4338 O O . GLY B 1 204 ? -8.055 24.766 30.094 1 82.5 204 GLY B O 1
ATOM 4339 N N . GLY B 1 205 ? -8.352 23.125 28.641 1 82.62 205 GLY B N 1
ATOM 4340 C CA . GLY B 1 205 ? -7.781 22.125 29.547 1 82.62 205 GLY B CA 1
ATOM 4341 C C . GLY B 1 205 ? -6.32 21.828 29.266 1 82.62 205 GLY B C 1
ATOM 4342 O O . GLY B 1 205 ? -5.664 22.578 28.531 1 82.62 205 GLY B O 1
ATOM 4343 N N . LEU B 1 206 ? -5.848 20.875 30.031 1 79.19 206 LEU B N 1
ATOM 4344 C CA . LEU B 1 206 ? -4.48 20.438 29.766 1 79.19 206 LEU B CA 1
ATOM 4345 C C . LEU B 1 206 ? -4.355 19.875 28.359 1 79.19 206 LEU B C 1
ATOM 4347 O O . LEU B 1 206 ? -5.113 18.984 27.969 1 79.19 206 LEU B O 1
ATOM 4351 N N . PRO B 1 207 ? -3.43 20.469 27.656 1 88 207 PRO B N 1
ATOM 4352 C CA . PRO B 1 207 ? -3.314 20.016 26.266 1 88 207 PRO B CA 1
ATOM 4353 C C . PRO B 1 207 ? -2.676 18.641 26.141 1 88 207 PRO B C 1
ATOM 4355 O O . PRO B 1 207 ? -1.769 18.297 26.906 1 88 207 PRO B O 1
ATOM 4358 N N . TYR B 1 208 ? -3.234 17.844 25.281 1 90.81 208 TYR B N 1
ATOM 4359 C CA . TYR B 1 208 ? -2.562 16.641 24.812 1 90.81 208 TYR B CA 1
ATOM 4360 C C . TYR B 1 208 ? -1.844 16.906 23.484 1 90.81 208 TYR B C 1
ATOM 4362 O O . TYR B 1 208 ? -2.445 17.406 22.531 1 90.81 208 TYR B O 1
ATOM 4370 N N . VAL B 1 209 ? -0.522 16.562 23.469 1 94.44 209 VAL B N 1
ATOM 4371 C CA . VAL B 1 209 ? 0.253 16.875 22.281 1 94.44 209 VAL B CA 1
ATOM 4372 C C . VAL B 1 209 ? 0.96 15.609 21.781 1 94.44 209 VAL B C 1
ATOM 4374 O O . VAL B 1 209 ? 1.229 14.695 22.547 1 94.44 209 VAL B O 1
ATOM 4377 N N . ILE B 1 210 ? 1.156 15.586 20.469 1 94.44 210 ILE B N 1
ATOM 4378 C CA . ILE B 1 210 ? 2.096 14.633 19.906 1 94.44 210 ILE B CA 1
ATOM 4379 C C . ILE B 1 210 ? 3.307 15.367 19.344 1 94.44 210 ILE B C 1
ATOM 4381 O O . ILE B 1 210 ? 3.18 16.484 18.844 1 94.44 210 ILE B O 1
ATOM 4385 N N . THR B 1 211 ? 4.426 14.711 19.484 1 96.5 211 THR B N 1
ATOM 4386 C CA . THR B 1 211 ? 5.656 15.297 18.953 1 96.5 211 THR B CA 1
ATOM 4387 C C . THR B 1 211 ? 6.031 14.648 17.625 1 96.5 211 THR B C 1
ATOM 4389 O O . THR B 1 211 ? 6.121 13.422 17.516 1 96.5 211 THR B O 1
ATOM 4392 N N . ILE B 1 212 ? 6.199 15.508 16.594 1 98 212 ILE B N 1
ATOM 4393 C CA . ILE B 1 212 ? 6.625 15.07 15.273 1 98 212 ILE B CA 1
ATOM 4394 C C . ILE B 1 212 ? 8 15.648 14.953 1 98 212 ILE B C 1
ATOM 4396 O O . ILE B 1 212 ? 8.234 16.844 15.133 1 98 212 ILE B O 1
ATOM 4400 N N . TYR B 1 213 ? 8.859 14.82 14.586 1 98.19 213 TYR B N 1
ATOM 4401 C CA . TYR B 1 213 ? 10.18 15.25 14.125 1 98.19 213 TYR B CA 1
ATOM 4402 C C . TYR B 1 213 ? 10.547 14.578 12.812 1 98.19 213 TYR B C 1
ATOM 4404 O O . TYR B 1 213 ? 10.609 13.344 12.734 1 98.19 213 TYR B O 1
ATOM 4412 N N . ILE B 1 214 ? 10.672 15.383 11.742 1 98.44 214 ILE B N 1
ATOM 4413 C CA . ILE B 1 214 ? 11.18 14.898 10.461 1 98.44 214 ILE B CA 1
ATOM 4414 C C . ILE B 1 214 ? 12.609 15.406 10.25 1 98.44 214 ILE B C 1
ATOM 4416 O O . ILE B 1 214 ? 12.875 16.594 10.391 1 98.44 214 ILE B O 1
ATOM 4420 N N . PHE B 1 215 ? 13.492 14.508 9.93 1 96.88 215 PHE B N 1
ATOM 4421 C CA . PHE B 1 215 ? 14.875 14.953 9.812 1 96.88 215 PHE B CA 1
ATOM 4422 C C . PHE B 1 215 ? 15.617 14.141 8.758 1 96.88 215 PHE B C 1
ATOM 4424 O O . PHE B 1 215 ? 15.281 12.977 8.516 1 96.88 215 PHE B O 1
ATOM 4431 N N . LYS B 1 216 ? 16.625 14.797 8.281 1 96.31 216 LYS B N 1
ATOM 4432 C CA . LYS B 1 216 ? 17.5 14.18 7.293 1 96.31 216 LYS B CA 1
ATOM 4433 C C . LYS B 1 216 ? 18.625 13.406 7.969 1 96.31 216 LYS B C 1
ATOM 4435 O O . LYS B 1 216 ? 19.344 13.945 8.82 1 96.31 216 LYS B O 1
ATOM 4440 N N . ASP B 1 217 ? 18.75 12.156 7.621 1 94.56 217 ASP B N 1
ATOM 4441 C CA . ASP B 1 217 ? 19.891 11.375 8.055 1 94.56 217 ASP B CA 1
ATOM 4442 C C . ASP B 1 217 ? 21.109 11.656 7.188 1 94.56 217 ASP B C 1
ATOM 4444 O O . ASP B 1 217 ? 21.141 11.312 6.004 1 94.56 217 ASP B O 1
ATOM 4448 N N . PRO B 1 218 ? 22.125 12.227 7.723 1 90.31 218 PRO B N 1
ATOM 4449 C CA . PRO B 1 218 ? 23.266 12.633 6.902 1 90.31 218 PRO B CA 1
ATOM 4450 C C . PRO B 1 218 ? 24.031 11.438 6.32 1 90.31 218 PRO B C 1
ATOM 4452 O O . PRO B 1 218 ? 24.766 11.586 5.348 1 90.31 218 PRO B O 1
ATOM 4455 N N . CYS B 1 219 ? 23.906 10.289 6.875 1 92.12 219 CYS B N 1
ATOM 4456 C CA . CYS B 1 219 ? 24.609 9.117 6.398 1 92.12 219 CYS B CA 1
ATOM 4457 C C . CYS B 1 219 ? 23.891 8.477 5.219 1 92.12 219 CYS B C 1
ATOM 4459 O O . CYS B 1 219 ? 24.516 8.172 4.199 1 92.12 219 CYS B O 1
ATOM 4461 N N . THR B 1 220 ? 22.594 8.352 5.301 1 94 220 THR B N 1
ATOM 4462 C CA . THR B 1 220 ? 21.844 7.613 4.289 1 94 220 THR B CA 1
ATOM 4463 C C . THR B 1 220 ? 21.094 8.57 3.369 1 94 220 THR B C 1
ATOM 4465 O O . THR B 1 220 ? 20.594 8.164 2.314 1 94 220 THR B O 1
ATOM 4468 N N . ASN B 1 221 ? 20.938 9.789 3.783 1 95.06 221 ASN B N 1
ATOM 4469 C CA . ASN B 1 221 ? 20.188 10.828 3.09 1 95.06 221 ASN B CA 1
ATOM 4470 C C . ASN B 1 221 ? 18.688 10.531 3.09 1 95.06 221 ASN B C 1
ATOM 4472 O O . ASN B 1 221 ? 17.938 11.094 2.281 1 95.06 221 ASN B O 1
ATOM 4476 N N . ASN B 1 222 ? 18.266 9.594 3.92 1 97.12 222 ASN B N 1
ATOM 4477 C CA . ASN B 1 222 ? 16.844 9.344 4.109 1 97.12 222 ASN B CA 1
ATOM 4478 C C . ASN B 1 222 ? 16.188 10.461 4.91 1 97.12 222 ASN B C 1
ATOM 4480 O O . ASN B 1 222 ? 16.812 11.047 5.805 1 97.12 222 ASN B O 1
ATOM 4484 N N . TRP B 1 223 ? 14.945 10.805 4.547 1 98.19 223 TRP B N 1
ATOM 4485 C CA . TRP B 1 223 ? 14.125 11.641 5.418 1 98.19 223 TRP B CA 1
ATOM 4486 C C . TRP B 1 223 ? 13.375 10.797 6.441 1 98.19 223 TRP B C 1
ATOM 4488 O O . TRP B 1 223 ? 12.406 10.109 6.102 1 98.19 223 TRP B O 1
ATOM 4498 N N . TRP B 1 224 ? 13.758 10.875 7.664 1 98.19 224 TRP B N 1
ATOM 4499 C CA . TRP B 1 224 ? 13.164 10.055 8.719 1 98.19 224 TRP B CA 1
ATOM 4500 C C . TRP B 1 224 ? 12 10.781 9.391 1 98.19 224 TRP B C 1
ATOM 4502 O O . TRP B 1 224 ? 12.031 12.008 9.531 1 98.19 224 TRP B O 1
ATOM 4512 N N . MET B 1 225 ? 10.984 10.047 9.758 1 98.38 225 MET B N 1
ATOM 4513 C CA . MET B 1 225 ? 9.891 10.539 10.594 1 98.38 225 MET B CA 1
ATOM 4514 C C . MET B 1 225 ? 9.93 9.906 11.977 1 98.38 225 MET B C 1
ATOM 4516 O O . MET B 1 225 ? 9.859 8.68 12.109 1 98.38 225 MET B O 1
ATOM 4520 N N . GLN B 1 226 ? 10.086 10.719 12.961 1 96.94 226 GLN B N 1
ATOM 4521 C CA . GLN B 1 226 ? 10.133 10.297 14.359 1 96.94 226 GLN B CA 1
ATOM 4522 C C . GLN B 1 226 ? 8.883 10.742 15.117 1 96.94 226 GLN B C 1
ATOM 4524 O O . GLN B 1 226 ? 8.422 11.875 14.938 1 96.94 226 GLN B O 1
ATOM 4529 N N . TYR B 1 227 ? 8.312 9.836 15.797 1 95 227 TYR B N 1
ATOM 4530 C CA . TYR B 1 227 ? 7.172 10.086 16.672 1 95 227 TYR B CA 1
ATOM 4531 C C . TYR B 1 227 ? 7.617 10.156 18.141 1 95 227 TYR B C 1
ATOM 4533 O O . TYR B 1 227 ? 8.273 9.242 18.625 1 95 227 TYR B O 1
ATOM 4541 N N . GLY B 1 228 ? 7.137 11.188 18.766 1 92.12 228 GLY B N 1
ATOM 4542 C CA . GLY B 1 228 ? 7.652 11.383 20.125 1 92.12 228 GLY B CA 1
ATOM 4543 C C . GLY B 1 228 ? 9.109 11.805 20.141 1 92.12 228 GLY B C 1
ATOM 4544 O O . GLY B 1 228 ? 9.602 12.422 19.203 1 92.12 228 GLY B O 1
ATOM 4545 N N . GLU B 1 229 ? 9.742 11.5 21.219 1 91.06 229 GLU B N 1
ATOM 4546 C CA . GLU B 1 229 ? 11.102 12.008 21.375 1 91.06 229 GLU B CA 1
ATOM 4547 C C . GLU B 1 229 ? 12.133 11.016 20.844 1 91.06 229 GLU B C 1
ATOM 4549 O O . GLU B 1 229 ? 13.281 11.383 20.594 1 91.06 229 GLU B O 1
ATOM 4554 N N . LYS B 1 230 ? 11.664 9.844 20.562 1 90.56 230 LYS B N 1
ATOM 4555 C CA . LYS B 1 230 ? 12.734 8.883 20.297 1 90.56 230 LYS B CA 1
ATOM 4556 C C . LYS B 1 230 ? 12.281 7.824 19.297 1 90.56 230 LYS B C 1
ATOM 4558 O O . LYS B 1 230 ? 13.102 7.051 18.797 1 90.56 230 LYS B O 1
ATOM 4563 N N . THR B 1 231 ? 11.109 7.734 18.969 1 92.19 231 THR B N 1
ATOM 4564 C CA . THR B 1 231 ? 10.609 6.59 18.219 1 92.19 231 THR B CA 1
ATOM 4565 C C . THR B 1 231 ? 10.617 6.875 16.719 1 92.19 231 THR B C 1
ATOM 4567 O O . THR B 1 231 ? 9.727 7.551 16.219 1 92.19 231 THR B O 1
ATOM 4570 N N . ASN B 1 232 ? 11.594 6.242 16.062 1 96 232 ASN B N 1
ATOM 4571 C CA . ASN B 1 232 ? 11.594 6.312 14.609 1 96 232 ASN B CA 1
ATOM 4572 C C . ASN B 1 232 ? 10.547 5.383 14.008 1 96 232 ASN B C 1
ATOM 4574 O O . ASN B 1 232 ? 10.562 4.176 14.25 1 96 232 ASN B O 1
ATOM 4578 N N . ILE B 1 233 ? 9.648 5.953 13.219 1 95.94 233 ILE B N 1
ATOM 4579 C CA . ILE B 1 233 ? 8.57 5.184 12.602 1 95.94 233 ILE B CA 1
ATOM 4580 C C . ILE B 1 233 ? 9.047 4.602 11.273 1 95.94 233 ILE B C 1
ATOM 4582 O O . ILE B 1 233 ? 8.766 3.441 10.961 1 95.94 233 ILE B O 1
ATOM 4586 N N . GLY B 1 234 ? 9.703 5.41 10.445 1 98.06 234 GLY B N 1
ATOM 4587 C CA . GLY B 1 234 ? 10.172 5.059 9.117 1 98.06 234 GLY B CA 1
ATOM 4588 C C . GLY B 1 234 ? 10.781 6.23 8.367 1 98.06 234 GLY B C 1
ATOM 4589 O O . GLY B 1 234 ? 11.117 7.25 8.969 1 98.06 234 GLY B O 1
ATOM 4590 N N . TYR B 1 235 ? 11.016 5.996 7.082 1 98.44 235 TYR B N 1
ATOM 4591 C CA . TYR B 1 235 ? 11.68 7.047 6.324 1 98.44 235 TYR B CA 1
ATOM 4592 C C . TYR B 1 235 ? 11.234 7.043 4.867 1 98.44 235 TYR B C 1
ATOM 4594 O O . TYR B 1 235 ? 10.664 6.059 4.391 1 98.44 235 TYR B O 1
ATOM 4602 N N . TRP B 1 236 ? 11.398 8.172 4.223 1 98 236 TRP B N 1
ATOM 4603 C CA . TRP B 1 236 ? 11.344 8.289 2.77 1 98 236 TRP B CA 1
ATOM 4604 C C . TRP B 1 236 ? 12.742 8.227 2.168 1 98 236 TRP B C 1
ATOM 4606 O O . TRP B 1 236 ? 13.609 9.039 2.51 1 98 236 TRP B O 1
ATOM 4616 N N . PRO B 1 237 ? 12.961 7.285 1.22 1 96.5 237 PRO B N 1
ATOM 4617 C CA . PRO B 1 237 ? 14.266 7.254 0.558 1 96.5 237 PRO B CA 1
ATOM 4618 C C . PRO B 1 237 ? 14.523 8.484 -0.31 1 96.5 237 PRO B C 1
ATOM 4620 O O . PRO B 1 237 ? 13.586 9.023 -0.907 1 96.5 237 PRO B O 1
ATOM 4623 N N . PRO B 1 238 ? 15.805 8.867 -0.406 1 94.25 238 PRO B N 1
ATOM 4624 C CA . PRO B 1 238 ? 16.094 10.078 -1.185 1 94.25 238 PRO B CA 1
ATOM 4625 C C . PRO B 1 238 ? 15.789 9.906 -2.67 1 94.25 238 PRO B C 1
ATOM 4627 O O . PRO B 1 238 ? 15.531 10.891 -3.369 1 94.25 238 PRO B O 1
ATOM 4630 N N . GLU B 1 239 ? 15.719 8.703 -3.197 1 93.5 239 GLU B N 1
ATOM 4631 C CA . GLU B 1 239 ? 15.516 8.406 -4.613 1 93.5 239 GLU B CA 1
ATOM 4632 C C . GLU B 1 239 ? 14.109 8.805 -5.066 1 93.5 239 GLU B C 1
ATOM 4634 O O . GLU B 1 239 ? 13.844 8.883 -6.266 1 93.5 239 GLU B O 1
ATOM 4639 N N . LEU B 1 240 ? 13.234 9.016 -4.09 1 94.38 240 LEU B N 1
ATOM 4640 C CA . LEU B 1 240 ? 11.875 9.445 -4.414 1 94.38 240 LEU B CA 1
ATOM 4641 C C . LEU B 1 240 ? 11.875 10.859 -4.977 1 94.38 240 LEU B C 1
ATOM 4643 O O . LEU B 1 240 ? 10.891 11.289 -5.59 1 94.38 240 LEU B O 1
ATOM 4647 N N . PHE B 1 241 ? 13.008 11.562 -4.727 1 94.31 241 PHE B N 1
ATOM 4648 C CA . PHE B 1 241 ? 12.953 13.008 -4.906 1 94.31 241 PHE B CA 1
ATOM 4649 C C . PHE B 1 241 ? 14.062 13.484 -5.84 1 94.31 241 PHE B C 1
ATOM 4651 O O . PHE B 1 241 ? 15.008 12.742 -6.121 1 94.31 241 PHE B O 1
ATOM 4658 N N . GLU B 1 242 ? 13.852 14.68 -6.344 1 90 242 GLU B N 1
ATOM 4659 C CA . GLU B 1 242 ? 14.859 15.336 -7.168 1 90 242 GLU B CA 1
ATOM 4660 C C . GLU B 1 242 ? 15.422 16.578 -6.477 1 90 242 GLU B C 1
ATOM 4662 O O . GLU B 1 242 ? 16.625 16.812 -6.504 1 90 242 GLU B O 1
ATOM 4667 N N . THR B 1 243 ? 14.57 17.297 -5.824 1 85.75 243 THR B N 1
ATOM 4668 C CA . THR B 1 243 ? 15 18.609 -5.336 1 85.75 243 THR B CA 1
ATOM 4669 C C . THR B 1 243 ? 15.172 18.594 -3.82 1 85.75 243 THR B C 1
ATOM 4671 O O . THR B 1 243 ? 16.062 19.25 -3.285 1 85.75 243 THR B O 1
ATOM 4674 N N . ILE B 1 244 ? 14.352 17.906 -3.086 1 88.38 244 ILE B N 1
ATOM 4675 C CA . ILE B 1 244 ? 14.469 17.844 -1.633 1 88.38 244 ILE B CA 1
ATOM 4676 C C . ILE B 1 244 ? 15.445 16.75 -1.23 1 88.38 244 ILE B C 1
ATOM 4678 O O . ILE B 1 244 ? 15.484 16.328 -0.071 1 88.38 244 ILE B O 1
ATOM 4682 N N . LEU B 1 245 ? 16.281 16.25 -2.133 1 83.94 245 LEU B N 1
ATOM 4683 C CA . LEU B 1 245 ? 17.25 15.188 -1.992 1 83.94 245 LEU B CA 1
ATOM 4684 C C . LEU B 1 245 ? 18.281 15.523 -0.916 1 83.94 245 LEU B C 1
ATOM 4686 O O . LEU B 1 245 ? 18.656 14.656 -0.123 1 83.94 245 LEU B O 1
ATOM 4690 N N . TYR B 1 246 ? 18.688 16.844 -0.849 1 83.38 246 TYR B N 1
ATOM 4691 C CA . TYR B 1 246 ? 19.766 17.156 0.076 1 83.38 246 TYR B CA 1
ATOM 4692 C C . TYR B 1 246 ? 19.266 17.969 1.253 1 83.38 246 TYR B C 1
ATOM 4694 O O . TYR B 1 246 ? 19.766 17.844 2.375 1 83.38 246 TYR B O 1
ATOM 4702 N N . ASN B 1 247 ? 18.375 18.797 1.011 1 91.69 247 ASN B N 1
ATOM 4703 C CA . ASN B 1 247 ? 17.797 19.656 2.037 1 91.69 247 ASN B CA 1
ATOM 4704 C C . ASN B 1 247 ? 16.453 20.219 1.604 1 91.69 247 ASN B C 1
ATOM 4706 O O . ASN B 1 247 ? 16.109 20.188 0.422 1 91.69 247 ASN B O 1
ATOM 4710 N N . ALA B 1 248 ? 15.742 20.625 2.613 1 95.06 248 ALA B N 1
ATOM 4711 C CA . ALA B 1 248 ? 14.523 21.375 2.328 1 95.06 248 ALA B CA 1
ATOM 4712 C C . ALA B 1 248 ? 14.812 22.875 2.275 1 95.06 248 ALA B C 1
ATOM 4714 O O . ALA B 1 248 ? 15.797 23.344 2.85 1 95.06 248 ALA B O 1
ATOM 4715 N N . GLN B 1 249 ? 13.93 23.578 1.536 1 93.06 249 GLN B N 1
ATOM 4716 C CA . GLN B 1 249 ? 14.07 25.031 1.422 1 93.06 249 GLN B CA 1
ATOM 4717 C C . GLN B 1 249 ? 13.094 25.75 2.346 1 93.06 249 GLN B C 1
ATOM 4719 O O . GLN B 1 249 ? 13.234 26.953 2.588 1 93.06 249 GLN B O 1
ATOM 4724 N N . SER B 1 250 ? 12.195 25.031 2.848 1 93.25 250 SER B N 1
ATOM 4725 C CA . SER B 1 250 ? 11.195 25.594 3.75 1 93.25 250 SER B CA 1
ATOM 4726 C C . SER B 1 250 ? 10.719 24.562 4.762 1 93.25 250 SER B C 1
ATOM 4728 O O . SER B 1 250 ? 10.711 23.359 4.48 1 93.25 250 SER B O 1
ATOM 4730 N N . VAL B 1 251 ? 10.422 25 5.961 1 96.31 251 VAL B N 1
ATOM 4731 C CA . VAL B 1 251 ? 9.711 24.219 6.969 1 96.31 251 VAL B CA 1
ATOM 4732 C C . VAL B 1 251 ? 8.391 24.906 7.309 1 96.31 251 VAL B C 1
ATOM 4734 O O . VAL B 1 251 ? 8.344 26.109 7.523 1 96.31 251 VAL B O 1
ATOM 4737 N N . GLU B 1 252 ? 7.355 24.109 7.277 1 96.56 252 GLU B N 1
ATOM 4738 C CA . GLU B 1 252 ? 6.02 24.641 7.559 1 96.56 252 GLU B CA 1
ATOM 4739 C C . GLU B 1 252 ? 5.383 23.906 8.742 1 96.56 252 GLU B C 1
ATOM 4741 O O . GLU B 1 252 ? 5.531 22.703 8.883 1 96.56 252 GLU B O 1
ATOM 4746 N N . TRP B 1 253 ? 4.707 24.719 9.578 1 98.19 253 TRP B N 1
ATOM 4747 C CA . TRP B 1 253 ? 3.873 24.203 10.664 1 98.19 253 TRP B CA 1
ATOM 4748 C C . TRP B 1 253 ? 2.459 24.766 10.57 1 98.19 253 TRP B C 1
ATOM 4750 O O . TRP B 1 253 ? 2.275 25.969 10.375 1 98.19 253 TRP B O 1
ATOM 4760 N N . GLY B 1 254 ? 1.471 23.906 10.688 1 98.31 254 GLY B N 1
ATOM 4761 C CA . GLY B 1 254 ? 0.131 24.469 10.742 1 98.31 254 GLY B CA 1
ATOM 4762 C C . GLY B 1 254 ? -0.934 23.531 10.219 1 98.31 254 GLY B C 1
ATOM 4763 O O . GLY B 1 254 ? -0.746 22.312 10.211 1 98.31 254 GLY B O 1
ATOM 4764 N N . GLY B 1 255 ? -2.109 24.109 9.953 1 98.31 255 GLY B N 1
ATOM 4765 C CA . GLY B 1 255 ? -3.254 23.328 9.508 1 98.31 255 GLY B CA 1
ATOM 4766 C C . GLY B 1 255 ? -3.553 23.5 8.031 1 98.31 255 GLY B C 1
ATOM 4767 O O . GLY B 1 255 ? -3.17 24.516 7.43 1 98.31 255 GLY B O 1
ATOM 4768 N N . GLU B 1 256 ? -4.207 22.5 7.523 1 96.88 256 GLU B N 1
ATOM 4769 C CA . GLU B 1 256 ? -4.684 22.5 6.141 1 96.88 256 GLU B CA 1
ATOM 4770 C C . GLU B 1 256 ? -6.07 21.859 6.039 1 96.88 256 GLU B C 1
ATOM 4772 O O . GLU B 1 256 ? -6.344 20.844 6.688 1 96.88 256 GLU B O 1
ATOM 4777 N N . VAL B 1 257 ? -6.934 22.5 5.281 1 97.75 257 VAL B N 1
ATOM 4778 C CA . VAL B 1 257 ? -8.25 21.953 4.965 1 97.75 257 VAL B CA 1
ATOM 4779 C C . VAL B 1 257 ? -8.383 21.766 3.455 1 97.75 257 VAL B C 1
ATOM 4781 O O . VAL B 1 257 ? -8.031 22.672 2.682 1 97.75 257 VAL B O 1
ATOM 4784 N N . TYR B 1 258 ? -8.812 20.625 3.098 1 96.31 258 TYR B N 1
ATOM 4785 C CA . TYR B 1 258 ? -9.219 20.422 1.712 1 96.31 258 TYR B CA 1
ATOM 4786 C C . TYR B 1 258 ? -10.734 20.344 1.59 1 96.31 258 TYR B C 1
ATOM 4788 O O . TYR B 1 258 ? -11.391 19.625 2.34 1 96.31 258 TYR B O 1
ATOM 4796 N N . SER B 1 259 ? -11.266 21.047 0.653 1 96.31 259 SER B N 1
ATOM 4797 C CA . SER B 1 259 ? -12.664 21.016 0.259 1 96.31 259 SER B CA 1
ATOM 4798 C C . SER B 1 259 ? -12.875 21.641 -1.115 1 96.31 259 SER B C 1
ATOM 4800 O O . SER B 1 259 ? -12.281 22.672 -1.426 1 96.31 259 SER B O 1
ATOM 4802 N N . ALA B 1 260 ? -13.766 21.016 -1.856 1 92.19 260 ALA B N 1
ATOM 4803 C CA . ALA B 1 260 ? -14.117 21.609 -3.143 1 92.19 260 ALA B CA 1
ATOM 4804 C C . ALA B 1 260 ? -14.82 22.953 -2.951 1 92.19 260 ALA B C 1
ATOM 4806 O O . ALA B 1 260 ? -14.953 23.734 -3.898 1 92.19 260 ALA B O 1
ATOM 4807 N N . ARG B 1 261 ? -15.164 23.297 -1.716 1 95.19 261 ARG B N 1
ATOM 4808 C CA . ARG B 1 261 ? -15.922 24.516 -1.433 1 95.19 261 ARG B CA 1
ATOM 4809 C C . ARG B 1 261 ? -15.023 25.578 -0.804 1 95.19 261 ARG B C 1
ATOM 4811 O O . ARG B 1 261 ? -15.508 26.609 -0.349 1 95.19 261 ARG B O 1
ATOM 4818 N N . VAL B 1 262 ? -13.805 25.281 -0.757 1 93.88 262 VAL B N 1
ATOM 4819 C CA . VAL B 1 262 ? -12.859 26.328 -0.379 1 93.88 262 VAL B CA 1
ATOM 4820 C C . VAL B 1 262 ? -12.938 27.484 -1.37 1 93.88 262 VAL B C 1
ATOM 4822 O O . VAL B 1 262 ? -13.086 27.266 -2.576 1 93.88 262 VAL B O 1
ATOM 4825 N N . ALA B 1 263 ? -12.938 28.703 -0.899 1 90.25 263 ALA B N 1
ATOM 4826 C CA . ALA B 1 263 ? -13.008 29.938 -1.674 1 90.25 263 ALA B CA 1
ATOM 4827 C C . ALA B 1 263 ? -14.352 30.047 -2.393 1 90.25 263 ALA B C 1
ATOM 4829 O O . ALA B 1 263 ? -14.461 30.766 -3.393 1 90.25 263 ALA B O 1
ATOM 4830 N N . GLN B 1 264 ? -15.32 29.297 -1.959 1 92.56 264 GLN B N 1
ATOM 4831 C CA . GLN B 1 264 ? -16.672 29.375 -2.521 1 92.56 264 GLN B CA 1
ATOM 4832 C C . GLN B 1 264 ? -17.688 29.766 -1.459 1 92.56 264 GLN B C 1
ATOM 4834 O O . GLN B 1 264 ? -17.422 29.641 -0.261 1 92.56 264 GLN B O 1
ATOM 4839 N N . THR B 1 265 ? -18.828 30.344 -1.935 1 95.19 265 THR B N 1
ATOM 4840 C CA . THR B 1 265 ? -19.984 30.609 -1.087 1 95.19 265 THR B CA 1
ATOM 4841 C C . THR B 1 265 ? -21.156 29.703 -1.478 1 95.19 265 THR B C 1
ATOM 4843 O O . THR B 1 265 ? -21.578 29.703 -2.635 1 95.19 265 THR B O 1
ATOM 4846 N N . PRO B 1 266 ? -21.734 28.891 -0.659 1 97.19 266 PRO B N 1
ATOM 4847 C CA . PRO B 1 266 ? -21.312 28.797 0.739 1 97.19 266 PRO B CA 1
ATOM 4848 C C . PRO B 1 266 ? -19.984 28.062 0.897 1 97.19 266 PRO B C 1
ATOM 4850 O O . PRO B 1 266 ? -19.688 27.141 0.134 1 97.19 266 PRO B O 1
ATOM 4853 N N . HIS B 1 267 ? -19.234 28.469 1.857 1 98 267 HIS B N 1
ATOM 4854 C CA . HIS B 1 267 ? -17.984 27.812 2.205 1 98 267 HIS B CA 1
ATOM 4855 C C . HIS B 1 267 ? -18.234 26.516 2.961 1 98 267 HIS B C 1
ATOM 4857 O O . HIS B 1 267 ? -19.312 26.312 3.529 1 98 267 HIS B O 1
ATOM 4863 N N . THR B 1 268 ? -17.266 25.625 3.037 1 98.62 268 THR B N 1
ATOM 4864 C CA . THR B 1 268 ? -17.359 24.391 3.822 1 98.62 268 THR B CA 1
ATOM 4865 C C . THR B 1 268 ? -17.391 24.719 5.316 1 98.62 268 THR B C 1
ATOM 4867 O O . THR B 1 268 ? -16.797 25.688 5.758 1 98.62 268 THR B O 1
ATOM 4870 N N . ALA B 1 269 ? -18.062 23.875 6.078 1 98.81 269 ALA B N 1
ATOM 4871 C CA . ALA B 1 269 ? -18.047 23.969 7.535 1 98.81 269 ALA B CA 1
ATOM 4872 C C . ALA B 1 269 ? -16.938 23.109 8.133 1 98.81 269 ALA B C 1
ATOM 4874 O O . ALA B 1 269 ? -16.812 23 9.352 1 98.81 269 ALA B O 1
ATOM 4875 N N . THR B 1 270 ? -16.109 22.453 7.234 1 98.88 270 THR B N 1
ATOM 4876 C CA . THR B 1 270 ? -14.961 21.719 7.719 1 98.88 270 THR B CA 1
ATOM 4877 C C . THR B 1 270 ? -14.023 22.625 8.508 1 98.88 270 THR B C 1
ATOM 4879 O O . THR B 1 270 ? -13.57 23.656 7.996 1 98.88 270 THR B O 1
ATOM 4882 N N . GLN B 1 271 ? -13.766 22.188 9.734 1 98.88 271 GLN B N 1
ATOM 4883 C CA . GLN B 1 271 ? -12.984 23 10.656 1 98.88 271 GLN B CA 1
ATOM 4884 C C . GLN B 1 271 ? -11.492 22.75 10.492 1 98.88 271 GLN B C 1
ATOM 4886 O O . GLN B 1 271 ? -11.086 21.703 9.977 1 98.88 271 GLN B O 1
ATOM 4891 N N . MET B 1 272 ? -10.758 23.75 10.875 1 98.81 272 MET B N 1
ATOM 4892 C CA . MET B 1 272 ? -9.32 23.594 11.047 1 98.81 272 MET B CA 1
ATOM 4893 C C . MET B 1 272 ? -8.945 23.625 12.523 1 98.81 272 MET B C 1
ATOM 4895 O O . MET B 1 272 ? -9.516 24.406 13.297 1 98.81 272 MET B O 1
ATOM 4899 N N . GLY B 1 273 ? -7.965 22.797 12.883 1 98.5 273 GLY B N 1
ATOM 4900 C CA . GLY B 1 273 ? -7.641 22.719 14.297 1 98.5 273 GLY B CA 1
ATOM 4901 C C . GLY B 1 273 ? -8.789 22.203 15.141 1 98.5 273 GLY B C 1
ATOM 4902 O O . GLY B 1 273 ? -9.328 21.125 14.875 1 98.5 273 GLY B O 1
ATOM 4903 N N . ASN B 1 274 ? -9.172 22.891 16.141 1 98 274 ASN B N 1
ATOM 4904 C CA . ASN B 1 274 ? -10.312 22.484 16.969 1 98 274 ASN B CA 1
ATOM 4905 C C . ASN B 1 274 ? -11.555 23.297 16.641 1 98 274 ASN B C 1
ATOM 4907 O O . ASN B 1 274 ? -12.508 23.328 17.422 1 98 274 ASN B O 1
ATOM 4911 N N . GLY B 1 275 ? -11.5 24.047 15.547 1 98.5 275 GLY B N 1
ATOM 4912 C CA . GLY B 1 275 ? -12.656 24.797 15.07 1 98.5 275 GLY B CA 1
ATOM 4913 C C . GLY B 1 275 ? -12.719 26.203 15.617 1 98.5 275 GLY B C 1
ATOM 4914 O O . GLY B 1 275 ? -13.602 26.984 15.242 1 98.5 275 GLY B O 1
ATOM 4915 N N . GLN B 1 276 ? -11.797 26.562 16.484 1 98.06 276 GLN B N 1
ATOM 4916 C CA . GLN B 1 276 ? -11.75 27.906 17.047 1 98.06 276 GLN B CA 1
ATOM 4917 C C . GLN B 1 276 ? -10.711 28.766 16.328 1 98.06 276 GLN B C 1
ATOM 4919 O O . GLN B 1 276 ? -9.68 28.25 15.891 1 98.06 276 GLN B O 1
ATOM 4924 N N . PHE B 1 277 ? -11.031 30.031 16.266 1 98.31 277 PHE B N 1
ATOM 4925 C CA . PHE B 1 277 ? -10.062 30.969 15.711 1 98.31 277 PHE B CA 1
ATOM 4926 C C . PHE B 1 277 ? -8.852 31.094 16.625 1 98.31 277 PHE B C 1
ATOM 4928 O O . PHE B 1 277 ? -8.969 30.953 17.844 1 98.31 277 PHE B O 1
ATOM 4935 N N . ALA B 1 278 ? -7.719 31.406 15.992 1 97.81 278 ALA B N 1
ATOM 4936 C CA . ALA B 1 278 ? -6.465 31.578 16.719 1 97.81 278 ALA B CA 1
ATOM 4937 C C . ALA B 1 278 ? -6.566 32.719 17.719 1 97.81 278 ALA B C 1
ATOM 4939 O O . ALA B 1 278 ? -5.844 32.75 18.719 1 97.81 278 ALA B O 1
ATOM 4940 N N . SER B 1 279 ? -7.406 33.625 17.516 1 93.75 279 SER B N 1
ATOM 4941 C CA . SER B 1 279 ? -7.516 34.844 18.312 1 93.75 279 SER B CA 1
ATOM 4942 C C . SER B 1 279 ? -7.949 34.562 19.734 1 93.75 279 SER B C 1
ATOM 4944 O O . SER B 1 279 ? -7.785 35.406 20.641 1 93.75 279 SER B O 1
ATOM 4946 N N . VAL B 1 280 ? -8.461 33.344 19.906 1 94.56 280 VAL B N 1
ATOM 4947 C CA . VAL B 1 280 ? -8.883 33.031 21.266 1 94.56 280 VAL B CA 1
ATOM 4948 C C . VAL B 1 280 ? -7.742 32.344 22 1 94.56 280 VAL B C 1
ATOM 4950 O O . VAL B 1 280 ? -7.922 31.844 23.125 1 94.56 280 VAL B O 1
ATOM 4953 N N . LEU B 1 281 ? -6.641 32.188 21.391 1 91 281 LEU B N 1
ATOM 4954 C CA . LEU B 1 281 ? -5.367 31.781 21.953 1 91 281 LEU B CA 1
ATOM 4955 C C . LEU B 1 281 ? -5.484 30.391 22.594 1 91 281 LEU B C 1
ATOM 4957 O O . LEU B 1 281 ? -5.832 29.422 21.922 1 91 281 LEU B O 1
ATOM 4961 N N . ASP B 1 282 ? -5.512 30.25 23.922 1 88.88 282 ASP B N 1
ATOM 4962 C CA . ASP B 1 282 ? -5.379 28.969 24.609 1 88.88 282 ASP B CA 1
ATOM 4963 C C . ASP B 1 282 ? -6.586 28.078 24.344 1 88.88 282 ASP B C 1
ATOM 4965 O O . ASP B 1 282 ? -6.527 26.859 24.578 1 88.88 282 ASP B O 1
ATOM 4969 N N . TYR B 1 283 ? -7.582 28.609 23.891 1 94 283 TYR B N 1
ATOM 4970 C CA . TYR B 1 283 ? -8.781 27.828 23.609 1 94 283 TYR B CA 1
ATOM 4971 C C . TYR B 1 283 ? -8.766 27.297 22.172 1 94 283 TYR B C 1
ATOM 4973 O O . TYR B 1 283 ? -9.594 26.453 21.812 1 94 283 TYR B O 1
ATOM 4981 N N . SER B 1 284 ? -7.809 27.734 21.406 1 95.81 284 SER B N 1
ATOM 4982 C CA . SER B 1 284 ? -7.68 27.297 20.031 1 95.81 284 SER B CA 1
ATOM 4983 C C . SER B 1 284 ? -6.625 26.203 19.891 1 95.81 284 SER B C 1
ATOM 4985 O O . SER B 1 284 ? -6.098 25.719 20.891 1 95.81 284 SER B O 1
ATOM 4987 N N . SER B 1 285 ? -6.465 25.734 18.625 1 97.5 285 SER B N 1
ATOM 4988 C CA . SER B 1 285 ? -5.379 24.797 18.328 1 97.5 285 SER B CA 1
ATOM 4989 C C . SER B 1 285 ? -4.027 25.5 18.375 1 97.5 285 SER B C 1
ATOM 4991 O O . SER B 1 285 ? -3.932 26.703 18.078 1 97.5 285 SER B O 1
ATOM 4993 N N . ALA B 1 286 ? -3.012 24.734 18.75 1 96.44 286 ALA B N 1
ATOM 4994 C CA . ALA B 1 286 ? -1.696 25.344 18.906 1 96.44 286 ALA B CA 1
ATOM 4995 C C . ALA B 1 286 ? -0.587 24.375 18.516 1 96.44 286 ALA B C 1
ATOM 4997 O O . ALA B 1 286 ? -0.745 23.156 18.656 1 96.44 286 ALA B O 1
ATOM 4998 N N . ILE B 1 287 ? 0.435 24.875 18.016 1 97.31 287 ILE B N 1
ATOM 4999 C CA . ILE B 1 287 ? 1.701 24.188 17.797 1 97.31 287 ILE B CA 1
ATOM 5000 C C . ILE B 1 287 ? 2.807 24.859 18.609 1 97.31 287 ILE B C 1
ATOM 5002 O O . ILE B 1 287 ? 2.949 26.094 18.578 1 97.31 287 ILE B O 1
ATOM 5006 N N . THR B 1 288 ? 3.506 24.047 19.391 1 94.69 288 THR B N 1
ATOM 5007 C CA . THR B 1 288 ? 4.566 24.562 20.25 1 94.69 288 THR B CA 1
ATOM 5008 C C . THR B 1 288 ? 5.879 23.828 19.984 1 94.69 288 THR B C 1
ATOM 5010 O O . THR B 1 288 ? 5.91 22.859 19.234 1 94.69 288 THR B O 1
ATOM 5013 N N . ARG B 1 289 ? 6.961 24.328 20.531 1 94.94 289 ARG B N 1
ATOM 5014 C CA . ARG B 1 289 ? 8.305 23.781 20.438 1 94.94 289 ARG B CA 1
ATOM 5015 C C . ARG B 1 289 ? 8.703 23.547 18.984 1 94.94 289 ARG B C 1
ATOM 5017 O O . ARG B 1 289 ? 9.203 22.484 18.625 1 94.94 289 ARG B O 1
ATOM 5024 N N . MET B 1 290 ? 8.359 24.5 18.172 1 96.75 290 MET B N 1
ATOM 5025 C CA . MET B 1 290 ? 8.812 24.469 16.781 1 96.75 290 MET B CA 1
ATOM 5026 C C . MET B 1 290 ? 10.328 24.641 16.703 1 96.75 290 MET B C 1
ATOM 5028 O O . MET B 1 290 ? 10.883 25.578 17.281 1 96.75 290 MET B O 1
ATOM 5032 N N . ARG B 1 291 ? 10.93 23.672 16.078 1 96.62 291 ARG B N 1
ATOM 5033 C CA . ARG B 1 291 ? 12.375 23.688 15.93 1 96.62 291 ARG B CA 1
ATOM 5034 C C . ARG B 1 291 ? 12.781 23.391 14.492 1 96.62 291 ARG B C 1
ATOM 5036 O O . ARG B 1 291 ? 12.047 22.719 13.766 1 96.62 291 ARG B O 1
ATOM 5043 N N . ILE B 1 292 ? 13.891 23.906 14.117 1 96.12 292 ILE B N 1
ATOM 5044 C CA . ILE B 1 292 ? 14.516 23.547 12.844 1 96.12 292 ILE B CA 1
ATOM 5045 C C . ILE B 1 292 ? 15.875 22.891 13.102 1 96.12 292 ILE B C 1
ATOM 5047 O O . ILE B 1 292 ? 16.484 23.094 14.156 1 96.12 292 ILE B O 1
ATOM 5051 N N . HIS B 1 293 ? 16.125 21.984 12.211 1 93.06 293 HIS B N 1
ATOM 5052 C CA . HIS B 1 293 ? 17.453 21.391 12.102 1 93.06 293 HIS B CA 1
ATOM 5053 C C . HIS B 1 293 ? 18.188 21.875 10.859 1 93.06 293 HIS B C 1
ATOM 5055 O O . HIS B 1 293 ? 17.688 21.703 9.742 1 93.06 293 HIS B O 1
ATOM 5061 N N . ASP B 1 294 ? 19.297 22.594 11.039 1 85.94 294 ASP B N 1
ATOM 5062 C CA . ASP B 1 294 ? 20.141 23.016 9.922 1 85.94 294 ASP B CA 1
ATOM 5063 C C . ASP B 1 294 ? 21.469 22.266 9.914 1 85.94 294 ASP B C 1
ATOM 5065 O O . ASP B 1 294 ? 21.531 21.109 10.344 1 85.94 294 ASP B O 1
ATOM 5069 N N . ASN B 1 295 ? 22.516 22.875 9.438 1 79.62 295 ASN B N 1
ATOM 5070 C CA . ASN B 1 295 ? 23.781 22.172 9.32 1 79.62 295 ASN B CA 1
ATOM 5071 C C . ASN B 1 295 ? 24.422 21.938 10.688 1 79.62 295 ASN B C 1
ATOM 5073 O O . ASN B 1 295 ? 25.422 21.234 10.789 1 79.62 295 ASN B O 1
ATOM 5077 N N . SER B 1 296 ? 23.672 22.406 11.641 1 80 296 SER B N 1
ATOM 5078 C CA . SER B 1 296 ? 24.203 22.172 12.984 1 80 296 SER B CA 1
ATOM 5079 C C . SER B 1 296 ? 23.531 20.969 13.641 1 80 296 SER B C 1
ATOM 5081 O O . SER B 1 296 ? 22.484 20.516 13.188 1 80 296 SER B O 1
ATOM 5083 N N . GLU B 1 297 ? 24.188 20.359 14.648 1 79.12 297 GLU B N 1
ATOM 5084 C CA . GLU B 1 297 ? 23.672 19.188 15.328 1 79.12 297 GLU B CA 1
ATOM 5085 C C . GLU B 1 297 ? 22.516 19.531 16.25 1 79.12 297 GLU B C 1
ATOM 5087 O O . GLU B 1 297 ? 21.703 18.672 16.625 1 79.12 297 GLU B O 1
ATOM 5092 N N . ALA B 1 298 ? 22.375 20.797 16.562 1 87.19 298 ALA B N 1
ATOM 5093 C CA . ALA B 1 298 ? 21.406 21.203 17.562 1 87.19 298 ALA B CA 1
ATOM 5094 C C . ALA B 1 298 ? 20.094 21.672 16.922 1 87.19 298 ALA B C 1
ATOM 5096 O O . ALA B 1 298 ? 20.125 22.312 15.867 1 87.19 298 ALA B O 1
ATOM 5097 N N . LEU B 1 299 ? 19.016 21.297 17.547 1 93.5 299 LEU B N 1
ATOM 5098 C CA . LEU B 1 299 ? 17.734 21.875 17.188 1 93.5 299 LEU B CA 1
ATOM 5099 C C . LEU B 1 299 ? 17.641 23.328 17.625 1 93.5 299 LEU B C 1
ATOM 5101 O O . LEU B 1 299 ? 18.062 23.672 18.734 1 93.5 299 LEU B O 1
ATOM 5105 N N . LYS B 1 300 ? 17.094 24.219 16.719 1 92.88 300 LYS B N 1
ATOM 5106 C CA . LYS B 1 300 ? 17.047 25.656 16.984 1 92.88 300 LYS B CA 1
ATOM 5107 C C . LYS B 1 300 ? 15.625 26.203 16.812 1 92.88 300 LYS B C 1
ATOM 5109 O O . LYS B 1 300 ? 14.844 25.656 16.016 1 92.88 300 LYS B O 1
ATOM 5114 N N . ILE B 1 301 ? 15.383 27.25 17.562 1 91.81 301 ILE B N 1
ATOM 5115 C CA . ILE B 1 301 ? 14.188 28.031 17.297 1 91.81 301 ILE B CA 1
ATOM 5116 C C . ILE B 1 301 ? 14.375 28.797 15.977 1 91.81 301 ILE B C 1
ATOM 5118 O O . ILE B 1 301 ? 15.391 29.453 15.773 1 91.81 301 ILE B O 1
ATOM 5122 N N . PRO B 1 302 ? 13.461 28.656 15.086 1 90.25 302 PRO B N 1
ATOM 5123 C CA . PRO B 1 302 ? 13.641 29.406 13.844 1 90.25 302 PRO B CA 1
ATOM 5124 C C . PRO B 1 302 ? 13.633 30.922 14.07 1 90.25 302 PRO B C 1
ATOM 5126 O O . PRO B 1 302 ? 12.75 31.438 14.766 1 90.25 302 PRO B O 1
ATOM 5129 N N . GLU B 1 303 ? 14.562 31.625 13.5 1 84 303 GLU B N 1
ATOM 5130 C CA . GLU B 1 303 ? 14.742 33.062 13.727 1 84 303 GLU B CA 1
ATOM 5131 C C . GLU B 1 303 ? 13.773 33.875 12.883 1 84 303 GLU B C 1
ATOM 5133 O O . GLU B 1 303 ? 13.227 34.875 13.352 1 84 303 GLU B O 1
ATOM 5138 N N . TRP B 1 304 ? 13.703 33.562 11.617 1 87.94 304 TRP B N 1
ATOM 5139 C CA . TRP B 1 304 ? 12.82 34.281 10.703 1 87.94 304 TRP B CA 1
ATOM 5140 C C . TRP B 1 304 ? 11.625 33.406 10.312 1 87.94 304 TRP B C 1
ATOM 5142 O O . TRP B 1 304 ? 11.781 32.406 9.617 1 87.94 304 TRP B O 1
ATOM 5152 N N . THR B 1 305 ? 10.477 33.812 10.875 1 92 305 THR B N 1
ATOM 5153 C CA . THR B 1 305 ? 9.258 33.062 10.57 1 92 305 THR B CA 1
ATOM 5154 C C . THR B 1 305 ? 8.188 34 10.008 1 92 305 THR B C 1
ATOM 5156 O O . THR B 1 305 ? 8.211 35.219 10.289 1 92 305 THR B O 1
ATOM 5159 N N . TYR B 1 306 ? 7.418 33.438 9.18 1 91.69 306 TYR B N 1
ATOM 5160 C CA . TYR B 1 306 ? 6.266 34.125 8.625 1 91.69 306 TYR B CA 1
ATOM 5161 C C . TYR B 1 306 ? 4.98 33.344 8.891 1 91.69 306 TYR B C 1
ATOM 5163 O O . TYR B 1 306 ? 4.969 32.125 8.836 1 91.69 306 TYR B O 1
ATOM 5171 N N . ASP B 1 307 ? 3.939 34.062 9.305 1 93.69 307 ASP B N 1
ATOM 5172 C CA . ASP B 1 307 ? 2.629 33.438 9.398 1 93.69 307 ASP B CA 1
ATOM 5173 C C . ASP B 1 307 ? 1.775 33.75 8.172 1 93.69 307 ASP B C 1
ATOM 5175 O O . ASP B 1 307 ? 1.946 34.812 7.551 1 93.69 307 ASP B O 1
ATOM 5179 N N . PHE B 1 308 ? 0.982 32.844 7.848 1 91.94 308 PHE B N 1
ATOM 5180 C CA . PHE B 1 308 ? 0.194 32.969 6.629 1 91.94 308 PHE B CA 1
ATOM 5181 C C . PHE B 1 308 ? -1.141 32.25 6.762 1 91.94 308 PHE B C 1
ATOM 5183 O O . PHE B 1 308 ? -1.222 31.188 7.398 1 91.94 308 PHE B O 1
ATOM 5190 N N . SER B 1 309 ? -2.225 32.844 6.246 1 94.75 309 SER B N 1
ATOM 5191 C CA . SER B 1 309 ? -3.537 32.219 6.105 1 94.75 309 SER B CA 1
ATOM 5192 C C . SER B 1 309 ? -4.121 32.469 4.715 1 94.75 309 SER B C 1
ATOM 5194 O O . SER B 1 309 ? -4.203 33.594 4.262 1 94.75 309 SER B O 1
ATOM 5196 N N . ASP B 1 310 ? -4.578 31.406 4.07 1 92.31 310 ASP B N 1
ATOM 5197 C CA . ASP B 1 310 ? -5.203 31.531 2.76 1 92.31 310 ASP B CA 1
ATOM 5198 C C . ASP B 1 310 ? -6.547 32.25 2.865 1 92.31 310 ASP B C 1
ATOM 5200 O O . ASP B 1 310 ? -6.91 33.031 1.978 1 92.31 310 ASP B O 1
ATOM 5204 N N . GLU B 1 311 ? -7.285 31.922 3.834 1 94.88 311 GLU B N 1
ATOM 5205 C CA . GLU B 1 311 ? -8.617 32.469 4.078 1 94.88 311 GLU B CA 1
ATOM 5206 C C . GLU B 1 311 ? -8.781 32.875 5.535 1 94.88 311 GLU B C 1
ATOM 5208 O O . GLU B 1 311 ? -9.492 32.219 6.301 1 94.88 311 GLU B O 1
ATOM 5213 N N . TYR B 1 312 ? -8.328 34.094 5.809 1 96.06 312 TYR B N 1
ATOM 5214 C CA . TYR B 1 312 ? -8.172 34.562 7.184 1 96.06 312 TYR B CA 1
ATOM 5215 C C . TYR B 1 312 ? -9.508 34.594 7.91 1 96.06 312 TYR B C 1
ATOM 5217 O O . TYR B 1 312 ? -9.578 34.312 9.109 1 96.06 312 TYR B O 1
ATOM 5225 N N . ASN B 1 313 ? -10.555 34.906 7.199 1 97.38 313 ASN B N 1
ATOM 5226 C CA . ASN B 1 313 ? -11.867 35.031 7.828 1 97.38 313 ASN B CA 1
ATOM 5227 C C . ASN B 1 313 ? -12.469 33.625 8.102 1 97.38 313 ASN B C 1
ATOM 5229 O O . ASN B 1 313 ? -13.422 33.5 8.867 1 97.38 313 ASN B O 1
ATOM 5233 N N . CYS B 1 314 ? -11.977 32.562 7.484 1 98.06 314 CYS B N 1
ATOM 5234 C CA . CYS B 1 314 ? -12.43 31.203 7.711 1 98.06 314 CYS B CA 1
ATOM 5235 C C . CYS B 1 314 ? -11.539 30.5 8.727 1 98.06 314 CYS B C 1
ATOM 5237 O O . CYS B 1 314 ? -12.031 29.75 9.578 1 98.06 314 CYS B O 1
ATOM 5239 N N . TYR B 1 315 ? -10.227 30.688 8.523 1 98.25 315 TYR B N 1
ATOM 5240 C CA . TYR B 1 315 ? -9.164 30.125 9.344 1 98.25 315 TYR B CA 1
ATOM 5241 C C . TYR B 1 315 ? -8.062 31.141 9.602 1 98.25 315 TYR B C 1
ATOM 5243 O O . TYR B 1 315 ? -7.371 31.562 8.672 1 98.25 315 TYR B O 1
ATOM 5251 N N . ASP B 1 316 ? -7.852 31.484 10.812 1 97.94 316 ASP B N 1
ATOM 5252 C CA . ASP B 1 316 ? -6.887 32.562 11.039 1 97.94 316 ASP B CA 1
ATOM 5253 C C . ASP B 1 316 ? -5.664 32.062 11.797 1 97.94 316 ASP B C 1
ATOM 5255 O O . ASP B 1 316 ? -5.559 30.859 12.07 1 97.94 316 ASP B O 1
ATOM 5259 N N . VAL B 1 317 ? -4.68 32.906 11.969 1 97.94 317 VAL B N 1
ATOM 5260 C CA . VAL B 1 317 ? -3.404 32.531 12.594 1 97.94 317 VAL B CA 1
ATOM 5261 C C . VAL B 1 317 ? -3.02 33.625 13.617 1 97.94 317 VAL B C 1
ATOM 5263 O O . VAL B 1 317 ? -3.432 34.781 13.5 1 97.94 317 VAL B O 1
ATOM 5266 N N . TRP B 1 318 ? -2.287 33.219 14.633 1 96 318 TRP B N 1
ATOM 5267 C CA . TRP B 1 318 ? -1.697 34.094 15.633 1 96 318 TRP B CA 1
ATOM 5268 C C . TRP B 1 318 ? -0.371 33.531 16.141 1 96 318 TRP B C 1
ATOM 5270 O O . TRP B 1 318 ? -0.338 32.5 16.797 1 96 318 TRP B O 1
ATOM 5280 N N . TYR B 1 319 ? 0.652 34.219 15.719 1 94.31 319 TYR B N 1
ATOM 5281 C CA . TYR B 1 319 ? 1.982 33.812 16.156 1 94.31 319 TYR B CA 1
ATOM 5282 C C . TYR B 1 319 ? 2.438 34.625 17.359 1 94.31 319 TYR B C 1
ATOM 5284 O O . TYR B 1 319 ? 2.551 35.875 17.25 1 94.31 319 TYR B O 1
ATOM 5292 N N . MET B 1 320 ? 2.654 34 18.484 1 89.12 320 MET B N 1
ATOM 5293 C CA . MET B 1 320 ? 3.121 34.688 19.688 1 89.12 320 MET B CA 1
ATOM 5294 C C . MET B 1 320 ? 4.598 34.375 19.938 1 89.12 320 MET B C 1
ATOM 5296 O O . MET B 1 320 ? 4.941 33.344 20.5 1 89.12 320 MET B O 1
ATOM 5300 N N . SER B 1 321 ? 5.418 35.219 19.438 1 78.69 321 SER B N 1
ATOM 5301 C CA . SER B 1 321 ? 6.859 35.031 19.547 1 78.69 321 SER B CA 1
ATOM 5302 C C . SER B 1 321 ? 7.387 35.531 20.891 1 78.69 321 SER B C 1
ATOM 5304 O O . SER B 1 321 ? 8.414 35.062 21.375 1 78.69 321 SER B O 1
ATOM 5306 N N . GLU B 1 322 ? 6.895 36.719 21.453 1 65.69 322 GLU B N 1
ATOM 5307 C CA . GLU B 1 322 ? 7.484 37.438 22.562 1 65.69 322 GLU B CA 1
ATOM 5308 C C . GLU B 1 322 ? 7.324 36.688 23.875 1 65.69 322 GLU B C 1
ATOM 5310 O O . GLU B 1 322 ? 7.695 37.188 24.938 1 65.69 322 GLU B O 1
ATOM 5315 N N . TYR B 1 323 ? 6.828 35.562 23.656 1 54.09 323 TYR B N 1
ATOM 5316 C CA . TYR B 1 323 ? 6.691 35.031 25 1 54.09 323 TYR B CA 1
ATOM 5317 C C . TYR B 1 323 ? 8.055 34.688 25.578 1 54.09 323 TYR B C 1
ATOM 5319 O O . TYR B 1 323 ? 9.008 34.406 24.844 1 54.09 323 TYR B O 1
ATOM 5327 N N . ILE B 1 324 ? 8.43 35.156 26.75 1 56.09 324 ILE B N 1
ATOM 5328 C CA . ILE B 1 324 ? 9.617 34.969 27.578 1 56.09 324 ILE B CA 1
ATOM 5329 C C . ILE B 1 324 ? 10.242 33.594 27.25 1 56.09 324 ILE B C 1
ATOM 5331 O O . ILE B 1 324 ? 11.469 33.469 27.188 1 56.09 324 ILE B O 1
ATOM 5335 N N . TYR B 1 325 ? 9.43 32.562 26.984 1 75.94 325 TYR B N 1
ATOM 5336 C CA . TYR B 1 325 ? 10.039 31.25 26.781 1 75.94 325 TYR B CA 1
ATOM 5337 C C . TYR B 1 325 ? 9.797 30.75 25.375 1 75.94 325 TYR B C 1
ATOM 5339 O O . TYR B 1 325 ? 9.648 31.531 24.438 1 75.94 325 TYR B O 1
ATOM 5347 N N . ASP B 1 326 ? 9.328 29.609 24.938 1 86 326 ASP B N 1
ATOM 5348 C CA . ASP B 1 326 ? 9.148 28.906 23.672 1 86 326 ASP B CA 1
ATOM 5349 C C . ASP B 1 326 ? 7.969 29.469 22.891 1 86 326 ASP B C 1
ATOM 5351 O O . ASP B 1 326 ? 6.871 29.625 23.438 1 86 326 ASP B O 1
ATOM 5355 N N . PRO B 1 327 ? 8.211 30.094 21.625 1 91.56 327 PRO B N 1
ATOM 5356 C CA . PRO B 1 327 ? 7.121 30.656 20.844 1 91.56 327 PRO B CA 1
ATOM 5357 C C . PRO B 1 327 ? 5.949 29.688 20.672 1 91.56 327 PRO B C 1
ATOM 5359 O O . PRO B 1 327 ? 6.145 28.469 20.703 1 91.56 327 PRO B O 1
ATOM 5362 N N . GLN B 1 328 ? 4.707 30.297 20.609 1 93.12 328 GLN B N 1
ATOM 5363 C CA . GLN B 1 328 ? 3.488 29.531 20.391 1 93.12 328 GLN B CA 1
ATOM 5364 C C . GLN B 1 328 ? 2.777 29.984 19.109 1 93.12 328 GLN B C 1
ATOM 5366 O O . GLN B 1 328 ? 2.662 31.188 18.844 1 93.12 328 GLN B O 1
ATOM 5371 N N . PHE B 1 329 ? 2.381 29.062 18.328 1 96.56 329 PHE B N 1
ATOM 5372 C CA . PHE B 1 329 ? 1.633 29.359 17.109 1 96.56 329 PHE B CA 1
ATOM 5373 C C . PHE B 1 329 ? 0.201 28.844 17.219 1 96.56 329 PHE B C 1
ATOM 5375 O O . PHE B 1 329 ? -0.026 27.641 17.312 1 96.56 329 PHE B O 1
ATOM 5382 N N . TYR B 1 330 ? -0.721 29.766 17.266 1 97.19 330 TYR B N 1
ATOM 5383 C CA . TYR B 1 330 ? -2.143 29.438 17.297 1 97.19 330 TYR B CA 1
ATOM 5384 C C . TYR B 1 330 ? -2.744 29.516 15.891 1 97.19 330 TYR B C 1
ATOM 5386 O O . TYR B 1 330 ? -2.385 30.406 15.109 1 97.19 330 TYR B O 1
ATOM 5394 N N . TYR B 1 331 ? -3.635 28.656 15.562 1 98.31 331 TYR B N 1
ATOM 5395 C CA . TYR B 1 331 ? -4.273 28.609 14.258 1 98.31 331 TYR B CA 1
ATOM 5396 C C . TYR B 1 331 ? -5.633 27.938 14.336 1 98.31 331 TYR B C 1
ATOM 5398 O O . TYR B 1 331 ? -5.93 27.234 15.297 1 98.31 331 TYR B O 1
ATOM 5406 N N . GLY B 1 332 ? -6.477 28.156 13.414 1 98.62 332 GLY B N 1
ATOM 5407 C CA . GLY B 1 332 ? -7.73 27.422 13.344 1 98.62 332 GLY B CA 1
ATOM 5408 C C . GLY B 1 332 ? -8.898 28.266 12.898 1 98.62 332 GLY B C 1
ATOM 5409 O O . GLY B 1 332 ? -8.719 29.422 12.492 1 98.62 332 GLY B O 1
ATOM 5410 N N . GLY B 1 333 ? -10.031 27.641 12.93 1 98.75 333 GLY B N 1
ATOM 5411 C CA . GLY B 1 333 ? -11.273 28.312 12.562 1 98.75 333 GLY B CA 1
ATOM 5412 C C . GLY B 1 333 ? -12.383 27.359 12.18 1 98.75 333 GLY B C 1
ATOM 5413 O O . GLY B 1 333 ? -12.125 26.172 11.914 1 98.75 333 GLY B O 1
ATOM 5414 N N . PRO B 1 334 ? -13.547 27.844 12.094 1 98.75 334 PRO B N 1
ATOM 5415 C CA . PRO B 1 334 ? -14.727 27 11.906 1 98.75 334 PRO B CA 1
ATOM 5416 C C . PRO B 1 334 ? -15.023 26.719 10.43 1 98.75 334 PRO B C 1
ATOM 5418 O O . PRO B 1 334 ? -15.906 25.922 10.117 1 98.75 334 PRO B O 1
ATOM 5421 N N . GLY B 1 335 ? -14.289 27.266 9.492 1 98.56 335 GLY B N 1
ATOM 5422 C CA . GLY B 1 335 ? -14.727 27.25 8.109 1 98.56 335 GLY B CA 1
ATOM 5423 C C . GLY B 1 335 ? -15.867 28.203 7.828 1 98.56 335 GLY B C 1
ATOM 5424 O O . GLY B 1 335 ? -15.766 29.406 8.094 1 98.56 335 GLY B O 1
ATOM 5425 N N . ARG B 1 336 ? -16.984 27.672 7.48 1 98.62 336 ARG B N 1
ATOM 5426 C CA . ARG B 1 336 ? -18.141 28.516 7.211 1 98.62 336 ARG B CA 1
ATOM 5427 C C . ARG B 1 336 ? -18.594 29.25 8.477 1 98.62 336 ARG B C 1
ATOM 5429 O O . ARG B 1 336 ? -18.797 28.625 9.516 1 98.62 336 ARG B O 1
ATOM 5436 N N . ASN B 1 337 ? -18.797 30.547 8.391 1 98.19 337 ASN B N 1
ATOM 5437 C CA . ASN B 1 337 ? -19.266 31.422 9.453 1 98.19 337 ASN B CA 1
ATOM 5438 C C . ASN B 1 337 ? -19.766 32.75 8.891 1 98.19 337 ASN B C 1
ATOM 5440 O O . ASN B 1 337 ? -19.719 32.969 7.68 1 98.19 337 ASN B O 1
ATOM 5444 N N . PRO B 1 338 ? -20.172 33.688 9.719 1 97.25 338 PRO B N 1
ATOM 5445 C CA . PRO B 1 338 ? -20.719 34.938 9.195 1 97.25 338 PRO B CA 1
ATOM 5446 C C . PRO B 1 338 ? -19.688 35.75 8.414 1 97.25 338 PRO B C 1
ATOM 5448 O O . PRO B 1 338 ? -20.031 36.438 7.453 1 97.25 338 PRO B O 1
ATOM 5451 N N . LYS B 1 339 ? -18.406 35.719 8.742 1 96.81 339 LYS B N 1
ATOM 5452 C CA . LYS B 1 339 ? -17.344 36.469 8.07 1 96.81 339 LYS B CA 1
ATOM 5453 C C . LYS B 1 339 ? -16.797 35.688 6.875 1 96.81 339 LYS B C 1
ATOM 5455 O O . LYS B 1 339 ? -16.094 36.25 6.039 1 96.81 339 LYS B O 1
ATOM 5460 N N . CYS B 1 340 ? -17.188 34.438 6.801 1 97.56 340 CYS B N 1
ATOM 5461 C CA . CYS B 1 340 ? -16.812 33.531 5.719 1 97.56 340 CYS B CA 1
ATOM 5462 C C . CYS B 1 340 ? -17.984 32.625 5.34 1 97.56 340 CYS B C 1
ATOM 5464 O O . CYS B 1 340 ? -17.984 31.438 5.672 1 97.56 340 CYS B O 1
ATOM 5466 N N . PRO B 1 341 ? -18.938 33.312 4.633 1 97.06 341 PRO B N 1
ATOM 5467 C CA . PRO B 1 341 ? -20.219 32.625 4.441 1 97.06 341 PRO B CA 1
ATOM 5468 C C . PRO B 1 341 ? -20.125 31.516 3.396 1 97.06 341 PRO B C 1
ATOM 5470 O O . PRO B 1 341 ? -19.328 31.594 2.465 1 97.06 341 PRO B O 1
#

Radius of gyration: 32.16 Å; Cα contacts (8 Å, |Δi|>4): 1786; chains: 2; bounding box: 56×163×84 Å

InterPro domains:
  IPR004314 Neprosin [PF03080] (124-334)
  IPR004314 Neprosin [PS52045] (88-341)
  IPR025521 Neprosin activation peptide [PF14365] (23-83)
  IPR053168 Glutamic endopeptidase [PTHR31589] (28-337)

Foldseek 3Di:
DDDDDCVDDPPPPPVVPPPDDPPPPPVCLVPPCFPLLVVDFDDPVDADADDDDPVLCVLDPHNLCAFFDDFQDQPDDDDPDPPVVSQPRDRQQKWWWKKKDFDAFFFKKKWKWFFAQWDFFDQQKKKWWWKKFWDDGQQFIWIKIWGWMQHCSRQVGRAIFTWIKIDAGRRPNDMGIHVSDPFWDFDGRRDYGGGGDDDHQAFVDDTNIKMWMWGADPVQRWTWIATHDDRTGTTGHLVRYDTPSRGGRMIMGGMMMGDNQVVHVVKGQTKYFNADECVVPRRAIKMWPIWTHHPDPDTHDDDDMDTDIPDCQAKNKDWADPDPDTTMIGIMHRIGDPSRD/DDDPPPPPPPPPPVVPPVPDDPPPPPVCLVPPCFPLLPVDFDDPVDADADDDDPVLCVLDPHNLCAFFDDFQPQPDDDDPDPPVVSQPRDRQQKWWWKKKDFDAFFFKKKWKWFFAQWDFFDQQKKKWWWKKFWDDGQQFIWIKIWGWMQHCSRQVGRAIFTWIKIDAGRRPNDMGIHVSDPFWDFDGRSDYGGGGGDDHQAFVDDTNIKMWMWGADPVQLWTWIATHDDRTGTTGHLVRYDTPSRGGRMIMGGMMMGDNQVVHVVKGQTKYFNADECVVPRRAIKMWPIWTHDPDPDTHDDDDMDIDIPDCQAKNKDWADPDPDTTMIGIMHRIGDPSRD

Nearest PDB structures (foldseek):
  7zva-assembly1_A  TM=8.942E-01  e=1.252E-25  Nepenthes ventricosa x Nepenthes alata
  7zvc-assembly1_A  TM=9.202E-01  e=5.243E-25  Nepenthes ventricosa x Nepenthes alata
  2ifr-assembly1_A  TM=5.224E-01  e=8.878E-06  Scytalidium lignicola
  2uwc-assembly1_A  TM=5.731E-01  e=7.347E-03  Tropaeolum majus
  2uwa-assembly3_C  TM=4.851E-01  e=3.794E-03  Tropaeolum majus

Solvent-accessible surface area (backbone atoms only — not comparable to full-atom values): 35272 Å² total; per-residue (Å²): 136,82,83,72,89,75,78,70,75,78,72,77,74,72,76,76,71,78,69,62,86,74,69,72,72,71,70,70,69,69,75,63,69,32,66,62,48,71,53,37,46,24,20,88,69,23,22,30,34,52,53,62,52,73,71,22,49,65,63,31,97,39,55,87,48,33,37,37,61,79,49,38,62,63,76,78,77,80,70,85,64,70,74,88,64,57,65,69,60,68,38,43,36,42,40,41,22,34,40,32,34,68,87,52,66,32,35,28,40,32,32,33,37,50,34,47,66,36,56,64,68,50,55,85,26,33,27,32,39,34,46,33,38,30,24,75,55,70,67,48,17,23,38,45,33,36,41,40,31,31,31,25,38,69,72,58,40,75,54,29,17,39,42,38,37,40,23,53,32,34,25,66,88,33,46,22,40,43,68,41,36,66,64,58,36,57,71,32,28,50,62,39,54,57,38,60,58,52,74,65,37,46,74,73,50,76,74,35,64,47,35,43,33,38,34,53,38,87,86,76,37,27,41,31,39,26,46,49,91,74,42,62,42,31,30,36,55,36,84,71,42,82,71,47,40,84,33,20,40,30,41,38,37,37,29,37,32,40,29,92,29,49,100,35,81,67,29,43,54,38,14,27,40,56,31,29,42,9,89,59,43,76,52,22,24,42,39,32,64,55,28,33,23,41,98,51,95,58,75,35,69,70,84,65,71,45,76,45,45,72,40,53,65,25,26,21,64,38,78,44,64,82,47,97,56,78,44,39,39,21,22,12,6,36,22,36,42,92,78,24,67,134,81,83,80,79,77,75,74,72,73,74,74,73,71,75,78,73,74,71,61,85,74,66,72,71,71,70,70,68,68,76,63,70,31,65,62,48,71,53,35,45,23,18,90,70,23,22,30,34,51,53,62,52,71,70,23,49,66,63,31,96,40,56,87,48,34,39,37,62,77,48,39,62,61,76,79,77,77,70,86,66,70,74,88,64,59,66,72,59,70,37,44,34,42,42,42,21,34,39,31,34,70,86,52,65,32,36,26,41,34,33,32,37,50,35,45,65,36,57,65,72,50,56,86,24,33,26,32,38,34,46,33,38,30,25,74,54,68,68,48,18,23,36,45,35,36,40,40,31,30,30,26,39,68,72,60,42,74,55,28,15,38,42,38,38,41,22,53,31,36,26,67,88,34,46,22,40,43,68,40,35,64,63,58,36,56,72,33,28,46,60,40,56,57,37,61,57,54,74,65,37,46,72,72,50,76,76,35,65,47,35,42,33,38,35,54,37,86,87,77,37,28,40,33,39,26,46,50,92,76,42,61,41,30,31,35,56,34,83,71,42,81,70,46,40,83,33,21,39,28,41,38,38,39,31,38,32,40,29,92,30,48,99,35,80,68,30,43,54,39,13,27,40,56,31,29,42,9,88,60,41,77,53,22,24,44,38,33,64,55,28,33,24,42,98,51,96,58,77,36,69,71,84,64,70,45,75,46,47,73,41,52,64,25,26,22,65,37,78,44,63,83,46,94,63,76,42,38,38,21,22,11,7,37,24,36,41,92,79,24,66